Protein AF-0000000070634279 (afdb_homodimer)

Nearest PDB structures (foldseek):
  5xmd-assembly1_A  TM=9.500E-01  e=3.392E-42  Vigna radiata
  4ufp-assembly2_B  TM=9.557E-01  e=2.269E-41  Solanum tuberosum
  4y9s-assembly2_B  TM=9.555E-01  e=3.082E-41  Solanum tuberosum
  8zbl-assembly1_A  TM=8.949E-01  e=2.240E-30  Homo sapiens
  7a7g-assembly1_B  TM=8.969E-01  e=7.633E-30  Homo sapiens

InterPro domains:
  IPR000073 Alpha/beta hydrolase fold-1 [PF00561] (30-300)
  IPR000073 Alpha/beta hydrolase fold-1 [PR00111] (55-70)
  IPR000073 Alpha/beta hydrolase fold-1 [PR00111] (101-114)
  IPR000073 Alpha/beta hydrolase fold-1 [PR00111] (115-128)
  IPR000639 Epoxide hydrolase-like [PR00412] (35-53)
  IPR000639 Epoxide hydrolase-like [PR00412] (55-70)
  IPR000639 Epoxide hydrolase-like [PR00412] (101-114)
  IPR000639 Epoxide hydrolase-like [PR00412] (115-128)
  IPR000639 Epoxide hydrolase-like [PR00412] (255-271)
  IPR000639 Epoxide hydrolase-like [PR00412] (293-315)
  IPR029058 Alpha/Beta hydrolase fold [G3DSA:3.40.50.1820] (4-322)
  IPR029058 Alpha/Beta hydrolase fold [SSF53474] (6-318)

Sequence (644 aa):
MESVSDLTHHRIKTNGIYLHVAEKKGPGPFLLLLHGFPYTWFSWHHQIRHLATHGYHVVAPDLRGYGDSDSPPSPSSYTMFHIVADLIGLLDHFNQQQVFVVGHDWGATAAWHLSLFRPDRIKGMVAMCVPFFPRDPHTKPTHFFKQSFGDNLYVSQFQEPGRAERAFAKYDCLTVIKKFLLIDKTDVMIAPPGMEIIDDLEIPSQLPPWITEEELQIYADKFQESGFTGGLNYYRAMDLTWELLAPWQGSKITVPSKFIIGDKDIGYKTFSKPYIEGNVMKTLVPDIEVVIVDGGHHFIQHEKPQEVCDEIISFIQKVAKNMESVSDLTHHRIKTNGIYLHVAEKKGPGPFLLLLHGFPYTWFSWHHQIRHLATHGYHVVAPDLRGYGDSDSPPSPSSYTMFHIVADLIGLLDHFNQQQVFVVGHDWGATAAWHLSLFRPDRIKGMVAMCVPFFPRDPHTKPTHFFKQSFGDNLYVSQFQEPGRAERAFAKYDCLTVIKKFLLIDKTDVMIAPPGMEIIDDLEIPSQLPPWITEEELQIYADKFQESGFTGGLNYYRAMDLTWELLAPWQGSKITVPSKFIIGDKDIGYKTFSKPYIEGNVMKTLVPDIEVVIVDGGHHFIQHEKPQEVCDEIISFIQKVAKN

Structure (mmCIF, N/CA/C/O backbone):
data_AF-0000000070634279-model_v1
#
loop_
_entity.id
_entity.type
_entity.pdbx_description
1 polymer 'soluble epoxide hydrolase'
#
loop_
_atom_site.group_PDB
_atom_site.id
_atom_site.type_symbol
_atom_site.label_atom_id
_atom_site.label_alt_id
_atom_site.label_comp_id
_atom_site.label_asym_id
_atom_site.label_entity_id
_atom_site.label_seq_id
_atom_site.pdbx_PDB_ins_code
_atom_site.Cartn_x
_atom_site.Cartn_y
_atom_site.Cartn_z
_atom_site.occupancy
_atom_site.B_iso_or_equiv
_atom_site.auth_seq_id
_atom_site.auth_comp_id
_atom_site.auth_asym_id
_atom_site.auth_atom_id
_atom_site.pdbx_PDB_model_num
ATOM 1 N N . MET A 1 1 ? -8.914 30.609 30.875 1 33.22 1 MET A N 1
ATOM 2 C CA . MET A 1 1 ? -8.094 29.656 30.125 1 33.22 1 MET A CA 1
ATOM 3 C C . MET A 1 1 ? -8.398 28.234 30.547 1 33.22 1 MET A C 1
ATOM 5 O O . MET A 1 1 ? -7.844 27.734 31.547 1 33.22 1 MET A O 1
ATOM 9 N N . GLU A 1 2 ? -9.477 27.688 30.609 1 41.91 2 GLU A N 1
ATOM 10 C CA . GLU A 1 2 ? -9.938 26.406 31.125 1 41.91 2 GLU A CA 1
ATOM 11 C C . GLU A 1 2 ? -9.086 25.266 30.578 1 41.91 2 GLU A C 1
ATOM 13 O O . GLU A 1 2 ? -8.914 25.125 29.375 1 41.91 2 GLU A O 1
ATOM 18 N N . SER A 1 3 ? -7.973 24.766 31.188 1 47.16 3 SER A N 1
ATOM 19 C CA . SER A 1 3 ? -6.676 24.109 31.109 1 47.16 3 SER A CA 1
ATOM 20 C C . SER A 1 3 ? -6.773 22.797 30.328 1 47.16 3 SER A C 1
ATOM 22 O O . SER A 1 3 ? -7.789 22.109 30.391 1 47.16 3 SER A O 1
ATOM 24 N N . VAL A 1 4 ? -6.152 22.656 28.922 1 57.59 4 VAL A N 1
ATOM 25 C CA . VAL A 1 4 ? -5.688 21.359 28.469 1 57.59 4 VAL A CA 1
ATOM 26 C C . VAL A 1 4 ? -5.473 20.438 29.656 1 57.59 4 VAL A C 1
ATOM 28 O O . VAL A 1 4 ? -4.918 19.344 29.531 1 57.59 4 VAL A O 1
ATOM 31 N N . SER A 1 5 ? -5.902 20.891 30.844 1 61.69 5 SER A N 1
ATOM 32 C CA . SER A 1 5 ? -5.652 20.172 32.094 1 61.69 5 SER A CA 1
ATOM 33 C C . SER A 1 5 ? -6.555 18.953 32.188 1 61.69 5 SER A C 1
ATOM 35 O O . SER A 1 5 ? -6.211 17.984 32.875 1 61.69 5 SER A O 1
ATOM 37 N N . ASP A 1 6 ? -7.656 18.938 31.297 1 83.5 6 ASP A N 1
ATOM 38 C CA . ASP A 1 6 ? -8.531 17.797 31.562 1 83.5 6 ASP A CA 1
ATOM 39 C C . ASP A 1 6 ? -8.453 16.781 30.438 1 83.5 6 ASP A C 1
ATOM 41 O O . ASP A 1 6 ? -9.383 15.992 30.234 1 83.5 6 ASP A O 1
ATOM 45 N N . LEU A 1 7 ? -7.418 16.859 29.703 1 93.62 7 LEU A N 1
ATOM 46 C CA . LEU A 1 7 ? -7.215 15.867 28.672 1 93.62 7 LEU A CA 1
ATOM 47 C C . LEU A 1 7 ? -6.523 14.625 29.234 1 93.62 7 LEU A C 1
ATOM 49 O O . LEU A 1 7 ? -5.688 14.734 30.141 1 93.62 7 LEU A O 1
ATOM 53 N N . THR A 1 8 ? -6.949 13.469 28.797 1 96.62 8 THR A N 1
ATOM 54 C CA . THR A 1 8 ? -6.227 12.234 29.094 1 96.62 8 THR A CA 1
ATOM 55 C C . THR A 1 8 ? -5.172 11.969 28.031 1 96.62 8 THR A C 1
ATOM 57 O O . THR A 1 8 ? -5.441 12.086 26.828 1 96.62 8 THR A O 1
ATOM 60 N N . HIS A 1 9 ? -4.012 11.656 28.438 1 97.69 9 HIS A N 1
ATOM 61 C CA . HIS A 1 9 ? -2.918 11.336 27.531 1 97.69 9 HIS A CA 1
ATOM 62 C C . HIS A 1 9 ? -2.568 9.852 27.594 1 97.69 9 HIS A C 1
ATOM 64 O O . HIS A 1 9 ? -2.492 9.273 28.688 1 97.69 9 HIS A O 1
ATOM 70 N N . HIS A 1 10 ? -2.426 9.273 26.438 1 97.81 10 HIS A N 1
ATOM 71 C CA . HIS A 1 10 ? -2.086 7.863 26.297 1 97.81 10 HIS A CA 1
ATOM 72 C C . HIS A 1 10 ? -0.784 7.68 25.531 1 97.81 10 HIS A C 1
ATOM 74 O O . HIS A 1 10 ? -0.379 8.562 24.766 1 97.81 10 HIS A O 1
ATOM 80 N N . ARG A 1 11 ? -0.066 6.723 25.859 1 98.19 11 ARG A N 1
ATOM 81 C CA . ARG A 1 11 ? 0.967 6.148 25 1 98.19 11 ARG A CA 1
ATOM 82 C C . ARG A 1 11 ? 0.523 4.805 24.438 1 98.19 11 ARG A C 1
ATOM 84 O O . ARG A 1 11 ? 0.42 3.818 25.172 1 98.19 11 ARG A O 1
ATOM 91 N N . ILE A 1 12 ? 0.228 4.715 23.188 1 98.62 12 ILE A N 1
ATOM 92 C CA . ILE A 1 12 ? -0.424 3.562 22.578 1 98.62 12 ILE A CA 1
ATOM 93 C C . ILE A 1 12 ? 0.53 2.893 21.594 1 98.62 12 ILE A C 1
ATOM 95 O O . ILE A 1 12 ? 1.113 3.561 20.734 1 98.62 12 ILE A O 1
ATOM 99 N N . LYS A 1 13 ? 0.751 1.606 21.797 1 98 13 LYS A N 1
ATOM 100 C CA . LYS A 1 13 ? 1.56 0.843 20.844 1 98 13 LYS A CA 1
ATOM 101 C C . LYS A 1 13 ? 0.762 0.505 19.594 1 98 13 LYS A C 1
ATOM 103 O O . LYS A 1 13 ? -0.357 -0.005 19.672 1 98 13 LYS A O 1
ATOM 108 N N . THR A 1 14 ? 1.203 0.843 18.469 1 97.38 14 THR A N 1
ATOM 109 C CA . THR A 1 14 ? 0.574 0.553 17.188 1 97.38 14 THR A CA 1
ATOM 110 C C . THR A 1 14 ? 1.619 0.472 16.078 1 97.38 14 THR A C 1
ATOM 112 O O . THR A 1 14 ? 2.523 1.308 16 1 97.38 14 THR A O 1
ATOM 115 N N . ASN A 1 15 ? 1.512 -0.544 15.242 1 97.12 15 ASN A N 1
ATOM 116 C CA . ASN A 1 15 ? 2.346 -0.693 14.055 1 97.12 15 ASN A CA 1
ATOM 117 C C . ASN A 1 15 ? 3.83 -0.628 14.398 1 97.12 15 ASN A C 1
ATOM 119 O O . ASN A 1 15 ? 4.609 0.011 13.695 1 97.12 15 ASN A O 1
ATOM 123 N N . GLY A 1 16 ? 4.207 -1.12 15.5 1 96.19 16 GLY A N 1
ATOM 124 C CA . GLY A 1 16 ? 5.602 -1.277 15.875 1 96.19 16 GLY A CA 1
ATOM 125 C C . GLY A 1 16 ? 6.18 -0.048 16.547 1 96.19 16 GLY A C 1
ATOM 126 O O . GLY A 1 16 ? 7.375 0.002 16.844 1 96.19 16 GLY A O 1
ATOM 127 N N . ILE A 1 17 ? 5.324 1.006 16.797 1 98.06 17 ILE A N 1
ATOM 128 C CA . ILE A 1 17 ? 5.797 2.209 17.469 1 98.06 17 ILE A CA 1
ATOM 129 C C . ILE A 1 17 ? 4.824 2.59 18.578 1 98.06 17 ILE A C 1
ATOM 131 O O . ILE A 1 17 ? 3.738 2.01 18.688 1 98.06 17 ILE A O 1
ATOM 135 N N . TYR A 1 18 ? 5.254 3.521 19.359 1 98.62 18 TYR A N 1
ATOM 136 C CA . TYR A 1 18 ? 4.359 4.133 20.344 1 98.62 18 TYR A CA 1
ATOM 137 C C . TYR A 1 18 ? 3.924 5.52 19.891 1 98.62 18 TYR A C 1
ATOM 139 O O . TYR A 1 18 ? 4.754 6.336 19.469 1 98.62 18 TYR A O 1
ATOM 147 N N . LEU A 1 19 ? 2.627 5.754 19.953 1 98.81 19 LEU A N 1
ATOM 148 C CA . LEU A 1 19 ? 2.061 7.07 19.688 1 98.81 19 LEU A CA 1
ATOM 149 C C . LEU A 1 19 ? 1.584 7.73 20.969 1 98.81 19 LEU A C 1
ATOM 151 O O . LEU A 1 19 ? 0.969 7.074 21.828 1 98.81 19 LEU A O 1
ATOM 155 N N . HIS A 1 20 ? 1.921 8.945 21.109 1 98.88 20 HIS A N 1
ATOM 156 C CA . HIS A 1 20 ? 1.228 9.773 22.094 1 98.88 20 HIS A CA 1
ATOM 157 C C . HIS A 1 20 ? -0.138 10.211 21.578 1 98.88 20 HIS A C 1
ATOM 159 O O . HIS A 1 20 ? -0.266 10.633 20.438 1 98.88 20 HIS A O 1
ATOM 165 N N . VAL A 1 21 ? -1.141 10.109 22.438 1 98.75 21 VAL A N 1
ATOM 166 C CA . VAL A 1 21 ? -2.5 10.438 22.031 1 98.75 21 VAL A CA 1
ATOM 167 C C . VAL A 1 21 ? -3.184 11.266 23.109 1 98.75 21 VAL A C 1
ATOM 169 O O . VAL A 1 21 ? -3.234 10.867 24.266 1 98.75 21 VAL A O 1
ATOM 172 N N . ALA A 1 22 ? -3.646 12.43 22.734 1 98.62 22 ALA A N 1
ATOM 173 C CA . ALA A 1 22 ? -4.523 13.211 23.594 1 98.62 22 ALA A CA 1
ATOM 174 C C . ALA A 1 22 ? -5.988 12.844 23.359 1 98.62 22 ALA A C 1
ATOM 176 O O . ALA A 1 22 ? -6.434 12.719 22.219 1 98.62 22 ALA A O 1
ATOM 177 N N . GLU A 1 23 ? -6.652 12.664 24.469 1 98.19 23 GLU A N 1
ATOM 178 C CA . GLU A 1 23 ? -8.039 12.219 24.375 1 98.19 23 GLU A CA 1
ATOM 179 C C . GLU A 1 23 ? -8.945 13.078 25.266 1 98.19 23 GLU A C 1
ATOM 181 O O . GLU A 1 23 ? -8.594 13.414 26.391 1 98.19 23 GLU A O 1
ATOM 186 N N . LYS A 1 24 ? -10.023 13.5 24.734 1 97.88 24 LYS A N 1
ATOM 187 C CA . LYS A 1 24 ? -11.156 14.008 25.5 1 97.88 24 LYS A CA 1
ATOM 188 C C . LYS A 1 24 ? -12.414 13.203 25.219 1 97.88 24 LYS A C 1
ATOM 190 O O . LYS A 1 24 ? -13.008 13.32 24.141 1 97.88 24 LYS A O 1
ATOM 195 N N . LYS A 1 25 ? -12.859 12.492 26.234 1 94.88 25 LYS A N 1
ATOM 196 C CA . LYS A 1 25 ? -13.992 11.586 26.062 1 94.88 25 LYS A CA 1
ATOM 197 C C . LYS A 1 25 ? -15.305 12.359 25.953 1 94.88 25 LYS A C 1
ATOM 199 O O . LYS A 1 25 ? -15.469 13.414 26.562 1 94.88 25 LYS A O 1
ATOM 204 N N . GLY A 1 26 ? -16.172 11.812 25.141 1 92.94 26 GLY A N 1
ATOM 205 C CA . GLY A 1 26 ? -17.531 12.281 24.984 1 92.94 26 GLY A CA 1
ATOM 206 C C . GLY A 1 26 ? -18.484 11.188 24.547 1 92.94 26 GLY A C 1
ATOM 207 O O . GLY A 1 26 ? -18.062 10.125 24.094 1 92.94 26 GLY A O 1
ATOM 208 N N . PRO A 1 27 ? -19.703 11.383 24.766 1 93.75 27 PRO A N 1
ATOM 209 C CA . PRO A 1 27 ? -20.703 10.352 24.484 1 93.75 27 PRO A CA 1
ATOM 210 C C . PRO A 1 27 ? -21.047 10.242 23 1 93.75 27 PRO A C 1
ATOM 212 O O . PRO A 1 27 ? -21.688 9.281 22.562 1 93.75 27 PRO A O 1
ATOM 215 N N . GLY A 1 28 ? -20.672 11.219 22.297 1 92.44 28 GLY A N 1
ATOM 216 C CA . GLY A 1 28 ? -21.047 11.289 20.891 1 92.44 28 GLY A CA 1
ATOM 217 C C . GLY A 1 28 ? -20.047 10.625 19.969 1 92.44 28 GLY A C 1
ATOM 218 O O . GLY A 1 28 ? -19.312 9.719 20.391 1 92.44 28 GLY A O 1
ATOM 219 N N . PRO A 1 29 ? -20.094 10.992 18.656 1 95.25 29 PRO A N 1
ATOM 220 C CA . PRO A 1 29 ? -19.25 10.367 17.641 1 95.25 29 PRO A CA 1
ATOM 221 C C . PRO A 1 29 ? -17.75 10.555 17.922 1 95.25 29 PRO A C 1
ATOM 223 O O . PRO A 1 29 ? -17.344 11.586 18.469 1 95.25 29 PRO A O 1
ATOM 226 N N . PHE A 1 30 ? -17.031 9.508 17.578 1 97.31 30 PHE A N 1
ATOM 227 C CA . PHE A 1 30 ? -15.57 9.508 17.656 1 97.31 30 PHE A CA 1
ATOM 228 C C . PHE A 1 30 ? -14.961 10.352 16.547 1 97.31 30 PHE A C 1
ATOM 230 O O . PHE A 1 30 ? -15.289 10.164 15.375 1 97.31 30 PHE A O 1
ATOM 237 N N . LEU A 1 31 ? -14.141 11.32 16.953 1 98.44 31 LEU A N 1
ATOM 238 C CA . LEU A 1 31 ? -13.484 12.219 16 1 98.44 31 LEU A CA 1
ATOM 239 C C . LEU A 1 31 ? -11.969 12.125 16.125 1 98.44 31 LEU A C 1
ATOM 241 O O . LEU A 1 31 ? -11.406 12.391 17.188 1 98.44 31 LEU A O 1
ATOM 245 N N . LEU A 1 32 ? -11.328 11.695 15.07 1 98.88 32 LEU A N 1
ATOM 246 C CA . LEU A 1 32 ? -9.875 11.625 14.992 1 98.88 32 LEU A CA 1
ATOM 247 C C . LEU A 1 32 ? -9.297 12.883 14.352 1 98.88 32 LEU A C 1
ATOM 249 O O . LEU A 1 32 ? -9.688 13.25 13.242 1 98.88 32 LEU A O 1
ATOM 253 N N . LEU A 1 33 ? -8.414 13.609 15.062 1 98.94 33 LEU A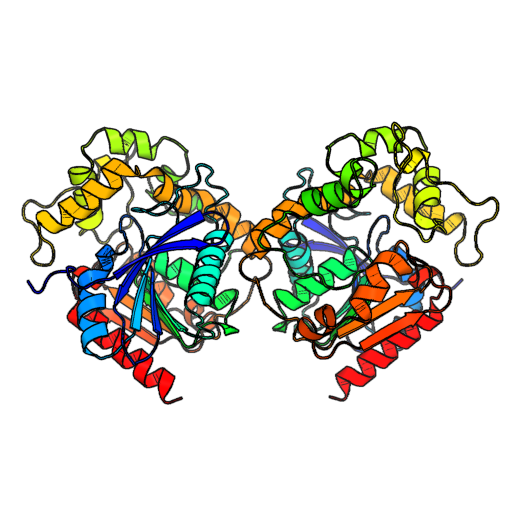 N 1
ATOM 254 C CA . LEU A 1 33 ? -7.816 14.852 14.586 1 98.94 33 LEU A CA 1
ATOM 255 C C . LEU A 1 33 ? -6.34 14.656 14.258 1 98.94 33 LEU A C 1
ATOM 257 O O . LEU A 1 33 ? -5.547 14.289 15.133 1 98.94 33 LEU A O 1
ATOM 261 N N . LEU A 1 34 ? -5.938 14.922 13 1 98.94 34 LEU A N 1
ATOM 262 C CA . LEU A 1 34 ? -4.586 14.648 12.523 1 98.94 34 LEU A CA 1
ATOM 263 C C . LEU A 1 34 ? -3.861 15.938 12.164 1 98.94 34 LEU A C 1
ATOM 265 O O . LEU A 1 34 ? -4.316 16.688 11.297 1 98.94 34 LEU A O 1
ATOM 269 N N . HIS A 1 35 ? -2.707 16.156 12.789 1 98.88 35 HIS A N 1
ATOM 270 C CA . HIS A 1 35 ? -1.974 17.406 12.617 1 98.88 35 HIS A CA 1
ATOM 271 C C . HIS A 1 35 ? -0.994 17.328 11.453 1 98.88 35 HIS A C 1
ATOM 273 O O . HIS A 1 35 ? -0.792 16.25 10.891 1 98.88 35 HIS A O 1
ATOM 279 N N . GLY A 1 36 ? -0.432 18.469 11.078 1 98.5 36 GLY A N 1
ATOM 280 C CA . GLY A 1 36 ? 0.602 18.547 10.055 1 98.5 36 GLY A CA 1
ATOM 281 C C . GLY A 1 36 ? 1.909 19.109 10.57 1 98.5 36 GLY A C 1
ATOM 282 O O . GLY A 1 36 ? 2.193 19.047 11.766 1 98.5 36 GLY A O 1
ATOM 283 N N . PHE A 1 37 ? 2.803 19.594 9.703 1 98.56 37 PHE A N 1
ATOM 284 C CA . PHE A 1 37 ? 4.113 20.141 10.023 1 98.56 37 PHE A CA 1
ATOM 285 C C . PHE A 1 37 ? 4.035 21.656 10.188 1 98.56 37 PHE A C 1
ATOM 287 O O . PHE A 1 37 ? 3.377 22.344 9.398 1 98.56 37 PHE A O 1
ATOM 294 N N . PRO A 1 38 ? 4.699 22.156 11.188 1 98 38 PRO A N 1
ATOM 295 C CA . PRO A 1 38 ? 5.418 21.516 12.297 1 98 38 PRO A CA 1
ATOM 296 C C . PRO A 1 38 ? 4.633 21.547 13.609 1 98 38 PRO A C 1
ATOM 298 O O . PRO A 1 38 ? 5.074 22.156 14.578 1 98 38 PRO A O 1
ATOM 301 N N . TYR A 1 39 ? 3.496 20.812 13.602 1 97.44 39 TYR A N 1
ATOM 302 C CA . TYR A 1 39 ? 2.598 20.797 14.75 1 97.44 39 TYR A CA 1
ATOM 303 C C . TYR A 1 39 ? 2.717 19.469 15.508 1 97.44 39 TYR A C 1
ATOM 305 O O . TYR A 1 39 ? 3.551 18.625 15.172 1 97.44 39 TYR A O 1
ATOM 313 N N . THR A 1 40 ? 2.084 19.391 16.641 1 98.31 40 THR A N 1
ATOM 314 C CA . THR A 1 40 ? 1.728 18.219 17.438 1 98.31 40 THR A CA 1
ATOM 315 C C . THR A 1 40 ? 0.221 18.172 17.672 1 98.31 40 THR A C 1
ATOM 317 O O . THR A 1 40 ? -0.527 18.984 17.125 1 98.31 40 THR A O 1
ATOM 320 N N . TRP A 1 41 ? -0.181 17.219 18.469 1 98.44 41 TRP A N 1
ATOM 321 C CA . TRP A 1 41 ? -1.595 17.141 18.828 1 98.44 41 TRP A CA 1
ATOM 322 C C . TRP A 1 41 ? -2.109 18.484 19.328 1 98.44 41 TRP A C 1
ATOM 324 O O . TRP A 1 41 ? -3.287 18.797 19.172 1 98.44 41 TRP A O 1
ATOM 334 N N . PHE A 1 42 ? -1.259 19.266 19.922 1 98.19 42 PHE A N 1
ATOM 335 C CA . PHE A 1 42 ? -1.622 20.5 20.594 1 98.19 42 PHE A CA 1
ATOM 336 C C . PHE A 1 42 ? -2.197 21.516 19.609 1 98.19 42 PHE A C 1
ATOM 338 O O . PHE A 1 42 ? -2.895 22.453 20.016 1 98.19 42 PHE A O 1
ATOM 345 N N . SER A 1 43 ? -1.956 21.312 18.312 1 98.06 43 SER A N 1
ATOM 346 C CA . SER A 1 43 ? -2.498 22.203 17.312 1 98.06 43 SER A CA 1
ATOM 347 C C . SER A 1 43 ? -4.023 22.188 17.297 1 98.06 43 SER A C 1
ATOM 349 O O . SER A 1 43 ? -4.664 23.078 16.75 1 98.06 43 SER A O 1
ATOM 351 N N . TRP A 1 44 ? -4.551 21.203 17.953 1 98.44 44 TRP A N 1
ATOM 352 C CA . TRP A 1 44 ? -5.996 21 17.938 1 98.44 44 TRP A CA 1
ATOM 353 C C . TRP A 1 44 ? -6.625 21.422 19.266 1 98.44 44 TRP A C 1
ATOM 355 O O . TRP A 1 44 ? -7.805 21.156 19.516 1 98.44 44 TRP A O 1
ATOM 365 N N . HIS A 1 45 ? -5.934 22.125 20.172 1 97.12 45 HIS A N 1
ATOM 366 C CA . HIS A 1 45 ? -6.422 22.359 21.516 1 97.12 45 HIS A CA 1
ATOM 367 C C . HIS A 1 45 ? -7.719 23.156 21.5 1 97.12 45 HIS A C 1
ATOM 369 O O . HIS A 1 45 ? -8.609 22.906 22.312 1 97.12 45 HIS A O 1
ATOM 375 N N . HIS A 1 46 ? -7.918 24.141 20.531 1 97 46 HIS A N 1
ATOM 376 C CA . HIS A 1 46 ? -9.18 24.859 20.422 1 97 46 HIS A CA 1
ATOM 377 C C . HIS A 1 46 ? -10.312 23.938 20 1 97 46 HIS A C 1
ATOM 379 O O . HIS A 1 46 ? -11.406 23.984 20.562 1 97 46 HIS A O 1
ATOM 385 N N . GLN A 1 47 ? -10.047 23.094 19.031 1 98.25 47 GLN A N 1
ATOM 386 C CA . GLN A 1 47 ? -11.047 22.172 18.5 1 98.25 47 GLN A CA 1
ATOM 387 C C . GLN A 1 47 ? -11.414 21.109 19.531 1 98.25 47 GLN A C 1
ATOM 389 O O . GLN A 1 47 ? -12.586 20.766 19.688 1 98.25 47 GLN A O 1
ATOM 394 N N . ILE A 1 48 ? -10.375 20.547 20.188 1 97.75 48 ILE A N 1
ATOM 395 C CA . ILE A 1 48 ? -10.633 19.531 21.188 1 97.75 48 ILE A CA 1
ATOM 396 C C . ILE A 1 48 ? -11.617 20.062 22.234 1 97.75 48 ILE A C 1
ATOM 398 O O . ILE A 1 48 ? -12.609 19.406 22.547 1 97.75 48 ILE A O 1
ATOM 402 N N . ARG A 1 49 ? -11.367 21.25 22.734 1 94.5 49 ARG A N 1
ATOM 403 C CA . ARG A 1 49 ? -12.219 21.859 23.75 1 94.5 49 ARG A CA 1
ATOM 404 C C . ARG A 1 49 ? -13.625 22.094 23.219 1 94.5 49 ARG A C 1
ATOM 406 O O . ARG A 1 49 ? -14.609 21.672 23.844 1 94.5 49 ARG A O 1
ATOM 413 N N . HIS A 1 50 ? -13.719 22.719 22.094 1 95.88 50 HIS A N 1
ATOM 414 C CA . HIS A 1 50 ? -15.016 23.078 21.516 1 95.88 50 HIS A CA 1
ATOM 415 C C . HIS A 1 50 ? -15.812 21.844 21.141 1 95.88 50 HIS A C 1
ATOM 417 O O . HIS A 1 50 ? -17 21.734 21.469 1 95.88 50 HIS A O 1
ATOM 423 N N . LEU A 1 51 ? -15.203 20.844 20.484 1 97.31 51 LEU A N 1
ATOM 424 C CA . LEU A 1 51 ? -15.891 19.656 20.016 1 97.31 51 LEU A CA 1
ATOM 425 C C . LEU A 1 51 ? -16.312 18.766 21.172 1 97.31 51 LEU A C 1
ATOM 427 O O . LEU A 1 51 ? -17.406 18.188 21.156 1 97.31 51 LEU A O 1
ATOM 431 N N . ALA A 1 52 ? -15.438 18.703 22.156 1 94.62 52 ALA A N 1
ATOM 432 C CA . ALA A 1 52 ? -15.797 17.922 23.328 1 94.62 52 ALA A CA 1
ATOM 433 C C . ALA A 1 52 ? -17.016 18.516 24.047 1 94.62 52 ALA A C 1
ATOM 435 O O . ALA A 1 52 ? -17.875 17.781 24.516 1 94.62 52 ALA A O 1
ATOM 436 N N . THR A 1 53 ? -17.047 19.797 24.141 1 93.88 53 THR A N 1
ATOM 437 C CA . THR A 1 53 ? -18.172 20.469 24.781 1 93.88 53 THR A CA 1
ATOM 438 C C . THR A 1 53 ? -19.469 20.188 24.031 1 93.88 53 THR A C 1
ATOM 440 O O . THR A 1 53 ? -20.547 20.234 24.609 1 93.88 53 THR A O 1
ATOM 443 N N . HIS A 1 54 ? -19.359 19.875 22.797 1 95.44 54 HIS A N 1
ATOM 444 C CA . HIS A 1 54 ? -20.516 19.562 21.969 1 95.44 54 HIS A CA 1
ATOM 445 C C . HIS A 1 54 ? -20.797 18.062 21.984 1 95.44 54 HIS A C 1
ATOM 447 O O . HIS A 1 54 ? -21.594 17.562 21.188 1 95.44 54 HIS A O 1
ATOM 453 N N . GLY A 1 55 ? -20.031 17.297 22.766 1 95.44 55 GLY A N 1
ATOM 454 C CA . GLY A 1 55 ? -20.375 15.914 23.047 1 95.44 55 GLY A CA 1
ATOM 455 C C . GLY A 1 55 ? -19.547 14.922 22.25 1 95.44 55 GLY A C 1
ATOM 456 O O . GLY A 1 55 ? -19.75 13.711 22.359 1 95.44 55 GLY A O 1
ATOM 457 N N . TYR A 1 56 ? -18.625 15.375 21.5 1 97.12 56 TYR A N 1
ATOM 458 C CA . TYR A 1 56 ? -17.828 14.469 20.672 1 97.12 56 TYR A CA 1
ATOM 459 C C . TYR A 1 56 ? -16.734 13.797 21.5 1 97.12 56 TYR A C 1
ATOM 461 O O . TYR A 1 56 ? -16.266 14.367 22.484 1 97.12 56 TYR A O 1
ATOM 469 N N . HIS A 1 57 ? -16.484 12.578 21.203 1 97.38 57 HIS A N 1
ATOM 470 C CA . HIS A 1 57 ? -15.281 11.906 21.672 1 97.38 57 HIS A CA 1
ATOM 471 C C . HIS A 1 57 ? -14.078 12.219 20.781 1 97.38 57 HIS A C 1
ATOM 473 O O . HIS A 1 57 ? -14 11.734 19.656 1 97.38 57 HIS A O 1
ATOM 479 N N . VAL A 1 58 ? -13.148 13 21.312 1 98.38 58 VAL A N 1
ATOM 480 C CA . VAL A 1 58 ? -12.094 13.57 20.469 1 98.38 58 VAL A CA 1
ATOM 481 C C . VAL A 1 58 ? -10.758 12.922 20.797 1 98.38 58 VAL A C 1
ATOM 483 O O . VAL A 1 58 ? -10.391 12.812 21.969 1 98.38 58 VAL A O 1
ATOM 486 N N . VAL A 1 59 ? -10.055 12.469 19.781 1 98.56 59 VAL A N 1
ATOM 487 C CA . VAL A 1 59 ? -8.727 11.867 19.891 1 98.56 59 VAL A CA 1
ATOM 488 C C . VAL A 1 59 ? -7.766 12.555 18.938 1 98.56 59 VAL A C 1
ATOM 490 O O . VAL A 1 59 ? -8.062 12.695 17.75 1 98.56 59 VAL A O 1
ATOM 493 N N . ALA A 1 60 ? -6.645 13.008 19.453 1 98.81 60 ALA A N 1
ATOM 494 C CA . ALA A 1 60 ? -5.613 13.672 18.672 1 98.81 60 ALA A CA 1
ATOM 495 C C . ALA A 1 60 ? -4.234 13.086 18.953 1 98.81 60 ALA A C 1
ATOM 497 O O . ALA A 1 60 ? -3.65 13.336 20 1 98.81 60 ALA A O 1
ATOM 498 N N . PRO A 1 61 ? -3.678 12.375 18.016 1 98.94 61 PRO A N 1
ATOM 499 C CA . PRO A 1 61 ? -2.334 11.828 18.219 1 98.94 61 PRO A CA 1
ATOM 500 C C . PRO A 1 61 ? -1.232 12.797 17.781 1 98.94 61 PRO A C 1
ATOM 502 O O . PRO A 1 61 ? -1.464 13.664 16.938 1 98.94 61 PRO A O 1
ATOM 505 N N . ASP A 1 62 ? -0.055 12.664 18.453 1 98.94 62 ASP A N 1
ATOM 506 C CA . ASP A 1 62 ? 1.167 13 17.734 1 98.94 62 ASP A CA 1
ATOM 507 C C . ASP A 1 62 ? 1.462 11.977 16.641 1 98.94 62 ASP A C 1
ATOM 509 O O . ASP A 1 62 ? 1.73 10.805 16.938 1 98.94 62 ASP A O 1
ATOM 513 N N . LEU A 1 63 ? 1.416 12.391 15.422 1 98.94 63 LEU A N 1
ATOM 514 C CA . LEU A 1 63 ? 1.749 11.469 14.344 1 98.94 63 LEU A CA 1
ATOM 515 C C . LEU A 1 63 ? 3.195 11 14.461 1 98.94 63 LEU A C 1
ATOM 517 O O . LEU A 1 63 ? 4.016 11.648 15.109 1 98.94 63 LEU A O 1
ATOM 521 N N . ARG A 1 64 ? 3.48 9.812 13.852 1 98.88 64 ARG A N 1
ATOM 522 C CA . ARG A 1 64 ? 4.844 9.297 13.906 1 98.88 64 ARG A CA 1
ATOM 523 C C . ARG A 1 64 ? 5.855 10.383 13.539 1 98.88 64 ARG A C 1
ATOM 525 O O . ARG A 1 64 ? 5.641 11.148 12.602 1 98.88 64 ARG A O 1
ATOM 532 N N . GLY A 1 65 ? 6.898 10.461 14.375 1 98.69 65 GLY A N 1
ATOM 533 C CA . GLY A 1 65 ? 7.957 11.406 14.062 1 98.69 65 GLY A CA 1
ATOM 534 C C . GLY A 1 65 ? 7.758 12.758 14.719 1 98.69 65 GLY A C 1
ATOM 535 O O . GLY A 1 65 ? 8.609 13.641 14.609 1 98.69 65 GLY A O 1
ATOM 536 N N . TYR A 1 66 ? 6.664 12.945 15.492 1 98.69 66 TYR A N 1
ATOM 537 C CA . TYR A 1 66 ? 6.352 14.227 16.109 1 98.69 66 TYR A CA 1
ATOM 538 C C . TYR A 1 66 ? 6.125 14.07 17.609 1 98.69 66 TYR A C 1
ATOM 540 O O . TYR A 1 66 ? 5.664 13.023 18.062 1 98.69 66 TYR A O 1
ATOM 548 N N . GLY A 1 67 ? 6.414 15.172 18.297 1 98.5 67 GLY A N 1
ATOM 549 C CA . GLY A 1 67 ? 6.047 15.25 19.703 1 98.5 67 GLY A CA 1
ATOM 550 C C . GLY A 1 67 ? 6.582 14.102 20.531 1 98.5 67 GLY A C 1
ATOM 551 O O . GLY A 1 67 ? 7.781 13.812 20.5 1 98.5 67 GLY A O 1
ATOM 552 N N . ASP A 1 68 ? 5.656 13.438 21.234 1 98.5 68 ASP A N 1
ATOM 553 C CA . ASP A 1 68 ? 6.066 12.383 22.156 1 98.5 68 ASP A CA 1
ATOM 554 C C . ASP A 1 68 ? 5.855 11.008 21.531 1 98.5 68 ASP A C 1
ATOM 556 O O . ASP A 1 68 ? 5.887 9.992 22.234 1 98.5 68 ASP A O 1
ATOM 560 N N . SER A 1 69 ? 5.574 10.93 20.25 1 98.81 69 SER A N 1
ATOM 561 C CA . SER A 1 69 ? 5.516 9.664 19.516 1 98.81 69 SER A CA 1
ATOM 562 C C . SER A 1 69 ? 6.898 9.234 19.047 1 98.81 69 SER A C 1
ATOM 564 O O . SER A 1 69 ? 7.809 10.062 18.938 1 98.81 69 SER A O 1
ATOM 566 N N . ASP A 1 70 ? 7.051 7.941 18.812 1 98.75 70 ASP A N 1
ATOM 567 C CA . ASP A 1 70 ? 8.328 7.422 18.312 1 98.75 70 ASP A CA 1
ATOM 568 C C . ASP A 1 70 ? 8.672 8.008 16.953 1 98.75 70 ASP A C 1
ATOM 570 O O . ASP A 1 70 ? 7.777 8.336 16.172 1 98.75 70 ASP A O 1
ATOM 574 N N . SER A 1 71 ? 9.93 8.141 16.703 1 98.31 71 SER A N 1
ATOM 575 C CA . SER A 1 71 ? 10.453 8.711 15.461 1 98.31 71 SER A CA 1
ATOM 576 C C . SER A 1 71 ? 11.453 7.773 14.797 1 98.31 71 SER A C 1
ATOM 578 O O . SER A 1 71 ? 12.664 7.992 14.867 1 98.31 71 SER A O 1
ATOM 580 N N . PRO A 1 72 ? 10.93 6.805 14.047 1 97.88 72 PRO A N 1
ATOM 581 C CA . PRO A 1 72 ? 11.875 5.965 13.312 1 97.88 72 PRO A CA 1
ATOM 582 C C . PRO A 1 72 ? 12.867 6.777 12.477 1 97.88 72 PRO A C 1
ATOM 584 O O . PRO A 1 72 ? 12.492 7.805 11.906 1 97.88 72 PRO A O 1
ATOM 587 N N . PRO A 1 73 ? 14.109 6.328 12.383 1 96.56 73 PRO A N 1
ATOM 588 C CA . PRO A 1 73 ? 15.141 7.176 11.789 1 96.56 73 PRO A CA 1
ATOM 589 C C . PRO A 1 73 ? 15.062 7.219 10.266 1 96.56 73 PRO A C 1
ATOM 591 O O . PRO A 1 73 ? 15.422 8.227 9.648 1 96.56 73 PRO A O 1
ATOM 594 N N . SER A 1 74 ? 14.609 6.164 9.609 1 97.69 74 SER A N 1
ATOM 595 C CA . SER A 1 74 ? 14.672 6.07 8.156 1 97.69 74 SER A CA 1
ATOM 596 C C . SER A 1 74 ? 13.477 6.758 7.508 1 97.69 74 SER A C 1
ATOM 598 O O . SER A 1 74 ? 12.328 6.516 7.887 1 97.69 74 SER A O 1
ATOM 600 N N . PRO A 1 75 ? 13.727 7.57 6.441 1 98.38 75 PRO A N 1
ATOM 601 C CA . PRO A 1 75 ? 12.609 8.195 5.727 1 98.38 75 PRO A CA 1
ATOM 602 C C . PRO A 1 75 ? 11.641 7.172 5.137 1 98.38 75 PRO A C 1
ATOM 604 O O . PRO A 1 75 ? 10.453 7.461 4.977 1 98.38 75 PRO A O 1
ATOM 607 N N . SER A 1 76 ? 12.141 5.969 4.883 1 98.38 76 SER A N 1
ATOM 608 C CA . SER A 1 76 ? 11.297 4.949 4.27 1 98.38 76 SER A CA 1
ATOM 609 C C . SER A 1 76 ? 10.211 4.469 5.23 1 98.38 76 SER A C 1
ATOM 611 O O . SER A 1 76 ? 9.289 3.76 4.832 1 98.38 76 SER A O 1
ATOM 613 N N . SER A 1 77 ? 10.203 4.875 6.465 1 98.56 77 SER A N 1
ATOM 614 C CA . SER A 1 77 ? 9.227 4.496 7.477 1 98.56 77 SER A CA 1
ATOM 615 C C . SER A 1 77 ? 8.125 5.539 7.602 1 98.56 77 SER A C 1
ATOM 617 O O . SER A 1 77 ? 7.328 5.504 8.539 1 98.56 77 SER A O 1
ATOM 619 N N . TYR A 1 78 ? 8.07 6.496 6.645 1 98.88 78 TYR A N 1
ATOM 620 C CA . TYR A 1 78 ? 7.141 7.609 6.781 1 98.88 78 TYR A CA 1
ATOM 621 C C . TYR A 1 78 ? 6.219 7.699 5.574 1 98.88 78 TYR A C 1
ATOM 623 O O . TYR A 1 78 ? 5.656 8.766 5.289 1 98.88 78 TYR A O 1
ATOM 631 N N . THR A 1 79 ? 6.102 6.578 4.797 1 98.88 79 THR A N 1
ATOM 632 C CA . THR A 1 79 ? 5.121 6.586 3.719 1 98.88 79 THR A CA 1
ATOM 633 C C . THR A 1 79 ? 3.703 6.672 4.281 1 98.88 79 THR A C 1
ATOM 635 O O . THR A 1 79 ? 3.482 6.414 5.465 1 98.88 79 THR A O 1
ATOM 638 N N . MET A 1 80 ? 2.758 7.031 3.418 1 98.75 80 MET A N 1
ATOM 639 C CA . MET A 1 80 ? 1.363 7.102 3.846 1 98.75 80 MET A CA 1
ATOM 640 C C . MET A 1 80 ? 0.857 5.73 4.277 1 98.75 80 MET A C 1
ATOM 642 O O . MET A 1 80 ? -0.076 5.629 5.074 1 98.75 80 MET A O 1
ATOM 646 N N . PHE A 1 81 ? 1.496 4.676 3.84 1 98.88 81 PHE A N 1
ATOM 647 C CA . PHE A 1 81 ? 1.139 3.332 4.285 1 98.88 81 PHE A CA 1
ATOM 648 C C . PHE A 1 81 ? 1.495 3.135 5.754 1 98.88 81 PHE A C 1
ATOM 650 O O . PHE A 1 81 ? 0.723 2.543 6.512 1 98.88 81 PHE A O 1
ATOM 657 N N . HIS A 1 82 ? 2.604 3.66 6.164 1 98.94 82 HIS A N 1
ATOM 658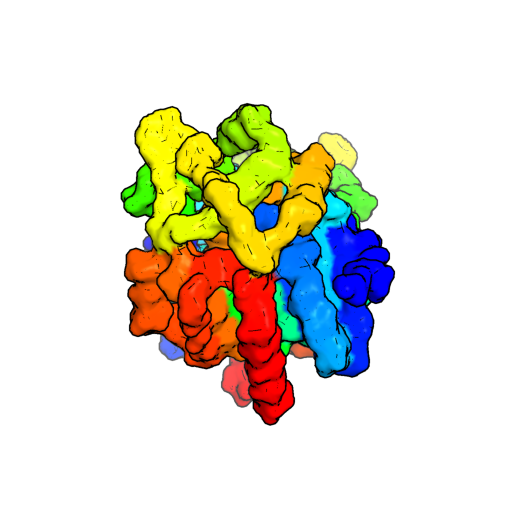 C CA . HIS A 1 82 ? 3 3.592 7.566 1 98.94 82 HIS A CA 1
ATOM 659 C C . HIS A 1 82 ? 2.098 4.457 8.438 1 98.94 82 HIS A C 1
ATOM 661 O O . HIS A 1 82 ? 1.65 4.023 9.5 1 98.94 82 HIS A O 1
ATOM 667 N N . ILE A 1 83 ? 1.815 5.645 7.953 1 98.94 83 ILE A N 1
ATOM 668 C CA . ILE A 1 83 ? 1.017 6.59 8.727 1 98.94 83 ILE A CA 1
ATOM 669 C C . ILE A 1 83 ? -0.408 6.059 8.875 1 98.94 83 ILE A C 1
ATOM 671 O O . ILE A 1 83 ? -0.959 6.051 9.977 1 98.94 83 ILE A O 1
ATOM 675 N N . VAL A 1 84 ? -1.011 5.582 7.809 1 98.94 84 VAL A N 1
ATOM 676 C CA . VAL A 1 84 ? -2.365 5.043 7.863 1 98.94 84 VAL A CA 1
ATOM 677 C C . VAL A 1 84 ? -2.391 3.795 8.742 1 98.94 84 VAL A C 1
ATOM 679 O O . VAL A 1 84 ? -3.357 3.557 9.469 1 98.94 84 VAL A O 1
ATOM 682 N N . ALA A 1 85 ? -1.311 2.998 8.672 1 98.88 85 ALA A N 1
ATOM 683 C CA . ALA A 1 85 ? -1.225 1.818 9.531 1 98.88 85 ALA A CA 1
ATOM 684 C C . ALA A 1 85 ? -1.289 2.205 11 1 98.88 85 ALA A C 1
ATOM 686 O O . ALA A 1 85 ? -1.978 1.555 11.797 1 98.88 85 ALA A O 1
ATOM 687 N N . ASP A 1 86 ? -0.539 3.244 11.367 1 98.88 86 ASP A N 1
ATOM 688 C CA . ASP A 1 86 ? -0.608 3.746 12.742 1 98.88 86 ASP A CA 1
ATOM 689 C C . ASP A 1 86 ? -2.045 4.09 13.125 1 98.88 86 ASP A C 1
ATOM 691 O O . ASP A 1 86 ? -2.492 3.762 14.227 1 98.88 86 ASP A O 1
ATOM 695 N N . LEU A 1 87 ? -2.758 4.711 12.211 1 98.81 87 LEU A N 1
ATOM 696 C CA . LEU A 1 87 ? -4.113 5.176 12.477 1 98.81 87 LEU A CA 1
ATOM 697 C C . LEU A 1 87 ? -5.074 4.004 12.617 1 98.81 87 LEU A C 1
ATOM 699 O O . LEU A 1 87 ? -5.957 4.016 13.484 1 98.81 87 LEU A O 1
ATOM 703 N N . ILE A 1 88 ? -4.922 2.984 11.781 1 98.5 88 ILE A N 1
ATOM 704 C CA . ILE A 1 88 ? -5.758 1.792 11.898 1 98.5 88 ILE A CA 1
ATOM 705 C C . ILE A 1 88 ? -5.551 1.146 13.266 1 98.5 88 ILE A C 1
ATOM 707 O O . ILE A 1 88 ? -6.516 0.758 13.93 1 98.5 88 ILE A O 1
ATOM 711 N N . GLY A 1 89 ? -4.246 1.065 13.664 1 97.94 89 GLY A N 1
ATOM 712 C CA . GLY A 1 89 ? -3.977 0.53 14.984 1 97.94 89 GLY A CA 1
ATOM 713 C C . GLY A 1 89 ? -4.613 1.342 16.094 1 97.94 89 GLY A C 1
ATOM 714 O O . GLY A 1 89 ? -5.07 0.783 17.094 1 97.94 89 GLY A O 1
ATOM 715 N N . LEU A 1 90 ? -4.652 2.633 15.953 1 98.25 90 LEU A N 1
ATOM 716 C CA . LEU A 1 90 ? -5.289 3.502 16.938 1 98.25 90 LEU A CA 1
ATOM 717 C C . LEU A 1 90 ? -6.797 3.254 16.984 1 98.25 90 LEU A C 1
ATOM 719 O O . LEU A 1 90 ? -7.379 3.164 18.062 1 98.25 90 LEU A O 1
ATOM 723 N N . LEU A 1 91 ? -7.445 3.182 15.797 1 97.94 91 LEU A N 1
ATOM 724 C CA . LEU A 1 91 ? -8.875 2.91 15.742 1 97.94 91 LEU A CA 1
ATOM 725 C C . LEU A 1 91 ? -9.203 1.584 16.422 1 97.94 91 LEU A C 1
ATOM 727 O O . LEU A 1 91 ? -10.18 1.489 17.172 1 97.94 91 LEU A O 1
ATOM 731 N N . ASP A 1 92 ? -8.359 0.59 16.188 1 97.12 92 ASP A N 1
ATOM 732 C CA . ASP A 1 92 ? -8.562 -0.715 16.812 1 97.12 92 ASP A CA 1
ATOM 733 C C . ASP A 1 92 ? -8.406 -0.632 18.328 1 97.12 92 ASP A C 1
ATOM 735 O O . ASP A 1 92 ? -9.172 -1.253 19.078 1 97.12 92 ASP A O 1
ATOM 739 N N . HIS A 1 93 ? -7.414 0.117 18.766 1 97.56 93 HIS A N 1
ATOM 740 C CA . HIS A 1 93 ? -7.199 0.302 20.203 1 97.56 93 HIS A CA 1
ATOM 741 C C . HIS A 1 93 ? -8.438 0.878 20.875 1 97.56 93 HIS A C 1
ATOM 743 O O . HIS A 1 93 ? -8.812 0.446 21.969 1 97.56 93 HIS A O 1
ATOM 749 N N . PHE A 1 94 ? -9.109 1.79 20.25 1 97.69 94 PHE A N 1
ATOM 750 C CA . PHE A 1 94 ? -10.273 2.453 20.828 1 97.69 94 PHE A CA 1
ATOM 751 C C . PHE A 1 94 ? -11.555 1.71 20.453 1 97.69 94 PHE A C 1
ATOM 753 O O . PHE A 1 94 ? -12.656 2.186 20.734 1 97.69 94 PHE A O 1
ATOM 760 N N . ASN A 1 95 ? -11.445 0.59 19.812 1 97 95 ASN A N 1
ATOM 761 C CA . ASN A 1 95 ? -12.562 -0.254 19.406 1 97 95 ASN A CA 1
ATOM 762 C C . ASN A 1 95 ? -13.562 0.519 18.547 1 97 95 ASN A C 1
ATOM 764 O O . ASN A 1 95 ? -14.773 0.432 18.781 1 97 95 ASN A O 1
ATOM 768 N N . GLN A 1 96 ? -13.016 1.326 17.609 1 96.81 96 GLN A N 1
ATOM 769 C CA . GLN A 1 96 ? -13.852 2.09 16.688 1 96.81 96 GLN A CA 1
ATOM 770 C C . GLN A 1 96 ? -13.875 1.449 15.305 1 96.81 96 GLN A C 1
ATOM 772 O O . GLN A 1 96 ? -12.828 1.283 14.672 1 96.81 96 GLN A O 1
ATOM 777 N N . GLN A 1 97 ? -14.992 1.101 14.781 1 95.19 97 GLN A N 1
ATOM 778 C CA . GLN A 1 97 ? -15.125 0.482 13.469 1 95.19 97 GLN A CA 1
ATOM 779 C C . GLN A 1 97 ? -15.102 1.532 12.359 1 95.19 97 GLN A C 1
ATOM 781 O O . GLN A 1 97 ? -14.383 1.381 11.375 1 95.19 97 GLN A O 1
ATOM 786 N N . GLN A 1 98 ? -15.906 2.576 12.531 1 96.44 98 GLN A N 1
ATOM 787 C CA . GLN A 1 98 ? -15.953 3.711 11.617 1 96.44 98 GLN A CA 1
ATOM 788 C C . GLN A 1 98 ? -15.867 5.035 12.375 1 96.44 98 GLN A C 1
ATOM 790 O O . GLN A 1 98 ? -16.484 5.191 13.43 1 96.44 98 GLN A O 1
ATOM 795 N N . VAL A 1 99 ? -15.109 5.945 11.781 1 97.88 99 VAL A N 1
ATOM 796 C CA . VAL A 1 99 ? -14.914 7.191 12.516 1 97.88 99 VAL A CA 1
ATOM 797 C C . VAL A 1 99 ? -15.031 8.375 11.562 1 97.88 99 VAL A C 1
ATOM 799 O O . VAL A 1 99 ? -15.047 8.203 10.344 1 97.88 99 VAL A O 1
ATOM 802 N N . PHE A 1 100 ? -15.242 9.594 12.172 1 98.56 100 PHE A N 1
ATOM 803 C CA . PHE A 1 100 ? -14.961 10.836 11.469 1 98.56 100 PHE A CA 1
ATOM 804 C C . PHE A 1 100 ? -13.5 11.242 11.641 1 98.56 100 PHE A C 1
ATOM 806 O O . PHE A 1 100 ? -12.938 11.094 12.727 1 98.56 100 PHE A O 1
ATOM 813 N N . VAL A 1 101 ? -12.875 11.695 10.594 1 98.81 101 VAL A N 1
ATOM 814 C CA . VAL A 1 101 ? -11.477 12.109 10.672 1 98.81 101 VAL A CA 1
ATOM 815 C C . VAL A 1 101 ? -11.336 13.539 10.141 1 98.81 101 VAL A C 1
ATOM 817 O O . VAL A 1 101 ? -11.977 13.906 9.148 1 98.81 101 VAL A O 1
ATOM 820 N N . VAL A 1 102 ? -10.617 14.352 10.844 1 98.94 102 VAL A N 1
ATOM 821 C CA . VAL A 1 102 ? -10.25 15.711 10.445 1 98.94 102 VAL A CA 1
ATOM 822 C C . VAL A 1 102 ? -8.727 15.828 10.352 1 98.94 102 VAL A C 1
ATOM 824 O O . VAL A 1 102 ? -8.016 15.492 11.305 1 98.94 102 VAL A O 1
ATOM 827 N N . GLY A 1 103 ? -8.234 16.219 9.234 1 98.94 103 GLY A N 1
ATOM 828 C CA . GLY A 1 103 ? -6.793 16.344 9.039 1 98.94 103 GLY A CA 1
ATOM 829 C C . GLY A 1 103 ? -6.379 17.703 8.492 1 98.94 103 GLY A C 1
ATOM 830 O O . GLY A 1 103 ? -7.078 18.281 7.664 1 98.94 103 GLY A O 1
ATOM 831 N N . HIS A 1 104 ? -5.23 18.203 8.898 1 98.88 104 HIS A N 1
ATOM 832 C CA . HIS A 1 104 ? -4.621 19.453 8.438 1 98.88 104 HIS A CA 1
ATOM 833 C C . HIS A 1 104 ? -3.225 19.203 7.883 1 98.88 104 HIS A C 1
ATOM 835 O O . HIS A 1 104 ? -2.416 18.516 8.5 1 98.88 104 HIS A O 1
ATOM 841 N N . ASP A 1 105 ? -2.92 19.797 6.645 1 98.44 105 ASP A N 1
ATOM 842 C CA . ASP A 1 105 ? -1.579 19.688 6.074 1 98.44 105 ASP A CA 1
ATOM 843 C C . ASP A 1 105 ? -1.187 18.234 5.852 1 98.44 105 ASP A C 1
ATOM 845 O O . ASP A 1 105 ? -1.863 17.5 5.121 1 98.44 105 ASP A O 1
ATOM 849 N N . TRP A 1 106 ? -0.187 17.719 6.488 1 98.88 106 TRP A N 1
ATOM 850 C CA . TRP A 1 106 ? 0.148 16.312 6.375 1 98.88 106 TRP A CA 1
ATOM 851 C C . TRP A 1 106 ? -0.955 15.438 6.969 1 98.88 106 TRP A C 1
ATOM 853 O O . TRP A 1 106 ? -1.186 14.312 6.512 1 98.88 106 TRP A O 1
ATOM 863 N N . GLY A 1 107 ? -1.591 15.953 7.996 1 98.94 107 GLY A N 1
ATOM 864 C CA . GLY A 1 107 ? -2.748 15.25 8.523 1 98.94 107 GLY A CA 1
ATOM 865 C C . GLY A 1 107 ? -3.879 15.125 7.52 1 98.94 107 GLY A C 1
ATOM 866 O O . GLY A 1 107 ? -4.586 14.117 7.5 1 98.94 107 GLY A O 1
ATOM 867 N N . ALA A 1 108 ? -4.078 16.156 6.703 1 98.88 108 ALA A N 1
ATOM 868 C CA . ALA A 1 108 ? -5.047 16.062 5.617 1 98.88 108 ALA A CA 1
ATOM 869 C C . ALA A 1 108 ? -4.656 14.977 4.625 1 98.88 108 ALA A C 1
ATOM 871 O O . ALA A 1 108 ? -5.496 14.18 4.207 1 98.88 108 ALA A O 1
ATOM 872 N N . THR A 1 109 ? -3.381 14.953 4.25 1 98.75 109 THR A N 1
ATOM 873 C CA . THR A 1 109 ? -2.871 13.914 3.355 1 98.75 109 THR A CA 1
ATOM 874 C C . THR A 1 109 ? -3.113 12.531 3.941 1 98.75 109 THR A C 1
ATOM 876 O O . THR A 1 109 ? -3.537 11.617 3.23 1 98.75 109 THR A O 1
ATOM 879 N N . ALA A 1 110 ? -2.867 12.391 5.227 1 98.88 110 ALA A N 1
ATOM 880 C CA . ALA A 1 110 ? -3.111 11.117 5.898 1 98.88 110 ALA A CA 1
ATOM 881 C C . ALA A 1 110 ? -4.594 10.75 5.863 1 98.88 110 ALA A C 1
ATOM 883 O O . ALA A 1 110 ? -4.949 9.594 5.625 1 98.88 110 ALA A O 1
ATOM 884 N N . ALA A 1 111 ? -5.445 11.703 6.074 1 98.88 111 ALA A N 1
ATOM 885 C CA . ALA A 1 111 ? -6.887 11.461 6.047 1 98.88 111 ALA A CA 1
ATOM 886 C C . ALA A 1 111 ? -7.34 11.016 4.656 1 98.88 111 ALA A C 1
ATOM 888 O O . ALA A 1 111 ? -8.148 10.094 4.523 1 98.88 111 ALA A O 1
ATOM 889 N N . TRP A 1 112 ? -6.848 11.672 3.645 1 98.56 112 TRP A N 1
ATOM 890 C CA . TRP A 1 112 ? -7.152 11.281 2.273 1 98.56 112 TRP A CA 1
ATOM 891 C C . TRP A 1 112 ? -6.758 9.828 2.025 1 98.56 112 TRP A C 1
ATOM 893 O O . TRP A 1 112 ? -7.551 9.047 1.491 1 98.56 112 TRP A O 1
ATOM 903 N N . HIS A 1 113 ? -5.598 9.461 2.449 1 98.69 113 HIS A N 1
ATOM 904 C CA . HIS A 1 113 ? -5.109 8.117 2.166 1 98.69 113 HIS A CA 1
ATOM 905 C C . HIS A 1 113 ? -5.809 7.078 3.037 1 98.69 113 HIS A C 1
ATOM 907 O O . HIS A 1 113 ? -6.043 5.949 2.602 1 98.69 113 HIS A O 1
ATOM 913 N N . LEU A 1 114 ? -6.086 7.484 4.285 1 98.75 114 LEU A N 1
ATOM 914 C CA . LEU A 1 114 ? -6.926 6.605 5.094 1 98.75 114 LEU A CA 1
ATOM 915 C C . LEU A 1 114 ? -8.25 6.32 4.391 1 98.75 114 LEU A C 1
ATOM 917 O O . LEU A 1 114 ? -8.695 5.172 4.348 1 98.75 114 LEU A O 1
ATOM 921 N N . SER A 1 115 ? -8.859 7.312 3.791 1 97.75 115 SER A N 1
ATOM 922 C CA . SER A 1 115 ? -10.117 7.176 3.062 1 97.75 115 SER A CA 1
ATOM 923 C C . SER A 1 115 ? -9.945 6.316 1.813 1 97.75 115 SER A C 1
ATOM 925 O O . SER A 1 115 ? -10.844 5.57 1.436 1 97.75 115 SER A O 1
ATOM 927 N N . LEU A 1 116 ? -8.82 6.457 1.174 1 97.31 116 LEU A N 1
ATOM 928 C CA . LEU A 1 116 ? -8.531 5.723 -0.053 1 97.31 116 LEU A CA 1
ATOM 929 C C . LEU A 1 116 ? -8.312 4.242 0.239 1 97.31 116 LEU A C 1
ATOM 931 O O . LEU A 1 116 ? -8.852 3.381 -0.457 1 97.31 116 LEU A O 1
ATOM 935 N N . PHE A 1 117 ? -7.516 3.93 1.289 1 97.94 117 PHE A N 1
ATOM 936 C CA . PHE A 1 117 ? -7.109 2.568 1.615 1 97.94 117 PHE A CA 1
ATOM 937 C C . PHE A 1 117 ? -8.234 1.825 2.328 1 97.94 117 PHE A C 1
ATOM 939 O O . PHE A 1 117 ? -8.461 0.642 2.068 1 97.94 117 PHE A O 1
ATOM 946 N N . ARG A 1 118 ? -8.898 2.533 3.223 1 97.62 118 ARG A N 1
ATOM 947 C CA . ARG A 1 118 ? -9.867 1.907 4.117 1 97.62 118 ARG A CA 1
ATOM 948 C C . ARG A 1 118 ? -11.148 2.732 4.203 1 97.62 118 ARG A C 1
ATOM 950 O O . ARG A 1 118 ? -11.523 3.197 5.281 1 97.62 118 ARG A O 1
ATOM 957 N N . PRO A 1 119 ? -11.836 2.869 3.076 1 97.06 119 PRO A N 1
ATOM 958 C CA . PRO A 1 119 ? -13.094 3.613 3.131 1 97.06 119 PRO A CA 1
ATOM 959 C C . PRO A 1 119 ? -14.102 2.992 4.09 1 97.06 119 PRO A C 1
ATOM 961 O O . PRO A 1 119 ? -14.992 3.686 4.59 1 97.06 119 PRO A O 1
ATOM 964 N N . ASP A 1 120 ? -13.906 1.731 4.414 1 96.5 120 ASP A N 1
ATOM 965 C CA . ASP A 1 120 ? -14.797 0.999 5.309 1 96.5 120 ASP A CA 1
ATOM 966 C C . ASP A 1 120 ? -14.641 1.471 6.754 1 96.5 120 ASP A C 1
ATOM 968 O O . ASP A 1 120 ? -15.484 1.189 7.602 1 96.5 120 ASP A O 1
ATOM 972 N N . ARG A 1 121 ? -13.57 2.242 7.043 1 97.69 121 ARG A N 1
ATOM 973 C CA . ARG A 1 121 ? -13.273 2.645 8.414 1 97.69 121 ARG A CA 1
ATOM 974 C C . ARG A 1 121 ? -13.633 4.109 8.641 1 97.69 121 ARG A C 1
ATOM 976 O O . ARG A 1 121 ? -13.398 4.648 9.727 1 97.69 121 ARG A O 1
ATOM 983 N N . ILE A 1 122 ? -14.219 4.77 7.664 1 97.56 122 ILE A N 1
ATOM 984 C CA . ILE A 1 122 ? -14.445 6.207 7.75 1 97.56 122 ILE A CA 1
ATOM 985 C C . ILE A 1 122 ? -15.906 6.52 7.449 1 97.56 122 ILE A C 1
ATOM 987 O O . ILE A 1 122 ? -16.438 6.113 6.41 1 97.56 122 ILE A O 1
ATOM 991 N N . LYS A 1 123 ? -16.547 7.246 8.336 1 97.44 123 LYS A N 1
ATOM 992 C CA . LYS A 1 123 ? -17.906 7.738 8.102 1 97.44 123 LYS A CA 1
ATOM 993 C C . LYS A 1 123 ? -17.891 9 7.242 1 97.44 123 LYS A C 1
ATOM 995 O O . LYS A 1 123 ? -18.766 9.203 6.406 1 97.44 123 LYS A O 1
ATOM 1000 N N . GLY A 1 124 ? -16.922 9.805 7.418 1 97.88 124 GLY A N 1
ATOM 1001 C CA . GLY A 1 124 ? -16.703 11.07 6.73 1 97.88 124 GLY A CA 1
ATOM 1002 C C . GLY A 1 124 ? -15.383 11.719 7.094 1 97.88 124 GLY A C 1
ATOM 1003 O O . GLY A 1 124 ? -14.82 11.445 8.156 1 97.88 124 GLY A O 1
ATOM 1004 N N . MET A 1 125 ? -14.891 12.578 6.219 1 98.19 125 MET A N 1
ATOM 1005 C CA . MET A 1 125 ? -13.602 13.195 6.512 1 98.19 125 MET A CA 1
ATOM 1006 C C . MET A 1 125 ? -13.609 14.68 6.137 1 98.19 125 MET A C 1
ATOM 1008 O O . MET A 1 125 ? -14.336 15.086 5.23 1 98.19 125 MET A O 1
ATOM 1012 N N . VAL A 1 126 ? -12.906 15.461 6.902 1 98.81 126 VAL A N 1
ATOM 1013 C CA . VAL A 1 126 ? -12.633 16.875 6.637 1 98.81 126 VAL A CA 1
ATOM 1014 C C . VAL A 1 126 ? -11.133 17.078 6.449 1 98.81 126 VAL A C 1
ATOM 1016 O O . VAL A 1 126 ? -10.336 16.781 7.344 1 98.81 126 VAL A O 1
ATOM 1019 N N . ALA A 1 127 ? -10.75 17.5 5.312 1 98.75 127 ALA A N 1
ATOM 1020 C CA . ALA A 1 127 ? -9.359 17.859 5.035 1 98.75 127 ALA A CA 1
ATOM 1021 C C . ALA A 1 127 ? -9.18 19.375 4.98 1 98.75 127 ALA A C 1
ATOM 1023 O O . ALA A 1 127 ? -10.016 20.078 4.426 1 98.75 127 ALA A O 1
ATOM 1024 N N . MET A 1 128 ? -8.086 19.812 5.602 1 98.75 128 MET A N 1
ATOM 1025 C CA . MET A 1 128 ? -7.844 21.25 5.645 1 98.75 128 MET A CA 1
ATOM 1026 C C . MET A 1 128 ? -6.508 21.594 4.996 1 98.75 128 MET A C 1
ATOM 1028 O O . MET A 1 128 ? -5.496 20.953 5.27 1 98.75 128 MET A O 1
ATOM 1032 N N . CYS A 1 129 ? -6.508 22.516 4.055 1 98.06 129 CYS A N 1
ATOM 1033 C CA . CYS A 1 129 ? -5.387 23.266 3.512 1 98.06 129 CYS A CA 1
ATOM 1034 C C . CYS A 1 129 ? -4.609 22.438 2.496 1 98.06 129 CYS A C 1
ATOM 1036 O O . CYS A 1 129 ? -3.742 22.969 1.793 1 98.06 129 CYS A O 1
ATOM 1038 N N . VAL A 1 130 ? -4.805 21.141 2.385 1 97.19 130 VAL A N 1
ATOM 1039 C CA . VAL A 1 130 ? -4.176 20.312 1.365 1 97.19 130 VAL A CA 1
ATOM 1040 C C . VAL A 1 130 ? -5.23 19.438 0.685 1 97.19 130 VAL A C 1
ATOM 1042 O O . VAL A 1 130 ? -5.789 18.531 1.304 1 97.19 130 VAL A O 1
ATOM 1045 N N . PRO A 1 131 ? -5.539 19.703 -0.535 1 96.56 131 PRO A N 1
ATOM 1046 C CA . PRO A 1 131 ? -6.535 18.891 -1.242 1 96.56 131 PRO A CA 1
ATOM 1047 C C . PRO A 1 131 ? -5.996 17.531 -1.66 1 96.56 131 PRO A C 1
ATOM 1049 O O . PRO A 1 131 ? -4.809 17.25 -1.479 1 96.56 131 PRO A O 1
ATOM 1052 N N . PHE A 1 132 ? -6.902 16.656 -2.107 1 96.12 132 PHE A N 1
ATOM 1053 C CA . PHE A 1 132 ? -6.512 15.367 -2.646 1 96.12 132 PHE A CA 1
ATOM 1054 C C . PHE A 1 132 ? -5.898 15.516 -4.035 1 96.12 132 PHE A C 1
ATOM 1056 O O . PHE A 1 132 ? -6.488 16.156 -4.91 1 96.12 132 PHE A O 1
ATOM 1063 N N . PHE A 1 133 ? -4.73 15.023 -4.211 1 91.56 133 PHE A N 1
ATOM 1064 C CA . PHE A 1 133 ? -4.09 15.016 -5.523 1 91.56 133 PHE A CA 1
ATOM 1065 C C . PHE A 1 133 ? -4 13.602 -6.074 1 91.56 133 PHE A C 1
ATOM 1067 O O . PHE A 1 133 ? -3.727 12.656 -5.336 1 91.56 133 PHE A O 1
ATOM 1074 N N . PRO A 1 134 ? -4.285 13.445 -7.332 1 88 134 PRO A N 1
ATOM 1075 C CA . PRO A 1 134 ? -4.102 12.125 -7.941 1 88 134 PRO A CA 1
ATOM 1076 C C . PRO A 1 134 ? -2.631 11.773 -8.148 1 88 134 PRO A C 1
ATOM 1078 O O . PRO A 1 134 ? -1.788 12.664 -8.273 1 88 134 PRO A O 1
ATOM 1081 N N . ARG A 1 135 ? -2.354 10.516 -8.125 1 93.44 135 ARG A N 1
ATOM 1082 C CA . ARG A 1 135 ? -1.024 10.062 -8.516 1 93.44 135 ARG A CA 1
ATOM 1083 C C . ARG A 1 135 ? -0.76 10.359 -9.992 1 93.44 135 ARG A C 1
ATOM 1085 O O . ARG A 1 135 ? -1.585 10.047 -10.852 1 93.44 135 ARG A O 1
ATOM 1092 N N . ASP A 1 136 ? 0.336 11.117 -10.344 1 94 136 ASP A N 1
ATOM 1093 C CA . ASP A 1 136 ? 0.805 11.203 -11.719 1 94 136 ASP A CA 1
ATOM 1094 C C . ASP A 1 136 ? 1.639 9.984 -12.102 1 94 136 ASP A C 1
ATOM 1096 O O . ASP A 1 136 ? 2.73 9.781 -11.562 1 94 136 ASP A O 1
ATOM 1100 N N . PRO A 1 137 ? 1.145 9.133 -13.047 1 94.62 137 PRO A N 1
ATOM 1101 C CA . PRO A 1 137 ? 1.849 7.879 -13.328 1 94.62 137 PRO A CA 1
ATOM 1102 C C . PRO A 1 137 ? 3.199 8.102 -14 1 94.62 137 PRO A C 1
ATOM 1104 O O . PRO A 1 137 ? 4.004 7.168 -14.102 1 94.62 137 PRO A O 1
ATOM 1107 N N . HIS A 1 138 ? 3.543 9.367 -14.398 1 94.06 138 HIS A N 1
ATOM 1108 C CA . HIS A 1 138 ? 4.723 9.562 -15.227 1 94.06 138 HIS A CA 1
ATOM 1109 C C . HIS A 1 138 ? 5.793 10.359 -14.484 1 94.06 138 HIS A C 1
ATOM 1111 O O . HIS A 1 138 ? 6.953 10.391 -14.898 1 94.06 138 HIS A O 1
ATOM 1117 N N . THR A 1 139 ? 5.344 11.039 -13.469 1 96.31 139 THR A N 1
ATOM 1118 C CA . THR A 1 139 ? 6.285 11.938 -12.812 1 96.31 139 THR A CA 1
ATOM 1119 C C . THR A 1 139 ? 6.223 11.773 -11.297 1 96.31 139 THR A C 1
ATOM 1121 O O . THR A 1 139 ? 5.148 11.875 -10.703 1 96.31 139 THR A O 1
ATOM 1124 N N . LYS A 1 140 ? 7.41 11.523 -10.703 1 97.38 140 LYS A N 1
ATOM 1125 C CA . LYS A 1 140 ? 7.504 11.523 -9.25 1 97.38 140 LYS A CA 1
ATOM 1126 C C . LYS A 1 140 ? 7.227 12.906 -8.672 1 97.38 140 LYS A C 1
ATOM 1128 O O . LYS A 1 140 ? 7.547 13.922 -9.297 1 97.38 140 LYS A O 1
ATOM 1133 N N . PRO A 1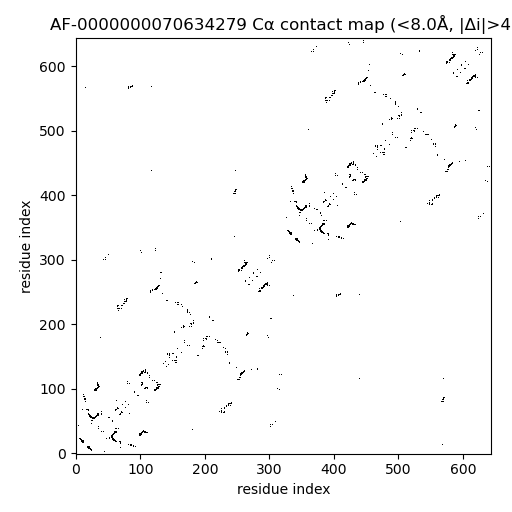 141 ? 6.668 13.008 -7.48 1 97.56 141 PRO A N 1
ATOM 1134 C CA . PRO A 1 141 ? 6.348 14.305 -6.875 1 97.56 141 PRO A CA 1
ATOM 1135 C C . PRO A 1 141 ? 7.559 15.234 -6.781 1 97.56 141 PRO A C 1
ATOM 1137 O O . PRO A 1 141 ? 7.465 16.422 -7.117 1 97.56 141 PRO A O 1
ATOM 1140 N N . THR A 1 142 ? 8.703 14.734 -6.34 1 97.56 142 THR A N 1
ATOM 1141 C CA . THR A 1 142 ? 9.859 15.602 -6.152 1 97.56 142 THR A CA 1
ATOM 1142 C C . THR A 1 142 ? 10.344 16.156 -7.488 1 97.56 142 THR A C 1
ATOM 1144 O O . THR A 1 142 ? 10.82 17.281 -7.559 1 97.56 142 THR A O 1
ATOM 1147 N N . HIS A 1 143 ? 10.273 15.328 -8.531 1 97.5 143 HIS A N 1
ATOM 1148 C CA . HIS A 1 143 ? 10.609 15.812 -9.867 1 97.5 143 HIS A CA 1
ATOM 1149 C C . HIS A 1 143 ? 9.633 16.891 -10.32 1 97.5 143 HIS A C 1
ATOM 1151 O O . HIS A 1 143 ? 10.055 17.922 -10.867 1 97.5 143 HIS A O 1
ATOM 1157 N N . PHE A 1 144 ? 8.383 16.641 -10.102 1 96.19 144 PHE A N 1
ATOM 1158 C CA . PHE A 1 144 ? 7.375 17.641 -10.453 1 96.19 144 PHE A CA 1
ATOM 1159 C C . PHE A 1 144 ? 7.652 18.969 -9.75 1 96.19 144 PHE A C 1
ATOM 1161 O O . PHE A 1 144 ? 7.672 20.016 -10.391 1 96.19 144 PHE A O 1
ATOM 1168 N N . PHE A 1 145 ? 7.898 18.922 -8.422 1 95.88 145 PHE A N 1
ATOM 1169 C CA . PHE A 1 145 ? 8.125 20.141 -7.645 1 95.88 145 PHE A CA 1
ATOM 1170 C C . PHE A 1 145 ? 9.391 20.844 -8.102 1 95.88 145 PHE A C 1
ATOM 1172 O O . PHE A 1 145 ? 9.406 22.078 -8.242 1 95.88 145 PHE A O 1
ATOM 1179 N N . LYS A 1 146 ? 10.383 20.109 -8.336 1 96.19 146 LYS A N 1
ATOM 1180 C CA . LYS A 1 146 ? 11.633 20.703 -8.797 1 96.19 146 LYS A CA 1
ATOM 1181 C C . LYS A 1 146 ? 11.461 21.344 -10.172 1 96.19 146 LYS A C 1
ATOM 1183 O O . LYS A 1 146 ? 11.969 22.438 -10.422 1 96.19 146 LYS A O 1
ATOM 1188 N N . GLN A 1 147 ? 10.812 20.656 -11.07 1 96.06 147 GLN A N 1
ATOM 1189 C CA . GLN A 1 147 ? 10.602 21.188 -12.414 1 96.06 147 GLN A CA 1
ATOM 1190 C C . GLN A 1 147 ? 9.719 22.422 -12.391 1 96.06 147 GLN A C 1
ATOM 1192 O O . GLN A 1 147 ? 9.945 23.375 -13.148 1 96.06 147 GLN A O 1
ATOM 1197 N N . SER A 1 148 ? 8.773 22.438 -11.539 1 93.25 148 SER A N 1
ATOM 1198 C CA . SER A 1 148 ? 7.781 23.5 -11.508 1 93.25 148 SER A CA 1
ATOM 1199 C C . SER A 1 148 ? 8.297 24.703 -10.734 1 93.25 148 SER A C 1
ATOM 1201 O O . SER A 1 148 ? 7.992 25.859 -11.078 1 93.25 148 SER A O 1
ATOM 1203 N N . PHE A 1 149 ? 9.117 24.422 -9.609 1 93.69 149 PHE A N 1
ATOM 1204 C CA . PHE A 1 149 ? 9.398 25.516 -8.68 1 93.69 149 PHE A CA 1
ATOM 1205 C C . PHE A 1 149 ? 10.891 25.625 -8.406 1 93.69 149 PHE A C 1
ATOM 1207 O O . PHE A 1 149 ? 11.336 26.547 -7.715 1 93.69 149 PHE A O 1
ATOM 1214 N N . GLY A 1 150 ? 11.625 24.703 -8.883 1 95 150 GLY A N 1
ATOM 1215 C CA . GLY A 1 150 ? 13.078 24.766 -8.781 1 95 150 GLY A CA 1
ATOM 1216 C C . GLY A 1 150 ? 13.609 24.188 -7.484 1 95 150 GLY A C 1
ATOM 1217 O O . GLY A 1 150 ? 12.852 23.656 -6.68 1 95 150 GLY A O 1
ATOM 1218 N N . ASP A 1 151 ? 14.93 24.312 -7.262 1 96.12 151 ASP A N 1
ATOM 1219 C CA . ASP A 1 151 ? 15.648 23.719 -6.145 1 96.12 151 ASP A CA 1
ATOM 1220 C C . ASP A 1 151 ? 15.469 24.531 -4.871 1 96.12 151 ASP A C 1
ATOM 1222 O O . ASP A 1 151 ? 15.805 24.062 -3.775 1 96.12 151 ASP A O 1
ATOM 1226 N N . ASN A 1 152 ? 14.953 25.688 -5.035 1 96.81 152 ASN A N 1
ATOM 1227 C CA . ASN A 1 152 ? 14.867 26.578 -3.889 1 96.81 152 ASN A CA 1
ATOM 1228 C C . ASN A 1 152 ? 13.516 26.469 -3.186 1 96.81 152 ASN A C 1
ATOM 1230 O O . ASN A 1 152 ? 13.289 27.109 -2.158 1 96.81 152 ASN A O 1
ATOM 1234 N N . LEU A 1 153 ? 12.648 25.625 -3.762 1 97.19 153 LEU A N 1
ATOM 1235 C CA . LEU A 1 153 ? 11.406 25.297 -3.076 1 97.19 153 LEU A CA 1
ATOM 1236 C C . LEU A 1 153 ? 11.68 24.562 -1.768 1 97.19 153 LEU A C 1
ATOM 1238 O O . LEU A 1 153 ? 12.562 23.703 -1.708 1 97.19 153 LEU A O 1
ATOM 1242 N N . TYR A 1 154 ? 10.883 24.859 -0.726 1 97.44 154 TYR A N 1
ATOM 1243 C CA . TYR A 1 154 ? 11.125 24.219 0.567 1 97.44 154 TYR A CA 1
ATOM 1244 C C . TYR A 1 154 ? 11.062 22.703 0.456 1 97.44 154 TYR A C 1
ATOM 1246 O O . TYR A 1 154 ? 11.875 22 1.055 1 97.44 154 TYR A O 1
ATOM 1254 N N . VAL A 1 155 ? 10.094 22.156 -0.334 1 97.88 155 VAL A N 1
ATOM 1255 C CA . VAL A 1 155 ? 9.953 20.703 -0.511 1 97.88 155 VAL A CA 1
ATOM 1256 C C . VAL A 1 155 ? 11.242 20.141 -1.098 1 97.88 155 VAL A C 1
ATOM 1258 O O . VAL A 1 155 ? 11.711 19.078 -0.668 1 97.88 155 VAL A O 1
ATOM 1261 N N . SER A 1 156 ? 11.812 20.812 -2.07 1 98.06 156 SER A N 1
ATOM 1262 C CA . SER A 1 156 ? 13.07 20.391 -2.676 1 98.06 156 SER A CA 1
ATOM 1263 C C . SER A 1 156 ? 14.211 20.422 -1.666 1 98.06 156 SER A C 1
ATOM 1265 O O . SER A 1 156 ? 15 19.484 -1.576 1 98.06 156 SER A O 1
ATOM 1267 N N . GLN A 1 157 ? 14.219 21.469 -0.861 1 98.25 157 GLN A N 1
ATOM 1268 C CA . GLN A 1 157 ? 15.289 21.625 0.118 1 98.25 157 GLN A CA 1
ATOM 1269 C C . GLN A 1 157 ? 15.195 20.547 1.2 1 98.25 157 GLN A C 1
ATOM 1271 O O . GLN A 1 157 ? 16.219 20.109 1.746 1 98.25 157 GLN A O 1
ATOM 1276 N N . PHE A 1 158 ? 14.008 20.078 1.475 1 98.62 158 PHE A N 1
ATOM 1277 C CA . PHE A 1 158 ? 13.797 19.125 2.561 1 98.62 158 PHE A CA 1
ATOM 1278 C C . PHE A 1 158 ? 14.164 17.703 2.127 1 98.62 158 PHE A C 1
ATOM 1280 O O . PHE A 1 158 ? 14.234 16.797 2.953 1 98.62 158 PHE A O 1
ATOM 1287 N N . GLN A 1 159 ? 14.484 17.453 0.831 1 98.38 159 GLN A N 1
ATOM 1288 C CA . GLN A 1 159 ? 14.672 16.109 0.308 1 98.38 159 GLN A CA 1
ATOM 1289 C C . GLN A 1 159 ? 16.016 15.531 0.746 1 98.38 159 GLN A C 1
ATOM 1291 O O . GLN A 1 159 ? 16.125 14.336 1.029 1 98.38 159 GLN A O 1
ATOM 1296 N N . GLU A 1 160 ? 17.031 16.359 0.843 1 96.94 160 GLU A N 1
ATOM 1297 C CA . GLU A 1 160 ? 18.375 15.891 1.18 1 96.94 160 GLU A CA 1
ATOM 1298 C C . GLU A 1 160 ? 18.531 15.719 2.688 1 96.94 160 GLU A C 1
ATOM 1300 O O . GLU A 1 160 ? 18.5 16.688 3.438 1 96.94 160 GLU A O 1
ATOM 1305 N N . PRO A 1 161 ? 18.75 14.469 3.109 1 97.06 161 PRO A N 1
ATOM 1306 C CA . PRO A 1 161 ? 18.906 14.281 4.555 1 97.06 161 PRO A CA 1
ATOM 1307 C C . PRO A 1 161 ? 20.016 15.156 5.141 1 97.06 161 PRO A C 1
ATOM 1309 O O . PRO A 1 161 ? 21.109 15.227 4.582 1 97.06 161 PRO A O 1
ATOM 1312 N N . GLY A 1 162 ? 19.688 15.844 6.211 1 97.75 162 GLY A N 1
ATOM 1313 C CA . GLY A 1 162 ? 20.672 16.641 6.922 1 97.75 162 GLY A CA 1
ATOM 1314 C C . GLY A 1 162 ? 20.688 18.094 6.484 1 97.75 162 GLY A C 1
ATOM 1315 O O . GLY A 1 162 ? 21.141 18.969 7.227 1 97.75 162 GLY A O 1
ATOM 1316 N N . ARG A 1 163 ? 20.203 18.422 5.293 1 98.06 163 ARG A N 1
ATOM 1317 C CA . ARG A 1 163 ? 20.281 19.781 4.773 1 98.06 163 ARG A CA 1
ATOM 1318 C C . ARG A 1 163 ? 19.391 20.719 5.574 1 98.06 163 ARG A C 1
ATOM 1320 O O . ARG A 1 163 ? 19.875 21.703 6.145 1 98.06 163 ARG A O 1
ATOM 1327 N N . ALA A 1 164 ? 18.141 20.422 5.625 1 98.56 164 ALA A N 1
ATOM 1328 C CA . ALA A 1 164 ? 17.219 21.281 6.355 1 98.56 164 ALA A CA 1
ATOM 1329 C C . ALA A 1 164 ? 17.547 21.312 7.844 1 98.56 164 ALA A C 1
ATOM 1331 O O . ALA A 1 164 ? 17.469 22.359 8.492 1 98.56 164 ALA A O 1
ATOM 1332 N N . GLU A 1 165 ? 17.906 20.156 8.375 1 98.62 165 GLU A N 1
ATOM 1333 C CA . GLU A 1 165 ? 18.281 20.078 9.781 1 98.62 165 GLU A CA 1
ATOM 1334 C C . GLU A 1 165 ? 19.422 21.031 10.102 1 98.62 165 GLU A C 1
ATOM 1336 O O . GLU A 1 165 ? 19.391 21.75 11.102 1 98.62 165 GLU A O 1
ATOM 1341 N N . ARG A 1 166 ? 20.438 21.016 9.258 1 98.5 166 ARG A N 1
ATOM 1342 C CA . ARG A 1 166 ? 21.578 21.891 9.461 1 98.5 166 ARG A CA 1
ATOM 1343 C C . ARG A 1 166 ? 21.156 23.359 9.391 1 98.5 166 ARG A C 1
ATOM 1345 O O . ARG A 1 166 ? 21.625 24.188 10.18 1 98.5 166 ARG A O 1
ATOM 1352 N N . ALA A 1 167 ? 20.344 23.656 8.477 1 98.75 167 ALA A N 1
ATOM 1353 C CA . ALA A 1 167 ? 19.875 25.031 8.344 1 98.75 167 ALA A CA 1
ATOM 1354 C C . ALA A 1 167 ? 19.078 25.469 9.578 1 98.75 167 ALA A C 1
ATOM 1356 O O . ALA A 1 167 ? 19.266 26.562 10.094 1 98.75 167 ALA A O 1
ATOM 1357 N N . PHE A 1 168 ? 18.141 24.594 10.047 1 98.81 168 PHE A N 1
ATOM 1358 C CA . PHE A 1 168 ? 17.328 24.891 11.211 1 98.81 168 PHE A CA 1
ATOM 1359 C C . PHE A 1 168 ? 18.203 25.078 12.453 1 98.81 168 PHE A C 1
ATOM 1361 O O . PHE A 1 168 ? 17.875 25.891 13.32 1 98.81 168 PHE A O 1
ATOM 1368 N N . ALA A 1 169 ? 19.281 24.391 12.516 1 98.38 169 ALA A N 1
ATOM 1369 C CA . ALA A 1 169 ? 20.156 24.375 13.695 1 98.38 169 ALA A CA 1
ATOM 1370 C C . ALA A 1 169 ? 20.859 25.719 13.883 1 98.38 169 ALA A C 1
ATOM 1372 O O . ALA A 1 169 ? 21.438 25.984 14.938 1 98.38 169 ALA A O 1
ATOM 1373 N N . LYS A 1 170 ? 20.828 26.562 12.867 1 98.31 170 LYS A N 1
ATOM 1374 C CA . LYS A 1 170 ? 21.359 27.906 12.992 1 98.31 170 LYS A CA 1
ATOM 1375 C C . LYS A 1 170 ? 20.531 28.734 13.969 1 98.31 170 LYS A C 1
ATOM 1377 O O . LYS A 1 170 ? 20.969 29.797 14.422 1 98.31 170 LYS A O 1
ATOM 1382 N N . TYR A 1 171 ? 19.375 28.297 14.281 1 98.62 171 TYR A N 1
ATOM 1383 C CA . TYR A 1 171 ? 18.422 29 15.148 1 98.62 171 TYR A CA 1
ATOM 1384 C C . TYR A 1 171 ? 18.031 28.125 16.328 1 98.62 171 TYR A C 1
ATOM 1386 O O . TYR A 1 171 ? 18.219 26.906 16.312 1 98.62 171 TYR A O 1
ATOM 1394 N N . ASP A 1 172 ? 17.531 28.781 17.422 1 98.25 172 ASP A N 1
ATOM 1395 C CA . ASP A 1 172 ? 16.844 27.984 18.438 1 98.25 172 ASP A CA 1
ATOM 1396 C C . ASP A 1 172 ? 15.492 27.5 17.938 1 98.25 172 ASP A C 1
ATOM 1398 O O . ASP A 1 172 ? 14.953 28.031 16.969 1 98.25 172 ASP A O 1
ATOM 1402 N N . CYS A 1 173 ? 14.93 26.484 18.547 1 98.56 173 CYS A N 1
ATOM 1403 C CA . CYS A 1 173 ? 13.695 25.844 18.078 1 98.56 173 CYS A CA 1
ATOM 1404 C C . CYS A 1 173 ? 12.539 26.844 18.078 1 98.56 173 CYS A C 1
ATOM 1406 O O . CYS A 1 173 ? 11.664 26.781 17.203 1 98.56 173 CYS A O 1
ATOM 1408 N N . LEU A 1 174 ? 12.461 27.688 19.094 1 98.62 174 LEU A N 1
ATOM 1409 C CA . LEU A 1 174 ? 11.391 28.688 19.156 1 98.62 174 LEU A CA 1
ATOM 1410 C C . LEU A 1 174 ? 11.406 29.562 17.906 1 98.62 174 LEU A C 1
ATOM 1412 O O . LEU A 1 174 ? 10.352 29.844 17.328 1 98.62 174 LEU A O 1
ATOM 1416 N N . THR A 1 175 ? 12.594 30.016 17.469 1 98.62 175 THR A N 1
ATOM 1417 C CA . THR A 1 175 ? 12.727 30.828 16.281 1 98.62 175 THR A CA 1
ATOM 1418 C C . THR A 1 175 ? 12.258 30.062 15.039 1 98.62 175 THR A C 1
ATOM 1420 O O . THR A 1 175 ? 11.523 30.609 14.211 1 98.62 175 THR A O 1
ATOM 1423 N N . VAL A 1 176 ? 12.68 28.797 14.906 1 98.81 176 VAL A N 1
ATOM 1424 C CA . VAL A 1 176 ? 12.266 27.984 13.773 1 98.81 176 VAL A CA 1
ATOM 1425 C C . VAL A 1 176 ? 10.742 27.844 13.766 1 98.81 176 VAL A C 1
ATOM 1427 O O . VAL A 1 176 ? 10.102 28.047 12.727 1 98.81 176 VAL A O 1
ATOM 1430 N N . ILE A 1 177 ? 10.141 27.562 14.93 1 98.69 177 ILE A N 1
ATOM 1431 C CA . ILE A 1 177 ? 8.695 27.406 15.062 1 98.69 177 ILE A CA 1
ATOM 1432 C C . ILE A 1 177 ? 7.996 28.703 14.672 1 98.69 177 ILE A C 1
ATOM 1434 O O . ILE A 1 177 ? 7.035 28.703 13.898 1 98.69 177 ILE A O 1
ATOM 1438 N N . LYS A 1 178 ? 8.484 29.828 15.148 1 98.44 178 LYS A N 1
ATOM 1439 C CA . LYS A 1 178 ? 7.891 31.125 14.812 1 98.44 178 LYS A CA 1
ATOM 1440 C C . LYS A 1 178 ? 7.941 31.391 13.312 1 98.44 178 LYS A C 1
ATOM 1442 O O . LYS A 1 178 ? 6.953 31.828 12.719 1 98.44 178 LYS A O 1
ATOM 1447 N N . LYS A 1 179 ? 9.07 31.109 12.711 1 98 179 LYS A N 1
ATOM 1448 C CA . LYS A 1 179 ? 9.25 31.391 11.289 1 98 179 LYS A CA 1
ATOM 1449 C C . LYS A 1 179 ? 8.281 30.562 10.445 1 98 179 LYS A C 1
ATOM 1451 O O . LYS A 1 179 ? 7.793 31.047 9.414 1 98 179 LYS A O 1
ATOM 1456 N N . PHE A 1 180 ? 7.938 29.359 10.875 1 97.81 180 PHE A N 1
ATOM 1457 C CA . PHE A 1 180 ? 7 28.516 10.133 1 97.81 180 PHE A CA 1
ATOM 1458 C C . PHE A 1 180 ? 5.562 28.875 10.484 1 97.81 180 PHE A C 1
ATOM 1460 O O . PHE A 1 180 ? 4.742 29.125 9.602 1 97.81 180 PHE A O 1
ATOM 1467 N N . LEU A 1 181 ? 5.191 28.891 11.742 1 97.38 181 LEU A N 1
ATOM 1468 C CA . LEU A 1 181 ? 3.797 28.969 12.172 1 97.38 181 LEU A CA 1
ATOM 1469 C C . LEU A 1 181 ? 3.242 30.375 11.953 1 97.38 181 LEU A C 1
ATOM 1471 O O . LEU A 1 181 ? 2.025 30.562 11.914 1 97.38 181 LEU A O 1
ATOM 1475 N N . LEU A 1 182 ? 4.152 31.391 11.797 1 96.75 182 LEU A N 1
ATOM 1476 C CA . LEU A 1 182 ? 3.686 32.781 11.664 1 96.75 182 LEU A CA 1
ATOM 1477 C C . LEU A 1 182 ? 3.828 33.25 10.227 1 96.75 182 LEU A C 1
ATOM 1479 O O . LEU A 1 182 ? 3.799 34.469 9.961 1 96.75 182 LEU A O 1
ATOM 1483 N N . ILE A 1 183 ? 4.027 32.25 9.336 1 93.75 183 ILE A N 1
ATOM 1484 C CA . ILE A 1 183 ? 4.133 32.625 7.922 1 93.75 183 ILE A CA 1
ATOM 1485 C C . ILE A 1 183 ? 2.869 33.344 7.477 1 93.75 183 ILE A C 1
ATOM 1487 O O . ILE A 1 183 ? 1.754 32.875 7.73 1 93.75 183 ILE A O 1
ATOM 1491 N N . ASP A 1 184 ? 2.982 34.469 6.844 1 87.69 184 ASP A N 1
ATOM 1492 C CA . ASP A 1 184 ? 1.836 35.219 6.352 1 87.69 184 ASP A CA 1
ATOM 1493 C C . ASP A 1 184 ? 1.938 35.469 4.844 1 87.69 184 ASP A C 1
ATOM 1495 O O . ASP A 1 184 ? 1.064 36.094 4.25 1 87.69 184 ASP A O 1
ATOM 1499 N N . LYS A 1 185 ? 3.002 34.938 4.258 1 88.12 185 LYS A N 1
ATOM 1500 C CA . LYS A 1 185 ? 3.131 35 2.803 1 88.12 185 LYS A CA 1
ATOM 1501 C C . LYS A 1 185 ? 2.111 34.094 2.115 1 88.12 185 LYS A C 1
ATOM 1503 O O . LYS A 1 185 ? 1.771 33.031 2.633 1 88.12 185 LYS A O 1
ATOM 1508 N N . THR A 1 186 ? 1.658 34.531 0.98 1 93.38 186 THR A N 1
ATOM 1509 C CA . THR A 1 186 ? 0.636 33.781 0.264 1 93.38 186 THR A CA 1
ATOM 1510 C C . THR A 1 186 ? 1.224 33.125 -0.979 1 93.38 186 THR A C 1
ATOM 1512 O O . THR A 1 186 ? 0.566 32.281 -1.619 1 93.38 186 THR A O 1
ATOM 1515 N N . ASP A 1 187 ? 2.457 33.438 -1.268 1 91.94 187 ASP A N 1
ATOM 1516 C CA . ASP A 1 187 ? 3.119 32.812 -2.404 1 91.94 187 ASP A CA 1
ATOM 1517 C C . ASP A 1 187 ? 3.742 31.484 -2.002 1 91.94 187 ASP A C 1
ATOM 1519 O O . ASP A 1 187 ? 3.898 31.188 -0.813 1 91.94 187 ASP A O 1
ATOM 1523 N N . VAL A 1 188 ? 4.09 30.734 -2.998 1 92.5 188 VAL A N 1
ATOM 1524 C CA . VAL A 1 188 ? 4.777 29.469 -2.752 1 92.5 188 VAL A CA 1
ATOM 1525 C C . VAL A 1 188 ? 6.086 29.734 -2.016 1 92.5 188 VAL A C 1
ATOM 1527 O O . VAL A 1 188 ? 6.781 30.719 -2.295 1 92.5 188 VAL A O 1
ATOM 1530 N N . MET A 1 189 ? 6.477 28.844 -1.141 1 94.19 189 MET A N 1
ATOM 1531 C CA . MET A 1 189 ? 7.668 29.016 -0.312 1 94.19 189 MET A CA 1
ATOM 1532 C C . MET A 1 189 ? 8.922 28.641 -1.088 1 94.19 189 MET A C 1
ATOM 1534 O O . MET A 1 189 ? 9.383 27.5 -1.019 1 94.19 189 MET A O 1
ATOM 1538 N N . ILE A 1 190 ? 9.453 29.578 -1.763 1 96.38 190 ILE A N 1
ATOM 1539 C CA . ILE A 1 190 ? 10.688 29.453 -2.535 1 96.38 190 ILE A CA 1
ATOM 1540 C C . ILE A 1 190 ? 11.727 30.453 -2.029 1 96.38 190 ILE A C 1
ATOM 1542 O O . ILE A 1 190 ? 11.477 31.656 -2.02 1 96.38 190 ILE A O 1
ATOM 1546 N N . ALA A 1 191 ? 12.828 29.953 -1.586 1 97.5 191 ALA A N 1
ATOM 1547 C CA . ALA A 1 191 ? 13.891 30.828 -1.101 1 97.5 191 ALA A CA 1
ATOM 1548 C C . ALA A 1 191 ? 14.688 31.422 -2.262 1 97.5 191 ALA A C 1
ATOM 1550 O O . ALA A 1 191 ? 14.711 30.859 -3.359 1 97.5 191 ALA A O 1
ATOM 1551 N N . PRO A 1 192 ? 15.289 32.562 -2.047 1 97.06 192 PRO A N 1
ATOM 1552 C CA . PRO A 1 192 ? 16.234 33.062 -3.051 1 97.06 192 PRO A CA 1
ATOM 1553 C C . PRO A 1 192 ? 17.391 32.094 -3.303 1 97.06 192 PRO A C 1
ATOM 1555 O O . PRO A 1 192 ? 17.703 31.266 -2.443 1 97.06 192 PRO A O 1
ATOM 1558 N N . PRO A 1 193 ? 18.016 32.219 -4.555 1 96.31 193 PRO A N 1
ATOM 1559 C CA . PRO A 1 193 ? 19.156 31.328 -4.848 1 96.31 193 PRO A CA 1
ATOM 1560 C C . PRO A 1 193 ? 20.234 31.391 -3.781 1 96.31 193 PRO A C 1
ATOM 1562 O O . PRO A 1 193 ? 20.625 32.5 -3.359 1 96.31 193 PRO A O 1
ATOM 1565 N N . GLY A 1 194 ? 20.656 30.25 -3.381 1 95.5 194 GLY A N 1
ATOM 1566 C CA . GLY A 1 194 ? 21.75 30.156 -2.424 1 95.5 194 GLY A CA 1
ATOM 1567 C C . GLY A 1 194 ? 21.297 30.297 -0.983 1 95.5 194 GLY A C 1
ATOM 1568 O O . GLY A 1 194 ? 22.109 30.266 -0.061 1 95.5 194 GLY A O 1
ATOM 1569 N N . MET A 1 195 ? 20 30.469 -0.793 1 98.06 195 MET A N 1
ATOM 1570 C CA . MET A 1 195 ? 19.453 30.672 0.547 1 98.06 195 MET A CA 1
ATOM 1571 C C . MET A 1 195 ? 18.578 29.5 0.96 1 98.06 195 MET A C 1
ATOM 1573 O O . MET A 1 195 ? 17.812 28.984 0.15 1 98.06 195 MET A O 1
ATOM 1577 N N . GLU A 1 196 ? 18.719 29.047 2.234 1 98.31 196 GLU A N 1
ATOM 1578 C CA . GLU A 1 196 ? 17.812 28.031 2.779 1 98.31 196 GLU A CA 1
ATOM 1579 C C . GLU A 1 196 ? 16.469 28.641 3.16 1 98.31 196 GLU A C 1
ATOM 1581 O O . GLU A 1 196 ? 16.391 29.812 3.545 1 98.31 196 GLU A O 1
ATOM 1586 N N . ILE A 1 197 ? 15.445 27.859 3.041 1 98 197 ILE A N 1
ATOM 1587 C CA . ILE A 1 197 ? 14.086 28.359 3.232 1 98 197 ILE A CA 1
ATOM 1588 C C . ILE A 1 197 ? 13.953 28.984 4.621 1 98 197 ILE A C 1
ATOM 1590 O O . ILE A 1 197 ? 13.32 30.031 4.789 1 98 197 ILE A O 1
ATOM 1594 N N . ILE A 1 198 ? 14.57 28.375 5.652 1 98.38 198 ILE A N 1
ATOM 1595 C CA . ILE A 1 198 ? 14.438 28.844 7.023 1 98.38 198 ILE A CA 1
ATOM 1596 C C . ILE A 1 198 ? 15.078 30.219 7.156 1 98.38 198 ILE A C 1
ATOM 1598 O O . ILE A 1 198 ? 14.664 31.031 7.984 1 98.38 198 ILE A O 1
ATOM 1602 N N . ASP A 1 199 ? 16.078 30.5 6.359 1 98.25 199 ASP A N 1
ATOM 1603 C CA . ASP A 1 199 ? 16.766 31.797 6.391 1 98.25 199 ASP A CA 1
ATOM 1604 C C . ASP A 1 199 ? 15.938 32.875 5.719 1 98.25 199 ASP A C 1
ATOM 1606 O O . ASP A 1 199 ? 16.109 34.062 6.004 1 98.25 199 ASP A O 1
ATOM 1610 N N . ASP A 1 200 ? 15.141 32.469 4.824 1 97.44 200 ASP A N 1
ATOM 1611 C CA . ASP A 1 200 ? 14.305 33.375 4.07 1 97.44 200 ASP A CA 1
ATOM 1612 C C . ASP A 1 200 ? 13.055 33.75 4.863 1 97.44 200 ASP A C 1
ATOM 1614 O O . ASP A 1 200 ? 12.539 34.875 4.73 1 97.44 200 ASP A O 1
ATOM 1618 N N . LEU A 1 201 ? 12.477 32.812 5.648 1 96.94 201 LEU A N 1
ATOM 1619 C CA . LEU A 1 201 ? 11.258 33.062 6.418 1 96.94 201 LEU A CA 1
ATOM 1620 C C . LEU A 1 201 ? 11.484 34.125 7.488 1 96.94 201 LEU A C 1
ATOM 1622 O O . LEU A 1 201 ? 12.547 34.156 8.109 1 96.94 201 LEU A O 1
ATOM 1626 N N . GLU A 1 202 ? 10.492 34.938 7.648 1 95.06 202 GLU A N 1
ATOM 1627 C CA . GLU A 1 202 ? 10.586 36.031 8.602 1 95.06 202 GLU A CA 1
ATOM 1628 C C . GLU A 1 202 ? 9.602 35.844 9.75 1 95.06 202 GLU A C 1
ATOM 1630 O O . GLU A 1 202 ? 8.625 35.125 9.633 1 95.06 202 GLU A O 1
ATOM 1635 N N . ILE A 1 203 ? 9.891 36.469 10.812 1 95.62 203 ILE A N 1
ATOM 1636 C CA . ILE A 1 203 ? 9 36.562 11.961 1 95.62 203 ILE A CA 1
ATOM 1637 C C . ILE A 1 203 ? 8.383 37.969 12.031 1 95.62 203 ILE A C 1
ATOM 1639 O O . ILE A 1 203 ? 9.094 38.969 12.023 1 95.62 203 ILE A O 1
ATOM 1643 N N . PRO A 1 204 ? 7.129 38 12.062 1 93.69 204 PRO A N 1
ATOM 1644 C CA . PRO A 1 204 ? 6.512 39.312 12.172 1 93.69 204 PRO A CA 1
ATOM 1645 C C . PRO A 1 204 ? 6.914 40.062 13.445 1 93.69 204 PRO A C 1
ATOM 1647 O O . PRO A 1 204 ? 7.25 39.438 14.445 1 93.69 204 PRO A O 1
ATOM 1650 N N . SER A 1 205 ? 6.852 41.312 13.352 1 93.38 205 SER A N 1
ATOM 1651 C CA . SER A 1 205 ? 7.258 42.156 14.477 1 93.38 205 SER A CA 1
ATOM 1652 C C . SER A 1 205 ? 6.316 42 15.664 1 93.38 205 SER A C 1
ATOM 1654 O O . SER A 1 205 ? 6.727 42.156 16.812 1 93.38 205 SER A O 1
ATOM 1656 N N . GLN A 1 206 ? 5.047 41.75 15.312 1 94.38 206 GLN A N 1
ATOM 1657 C CA . GLN A 1 206 ? 4.047 41.5 16.344 1 94.38 206 GLN A CA 1
ATOM 1658 C C . GLN A 1 206 ? 3.367 40.156 16.156 1 94.38 206 GLN A C 1
ATOM 1660 O O . GLN A 1 206 ? 3.059 39.781 15.023 1 94.38 206 GLN A O 1
ATOM 1665 N N . LEU A 1 207 ? 3.207 39.531 17.297 1 96.19 207 LEU A N 1
ATOM 1666 C CA . LEU A 1 207 ? 2.502 38.25 17.25 1 96.19 207 LEU A CA 1
ATOM 1667 C C . LEU A 1 207 ? 1.034 38.438 16.906 1 96.19 207 LEU A C 1
ATOM 1669 O O . LEU A 1 207 ? 0.39 39.375 17.406 1 96.19 207 LEU A O 1
ATOM 1673 N N . PRO A 1 208 ? 0.604 37.656 16 1 95.94 208 PRO A N 1
ATOM 1674 C CA . PRO A 1 208 ? -0.834 37.719 15.734 1 95.94 208 PRO A CA 1
ATOM 1675 C C . PRO A 1 208 ? -1.681 37.344 16.953 1 95.94 208 PRO A C 1
ATOM 1677 O O . PRO A 1 208 ? -1.2 36.656 17.844 1 95.94 208 PRO A O 1
ATOM 1680 N N . PRO A 1 209 ? -2.943 37.781 17.016 1 95.56 209 PRO A N 1
ATOM 1681 C CA . PRO A 1 209 ? -3.768 37.594 18.203 1 95.56 209 PRO A CA 1
ATOM 1682 C C . PRO A 1 209 ? -4.207 36.156 18.406 1 95.56 209 PRO A C 1
ATOM 1684 O O . PRO A 1 209 ? -4.707 35.781 19.484 1 95.56 209 PRO A O 1
ATOM 1687 N N . TRP A 1 210 ? -4.055 35.312 17.438 1 95.94 210 TRP A N 1
ATOM 1688 C CA . TRP A 1 210 ? -4.602 33.969 17.516 1 95.94 210 TRP A CA 1
ATOM 1689 C C . TRP A 1 210 ? -3.607 33.031 18.172 1 95.94 210 TRP A C 1
ATOM 1691 O O . TRP A 1 210 ? -3.92 31.859 18.422 1 95.94 210 TRP A O 1
ATOM 1701 N N . ILE A 1 211 ? -2.391 33.5 18.469 1 97.06 211 ILE A N 1
ATOM 1702 C CA . ILE A 1 211 ? -1.417 32.625 19.109 1 97.06 211 ILE A CA 1
ATOM 1703 C C . ILE A 1 211 ? -0.628 33.406 20.156 1 97.06 211 ILE A C 1
ATOM 1705 O O . ILE A 1 211 ? -0.414 34.594 20.016 1 97.06 211 ILE A O 1
ATOM 1709 N N . THR A 1 212 ? -0.201 32.719 21.234 1 97.5 212 THR A N 1
ATOM 1710 C CA . THR A 1 212 ? 0.586 33.344 22.297 1 97.5 212 THR A CA 1
ATOM 1711 C C . THR A 1 212 ? 2.025 32.844 22.266 1 97.5 212 THR A C 1
ATOM 1713 O O . THR A 1 212 ? 2.311 31.781 21.688 1 97.5 212 THR A O 1
ATOM 1716 N N . GLU A 1 213 ? 2.861 33.562 22.938 1 97.62 213 GLU A N 1
ATOM 1717 C CA . GLU A 1 213 ? 4.25 33.156 23.078 1 97.62 213 GLU A CA 1
ATOM 1718 C C . GLU A 1 213 ? 4.344 31.812 23.812 1 97.62 213 GLU A C 1
ATOM 1720 O O . GLU A 1 213 ? 5.191 30.984 23.484 1 97.62 213 GLU A O 1
ATOM 1725 N N . GLU A 1 214 ? 3.498 31.656 24.734 1 97.75 214 GLU A N 1
ATOM 1726 C CA . GLU A 1 214 ? 3.482 30.422 25.516 1 97.75 214 GLU A CA 1
ATOM 1727 C C . GLU A 1 214 ? 3.135 29.219 24.641 1 97.75 214 GLU A C 1
ATOM 1729 O O . GLU A 1 214 ? 3.762 28.172 24.75 1 97.75 214 GLU A O 1
ATOM 1734 N N . GLU A 1 215 ? 2.17 29.391 23.828 1 97.62 215 GLU A N 1
ATOM 1735 C CA . GLU A 1 215 ? 1.782 28.312 22.922 1 97.62 215 GLU A CA 1
ATOM 1736 C C . GLU A 1 215 ? 2.908 27.969 21.953 1 97.62 215 GLU A C 1
ATOM 1738 O O . GLU A 1 215 ? 3.186 26.797 21.688 1 97.62 215 GLU A O 1
ATOM 1743 N N . LEU A 1 216 ? 3.566 29 21.438 1 98.5 216 LEU A N 1
ATOM 1744 C CA . LEU A 1 216 ? 4.707 28.781 20.547 1 98.5 216 LEU A CA 1
ATOM 1745 C C . LEU A 1 216 ? 5.816 28.016 21.266 1 98.5 216 LEU A C 1
ATOM 1747 O O . LEU A 1 216 ? 6.449 27.141 20.672 1 98.5 216 LEU A O 1
ATOM 1751 N N . GLN A 1 217 ? 5.992 28.375 22.531 1 98.5 217 GLN A N 1
ATOM 1752 C CA . GLN A 1 217 ? 7.031 27.719 23.312 1 98.5 217 GLN A CA 1
ATOM 1753 C C . GLN A 1 217 ? 6.715 26.25 23.516 1 98.5 217 GLN A C 1
ATOM 1755 O O . GLN A 1 217 ? 7.621 25.406 23.578 1 98.5 217 GLN A O 1
ATOM 1760 N N . ILE A 1 218 ? 5.434 25.891 23.609 1 98 218 ILE A N 1
ATOM 1761 C CA . ILE A 1 218 ? 5.027 24.5 23.766 1 98 218 ILE A CA 1
ATOM 1762 C C . ILE A 1 218 ? 5.516 23.688 22.578 1 98 218 ILE A C 1
ATOM 1764 O O . ILE A 1 218 ? 6.09 22.609 22.75 1 98 218 ILE A O 1
ATOM 1768 N N . TYR A 1 219 ? 5.309 24.172 21.391 1 98.31 219 TYR A N 1
ATOM 1769 C CA . TYR A 1 219 ? 5.789 23.484 20.188 1 98.31 219 TYR A CA 1
ATOM 1770 C C . TYR A 1 219 ? 7.312 23.422 20.172 1 98.31 219 TYR A C 1
ATOM 1772 O O . TYR A 1 219 ? 7.895 22.375 19.891 1 98.31 219 TYR A O 1
ATOM 1780 N N . ALA A 1 220 ? 7.918 24.594 20.469 1 98.69 220 ALA A N 1
ATOM 1781 C CA . ALA A 1 220 ? 9.375 24.672 20.453 1 98.69 220 ALA A CA 1
ATOM 1782 C C . ALA A 1 220 ? 10 23.641 21.406 1 98.69 220 ALA A C 1
ATOM 1784 O O . ALA A 1 220 ? 10.984 23 21.047 1 98.69 220 ALA A O 1
ATOM 1785 N N . ASP A 1 221 ? 9.438 23.5 22.562 1 98.56 221 ASP A N 1
ATOM 1786 C CA . ASP A 1 221 ? 9.953 22.562 23.562 1 98.56 221 ASP A CA 1
ATOM 1787 C C . ASP A 1 221 ? 9.891 21.125 23.047 1 98.56 221 ASP A C 1
ATOM 1789 O O . ASP A 1 221 ? 10.812 20.344 23.266 1 98.56 221 ASP A O 1
ATOM 1793 N N . LYS A 1 222 ? 8.82 20.766 22.375 1 98.38 222 LYS A N 1
ATOM 1794 C CA . LYS A 1 222 ? 8.68 19.422 21.844 1 98.38 222 LYS A CA 1
ATOM 1795 C C . LYS A 1 222 ? 9.711 19.156 20.75 1 98.38 222 LYS A C 1
ATOM 1797 O O . LYS A 1 222 ? 10.32 18.078 20.719 1 98.38 222 LYS A O 1
ATOM 1802 N N . PHE A 1 223 ? 9.945 20.109 19.891 1 98.44 223 PHE A N 1
ATOM 1803 C CA . PHE A 1 223 ? 10.891 19.906 18.797 1 98.44 223 PHE A CA 1
ATOM 1804 C C . PHE A 1 223 ? 12.328 19.984 19.312 1 98.44 223 PHE A C 1
ATOM 1806 O O . PHE A 1 223 ? 13.242 19.438 18.688 1 98.44 223 PHE A O 1
ATOM 1813 N N . GLN A 1 224 ? 12.469 20.766 20.422 1 98.19 224 GLN A N 1
ATOM 1814 C CA . GLN A 1 224 ? 13.781 20.719 21.047 1 98.19 224 GLN A CA 1
ATOM 1815 C C . GLN A 1 224 ? 14.133 19.297 21.484 1 98.19 224 GLN A C 1
ATOM 1817 O O . GLN A 1 224 ? 15.297 18.891 21.438 1 98.19 224 GLN A O 1
ATOM 1822 N N . GLU A 1 225 ? 13.148 18.578 21.859 1 97.19 225 GLU A N 1
ATOM 1823 C CA . GLU A 1 225 ? 13.336 17.219 22.312 1 97.19 225 GLU A CA 1
ATOM 1824 C C . GLU A 1 225 ? 13.422 16.25 21.141 1 97.19 225 GLU A C 1
ATOM 1826 O O . GLU A 1 225 ? 14.344 15.43 21.062 1 97.19 225 GLU A O 1
ATOM 1831 N N . SER A 1 226 ? 12.555 16.281 20.172 1 95.25 226 SER A N 1
ATOM 1832 C CA . SER A 1 226 ? 12.383 15.273 19.141 1 95.25 226 SER A CA 1
ATOM 1833 C C . SER A 1 226 ? 13.242 15.594 17.922 1 95.25 226 SER A C 1
ATOM 1835 O O . SER A 1 226 ? 13.516 14.711 17.094 1 95.25 226 SER A O 1
ATOM 1837 N N . GLY A 1 227 ? 13.672 16.891 17.781 1 96.75 227 GLY A N 1
ATOM 1838 C CA . GLY A 1 227 ? 14.219 17.344 16.5 1 96.75 227 GLY A CA 1
ATOM 1839 C C . GLY A 1 227 ? 13.172 17.453 15.414 1 96.75 227 GLY A C 1
ATOM 1840 O O . GLY A 1 227 ? 12 17.141 15.641 1 96.75 227 GLY A O 1
ATOM 1841 N N . PHE A 1 228 ? 13.625 17.859 14.234 1 98.56 228 PHE A N 1
ATOM 1842 C CA . PHE A 1 228 ? 12.703 18.125 13.141 1 98.56 228 PHE A CA 1
ATOM 1843 C C . PHE A 1 228 ? 12.75 17 12.117 1 98.56 228 PHE A C 1
ATOM 1845 O O . PHE A 1 228 ? 11.922 16.953 11.195 1 98.56 228 PHE A O 1
ATOM 1852 N N . THR A 1 229 ? 13.656 16.031 12.258 1 98.69 229 THR A N 1
ATOM 1853 C CA . THR A 1 229 ? 13.922 15.008 11.25 1 98.69 229 THR A CA 1
ATOM 1854 C C . THR A 1 229 ? 12.664 14.188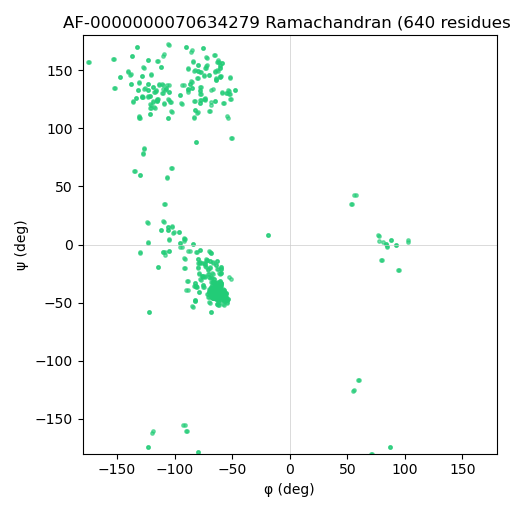 10.977 1 98.69 229 THR A C 1
ATOM 1856 O O . THR A 1 229 ? 12.367 13.859 9.828 1 98.69 229 THR A O 1
ATOM 1859 N N . GLY A 1 230 ? 11.898 13.797 12 1 98.69 230 GLY A N 1
ATOM 1860 C CA . GLY A 1 230 ? 10.656 13.055 11.812 1 98.69 230 GLY A CA 1
ATOM 1861 C C . GLY A 1 230 ? 9.688 13.742 10.875 1 98.69 230 GLY A C 1
ATOM 1862 O O . GLY A 1 230 ? 9.195 13.133 9.922 1 98.69 230 GLY A O 1
ATOM 1863 N N . GLY A 1 231 ? 9.469 15.047 11.156 1 98.81 231 GLY A N 1
ATOM 1864 C CA . GLY A 1 231 ? 8.602 15.82 10.289 1 98.81 231 GLY A CA 1
ATOM 1865 C C . GLY A 1 231 ? 9.125 15.945 8.875 1 98.81 231 GLY A C 1
ATOM 1866 O O . GLY A 1 231 ? 8.359 15.844 7.91 1 98.81 231 GLY A O 1
ATOM 1867 N N . LEU A 1 232 ? 10.461 16.094 8.711 1 98.88 232 LEU A N 1
ATOM 1868 C CA . LEU A 1 232 ? 11.094 16.25 7.406 1 98.88 232 LEU A CA 1
ATOM 1869 C C . LEU A 1 232 ? 11.039 14.953 6.609 1 98.88 232 LEU A C 1
ATOM 1871 O O . LEU A 1 232 ? 10.992 14.969 5.379 1 98.88 232 LEU A O 1
ATOM 1875 N N . ASN A 1 233 ? 10.953 13.836 7.277 1 98.88 233 ASN A N 1
ATOM 1876 C CA . ASN A 1 233 ? 10.938 12.539 6.609 1 98.88 233 ASN A CA 1
ATOM 1877 C C . ASN A 1 233 ? 9.617 12.312 5.875 1 98.88 233 ASN A C 1
ATOM 1879 O O . ASN A 1 233 ? 9.555 11.5 4.945 1 98.88 233 ASN A O 1
ATOM 1883 N N . TYR A 1 234 ? 8.539 13.023 6.262 1 98.88 234 TYR A N 1
ATOM 1884 C CA . TYR A 1 234 ? 7.309 12.969 5.48 1 98.88 234 TYR A CA 1
ATOM 1885 C C . TYR A 1 234 ? 7.543 13.469 4.059 1 98.88 234 TYR A C 1
ATOM 1887 O O . TYR A 1 234 ? 7.027 12.891 3.1 1 98.88 234 TYR A O 1
ATOM 1895 N N . TYR A 1 235 ? 8.32 14.523 3.949 1 98.81 235 TYR A N 1
ATOM 1896 C CA . TYR A 1 235 ? 8.664 15.07 2.639 1 98.81 235 TYR A CA 1
ATOM 1897 C C . TYR A 1 235 ? 9.586 14.117 1.884 1 98.81 235 TYR A C 1
ATOM 1899 O O . TYR A 1 235 ? 9.453 13.945 0.669 1 98.81 235 TYR A O 1
ATOM 1907 N N . ARG A 1 236 ? 10.461 13.523 2.598 1 98.88 236 ARG A N 1
ATOM 1908 C CA . ARG A 1 236 ? 11.461 12.656 1.986 1 98.88 236 ARG A CA 1
ATOM 1909 C C . ARG A 1 236 ? 10.836 11.336 1.536 1 98.88 236 ARG A C 1
ATOM 1911 O O . ARG A 1 236 ? 11.422 10.609 0.73 1 98.88 236 ARG A O 1
ATOM 1918 N N . ALA A 1 237 ? 9.633 11.031 2.051 1 98.75 237 ALA A N 1
ATOM 1919 C CA . ALA A 1 237 ? 8.977 9.773 1.718 1 98.75 237 ALA A CA 1
ATOM 1920 C C . ALA A 1 237 ? 7.996 9.961 0.561 1 98.75 237 ALA A C 1
ATOM 1922 O O . ALA A 1 237 ? 7.375 8.992 0.105 1 98.75 237 ALA A O 1
ATOM 1923 N N . MET A 1 238 ? 7.852 11.141 -0.004 1 98.62 238 MET A N 1
ATOM 1924 C CA . MET A 1 238 ? 6.84 11.461 -1.007 1 98.62 238 MET A CA 1
ATOM 1925 C C . MET A 1 238 ? 6.969 10.547 -2.221 1 98.62 238 MET A C 1
ATOM 1927 O O . MET A 1 238 ? 5.973 10 -2.701 1 98.62 238 MET A O 1
ATOM 1931 N N . ASP A 1 239 ? 8.195 10.359 -2.699 1 98.62 239 ASP A N 1
ATOM 1932 C CA . ASP A 1 239 ? 8.383 9.57 -3.908 1 98.62 239 ASP A CA 1
ATOM 1933 C C . ASP A 1 239 ? 8.086 8.094 -3.654 1 98.62 239 ASP A C 1
ATOM 1935 O O . ASP A 1 239 ? 7.531 7.41 -4.516 1 98.62 239 ASP A O 1
ATOM 1939 N N . LEU A 1 240 ? 8.508 7.598 -2.521 1 98.69 240 LEU A N 1
ATOM 1940 C CA . LEU A 1 240 ? 8.211 6.207 -2.201 1 98.69 240 LEU A CA 1
ATOM 1941 C C . LEU A 1 240 ? 6.715 5.992 -2.031 1 98.69 240 LEU A C 1
ATOM 1943 O O . LEU A 1 240 ? 6.168 4.988 -2.496 1 98.69 240 LEU A O 1
ATOM 1947 N N . THR A 1 241 ? 6.031 6.918 -1.324 1 98.69 241 THR A N 1
ATOM 1948 C CA . THR A 1 241 ? 4.574 6.859 -1.251 1 98.69 241 THR A CA 1
ATOM 1949 C C . THR A 1 241 ? 3.965 6.812 -2.648 1 98.69 241 THR A C 1
ATOM 1951 O O . THR A 1 241 ? 3.102 5.977 -2.926 1 98.69 241 THR A O 1
ATOM 1954 N N . TRP A 1 242 ? 4.457 7.68 -3.492 1 98.5 242 TRP A N 1
ATOM 1955 C CA . TRP A 1 242 ? 3.986 7.762 -4.871 1 98.5 242 TRP A CA 1
ATOM 1956 C C . TRP A 1 242 ? 4.168 6.426 -5.586 1 98.5 242 TRP A C 1
ATOM 1958 O O . TRP A 1 242 ? 3.246 5.938 -6.242 1 98.5 242 TRP A O 1
ATOM 1968 N N . GLU A 1 243 ? 5.301 5.836 -5.465 1 98.44 243 GLU A N 1
ATOM 1969 C CA . GLU A 1 243 ? 5.598 4.551 -6.09 1 98.44 243 GLU A CA 1
ATOM 1970 C C . GLU A 1 243 ? 4.617 3.475 -5.629 1 98.44 243 GLU A C 1
ATOM 1972 O O . GLU A 1 243 ? 4.035 2.764 -6.453 1 98.44 243 GLU A O 1
ATOM 1977 N N . LEU A 1 244 ? 4.359 3.424 -4.367 1 98.62 244 LEU A N 1
ATOM 1978 C CA . LEU A 1 244 ? 3.57 2.359 -3.752 1 98.62 244 LEU A CA 1
ATOM 1979 C C . LEU A 1 244 ? 2.078 2.602 -3.959 1 98.62 244 LEU A C 1
ATOM 1981 O O . LEU A 1 244 ? 1.27 1.684 -3.801 1 98.62 244 LEU A O 1
ATOM 1985 N N . LEU A 1 245 ? 1.688 3.775 -4.332 1 98.38 245 LEU A N 1
ATOM 1986 C CA . LEU A 1 245 ? 0.293 4.156 -4.52 1 98.38 245 LEU A CA 1
ATOM 1987 C C . LEU A 1 245 ? -0.2 3.748 -5.902 1 98.38 245 LEU A C 1
ATOM 1989 O O . LEU A 1 245 ? -1.386 3.887 -6.211 1 98.38 245 LEU A O 1
ATOM 1993 N N . ALA A 1 246 ? 0.618 3.15 -6.695 1 98.5 246 ALA A N 1
ATOM 1994 C CA . ALA A 1 246 ? 0.336 2.877 -8.102 1 98.5 246 ALA A CA 1
ATOM 1995 C C . ALA A 1 246 ? -0.896 1.989 -8.25 1 98.5 246 ALA A C 1
ATOM 1997 O O . ALA A 1 246 ? -1.68 2.156 -9.188 1 98.5 246 ALA A O 1
ATOM 1998 N N . PRO A 1 247 ? -1.188 1.046 -7.355 1 98.31 247 PRO A N 1
ATOM 1999 C CA . PRO A 1 247 ? -2.398 0.232 -7.492 1 98.31 247 PRO A CA 1
ATOM 2000 C C . PRO A 1 247 ? -3.676 1.07 -7.496 1 98.31 247 PRO A C 1
ATOM 2002 O O . PRO A 1 247 ? -4.719 0.613 -7.973 1 98.31 247 PRO A O 1
ATOM 2005 N N . TRP A 1 248 ? -3.656 2.232 -7 1 97.69 248 TRP A N 1
ATOM 2006 C CA . TRP A 1 248 ? -4.867 3.037 -6.859 1 97.69 248 TRP A CA 1
ATOM 2007 C C . TRP A 1 248 ? -4.949 4.098 -7.953 1 97.69 248 TRP A C 1
ATOM 2009 O O . TRP A 1 248 ? -5.684 5.078 -7.82 1 97.69 248 TRP A O 1
ATOM 2019 N N . GLN A 1 249 ? -4.125 3.885 -8.977 1 92.88 249 GLN A N 1
ATOM 2020 C CA . GLN A 1 249 ? -4.254 4.77 -10.125 1 92.88 249 GLN A CA 1
ATOM 2021 C C . GLN A 1 249 ? -5.699 4.828 -10.617 1 92.88 249 GLN A C 1
ATOM 2023 O O . GLN A 1 249 ? -6.328 3.791 -10.844 1 92.88 249 GLN A O 1
ATOM 2028 N N . GLY A 1 250 ? -6.207 6.09 -10.695 1 89.06 250 GLY A N 1
ATOM 2029 C CA . GLY A 1 250 ? -7.551 6.289 -11.219 1 89.06 250 GLY A CA 1
ATOM 2030 C C . GLY A 1 250 ? -8.633 6.117 -10.164 1 89.06 250 GLY A C 1
ATOM 2031 O O . GLY A 1 250 ? -9.82 6.277 -10.461 1 89.06 250 GLY A O 1
ATOM 2032 N N . SER A 1 251 ? -8.242 5.789 -8.961 1 94.5 251 SER A N 1
ATOM 2033 C CA . SER A 1 251 ? -9.227 5.598 -7.898 1 94.5 251 SER A CA 1
ATOM 2034 C C . SER A 1 251 ? -9.812 6.93 -7.445 1 94.5 251 SER A C 1
ATOM 2036 O O . SER A 1 251 ? -9.18 7.977 -7.586 1 94.5 251 SER A O 1
ATOM 2038 N N . LYS A 1 252 ? -11.023 6.863 -6.926 1 95.69 252 LYS A N 1
ATOM 2039 C CA . LYS A 1 252 ? -11.727 8.023 -6.383 1 95.69 252 LYS A CA 1
ATOM 2040 C C . LYS A 1 252 ? -11.883 7.91 -4.867 1 95.69 252 LYS A C 1
ATOM 2042 O O . LYS A 1 252 ? -11.836 6.812 -4.312 1 95.69 252 LYS A O 1
ATOM 2047 N N . ILE A 1 253 ? -11.969 9.039 -4.199 1 97.38 253 ILE A N 1
ATOM 2048 C CA . ILE A 1 253 ? -12.406 9.078 -2.807 1 97.38 253 ILE A CA 1
ATOM 2049 C C . ILE A 1 253 ? -13.922 8.938 -2.74 1 97.38 253 ILE A C 1
ATOM 2051 O O . ILE A 1 253 ? -14.656 9.781 -3.27 1 97.38 253 ILE A O 1
ATOM 2055 N N . THR A 1 254 ? -14.344 7.887 -2.01 1 95.06 254 THR A N 1
ATOM 2056 C CA . THR A 1 254 ? -15.773 7.594 -2.096 1 95.06 254 THR A CA 1
ATOM 2057 C C . THR A 1 254 ? -16.469 7.922 -0.779 1 95.06 254 THR A C 1
ATOM 2059 O O . THR A 1 254 ? -17.703 7.867 -0.693 1 95.06 254 THR A O 1
ATOM 2062 N N . VAL A 1 255 ? -15.758 8.273 0.236 1 96.94 255 VAL A N 1
ATOM 2063 C CA . VAL A 1 255 ? -16.391 8.641 1.5 1 96.94 255 VAL A CA 1
ATOM 2064 C C . VAL A 1 255 ? -16.828 10.094 1.451 1 96.94 255 VAL A C 1
ATOM 2066 O O . VAL A 1 255 ? -16.219 10.922 0.771 1 96.94 255 VAL A O 1
ATOM 2069 N N . PRO A 1 256 ? -17.953 10.453 2.199 1 97.94 256 PRO A N 1
ATOM 2070 C CA . PRO A 1 256 ? -18.281 11.883 2.295 1 97.94 256 PRO A CA 1
ATOM 2071 C C . PRO A 1 256 ? -17.094 12.734 2.742 1 97.94 256 PRO A C 1
ATOM 2073 O O . PRO A 1 256 ? -16.391 12.375 3.697 1 97.94 256 PRO A O 1
ATOM 2076 N N . SER A 1 257 ? -16.844 13.805 1.98 1 98.5 257 SER A N 1
ATOM 2077 C CA . SER A 1 257 ? -15.625 14.578 2.238 1 98.5 257 SER A CA 1
ATOM 2078 C C . SER A 1 257 ? -15.898 16.078 2.166 1 98.5 257 SER A C 1
ATOM 2080 O O . SER A 1 257 ? -16.656 16.531 1.312 1 98.5 257 SER A O 1
ATOM 2082 N N . LYS A 1 258 ? -15.344 16.828 3.08 1 98.62 258 LYS A N 1
ATOM 2083 C CA . LYS A 1 258 ? -15.297 18.281 3.068 1 98.62 258 LYS A CA 1
ATOM 2084 C C . LYS A 1 258 ? -13.852 18.781 3.029 1 98.62 258 LYS A C 1
ATOM 2086 O O . LYS A 1 258 ? -12.977 18.219 3.691 1 98.62 258 LYS A O 1
ATOM 2091 N N . PHE A 1 259 ? -13.648 19.75 2.182 1 98.62 259 PHE A N 1
ATOM 2092 C CA . PHE A 1 259 ? -12.352 20.406 2.088 1 98.62 259 PHE A CA 1
ATOM 2093 C C . PHE A 1 259 ? -12.445 21.875 2.506 1 98.62 259 PHE A C 1
ATOM 2095 O O . PHE A 1 259 ? -13.312 22.609 2.02 1 98.62 259 PHE A O 1
ATOM 2102 N N . ILE A 1 260 ? -11.602 22.266 3.502 1 98.75 260 ILE A N 1
ATOM 2103 C CA . ILE A 1 260 ? -11.57 23.641 4.004 1 98.75 260 ILE A CA 1
ATOM 2104 C C . ILE A 1 260 ? -10.195 24.25 3.742 1 98.75 260 ILE A C 1
ATOM 2106 O O . ILE A 1 260 ? -9.172 23.656 4.062 1 98.75 260 ILE A O 1
ATOM 2110 N N . ILE A 1 261 ? -10.141 25.484 3.17 1 98.5 261 ILE A N 1
ATOM 2111 C CA . ILE A 1 261 ? -8.875 26.172 2.918 1 98.5 261 ILE A CA 1
ATOM 2112 C C . ILE A 1 261 ? -9.062 27.672 3.055 1 98.5 261 ILE A C 1
ATOM 2114 O O . ILE A 1 261 ? -10.156 28.203 2.793 1 98.5 261 ILE A O 1
ATOM 2118 N N . GLY A 1 262 ? -8.07 28.328 3.572 1 97.75 262 GLY A N 1
ATOM 2119 C CA . GLY A 1 262 ? -8.109 29.781 3.617 1 97.75 262 GLY A CA 1
ATOM 2120 C C . GLY A 1 262 ? -7.742 30.422 2.295 1 97.75 262 GLY A C 1
ATOM 2121 O O . GLY A 1 262 ? -6.875 29.922 1.575 1 97.75 262 GLY A O 1
ATOM 2122 N N . ASP A 1 263 ? -8.297 31.594 1.987 1 97.31 263 ASP A N 1
ATOM 2123 C CA . ASP A 1 263 ? -8.008 32.281 0.729 1 97.31 263 ASP A CA 1
ATOM 2124 C C . ASP A 1 263 ? -6.656 32.969 0.784 1 97.31 263 ASP A C 1
ATOM 2126 O O . ASP A 1 263 ? -6.207 33.562 -0.212 1 97.31 263 ASP A O 1
ATOM 2130 N N . LYS A 1 264 ? -6.004 32.938 1.935 1 97.06 264 LYS A N 1
ATOM 2131 C CA . LYS A 1 264 ? -4.656 33.5 2.07 1 97.06 264 LYS A CA 1
ATOM 2132 C C . LYS A 1 264 ? -3.641 32.375 2.312 1 97.06 264 LYS A C 1
ATOM 2134 O O . LYS A 1 264 ? -2.51 32.625 2.729 1 97.06 264 LYS A O 1
ATOM 2139 N N . ASP A 1 265 ? -4.039 31.125 2.119 1 97.12 265 ASP A N 1
ATOM 2140 C CA . ASP A 1 265 ? -3.131 30 2.254 1 97.12 265 ASP A CA 1
ATOM 2141 C C . ASP A 1 265 ? -1.974 30.094 1.264 1 97.12 265 ASP A C 1
ATOM 2143 O O . ASP A 1 265 ? -2.121 30.688 0.187 1 97.12 265 ASP A O 1
ATOM 2147 N N . ILE A 1 266 ? -0.925 29.547 1.617 1 94.25 266 ILE A N 1
ATOM 2148 C CA . ILE A 1 266 ? 0.273 29.547 0.785 1 94.25 266 ILE A CA 1
ATOM 2149 C C . ILE A 1 266 ? -0.045 28.906 -0.569 1 94.25 266 ILE A C 1
ATOM 2151 O O . ILE A 1 266 ? -0.507 27.766 -0.635 1 94.25 266 ILE A O 1
ATOM 2155 N N . GLY A 1 267 ? 0.154 29.609 -1.656 1 91.88 267 GLY A N 1
ATOM 2156 C CA . GLY A 1 267 ? -0.046 29.094 -2.998 1 91.88 267 GLY A CA 1
ATOM 2157 C C . GLY A 1 267 ? -1.508 29.016 -3.396 1 91.88 267 GLY A C 1
ATOM 2158 O O . GLY A 1 267 ? -1.849 28.391 -4.402 1 91.88 267 GLY A O 1
ATOM 2159 N N . TYR A 1 268 ? -2.4 29.562 -2.6 1 94.94 268 TYR A N 1
ATOM 2160 C CA . TYR A 1 268 ? -3.83 29.422 -2.852 1 94.94 268 TYR A CA 1
ATOM 2161 C C . TYR A 1 268 ? -4.195 29.953 -4.234 1 94.94 268 TYR A C 1
ATOM 2163 O O . TYR A 1 268 ? -4.785 29.234 -5.043 1 94.94 268 TYR A O 1
ATOM 2171 N N . LYS A 1 269 ? -3.83 31.172 -4.617 1 92.88 269 LYS A N 1
ATOM 2172 C CA . LYS A 1 269 ? -4.234 31.812 -5.867 1 92.88 269 LYS A CA 1
ATOM 2173 C C . LYS A 1 269 ? -3.629 31.094 -7.074 1 92.88 269 LYS A C 1
ATOM 2175 O O . LYS A 1 269 ? -4.285 30.938 -8.102 1 92.88 269 LYS A O 1
ATOM 2180 N N . THR A 1 270 ? -2.436 30.641 -6.895 1 88.12 270 THR A N 1
ATOM 2181 C CA . THR A 1 270 ? -1.696 30.109 -8.039 1 88.12 270 THR A CA 1
ATOM 2182 C C . THR A 1 270 ? -1.984 28.625 -8.227 1 88.12 270 THR A C 1
ATOM 2184 O O . THR A 1 270 ? -2.01 28.141 -9.359 1 88.12 270 THR A O 1
ATOM 2187 N N . PHE A 1 271 ? -2.242 27.938 -7.137 1 87.12 271 PHE A N 1
ATOM 2188 C CA . PHE A 1 271 ? -2.305 26.484 -7.266 1 87.12 271 PHE A CA 1
ATOM 2189 C C . PHE A 1 271 ? -3.658 25.969 -6.797 1 87.12 271 PHE A C 1
ATOM 2191 O O . PHE A 1 271 ? -4.398 25.359 -7.578 1 87.12 271 PHE A O 1
ATOM 2198 N N . SER A 1 272 ? -4.047 26.219 -5.57 1 91.5 272 SER A N 1
ATOM 2199 C CA . SER A 1 272 ? -5.215 25.578 -4.961 1 91.5 272 SER A CA 1
ATOM 2200 C C . SER A 1 272 ? -6.508 26.062 -5.613 1 91.5 272 SER A C 1
ATOM 2202 O O . SER A 1 272 ? -7.391 25.25 -5.906 1 91.5 272 SER A O 1
ATOM 2204 N N . LYS A 1 273 ? -6.598 27.344 -5.852 1 93.75 273 LYS A N 1
ATOM 2205 C CA . LYS A 1 273 ? -7.836 27.906 -6.383 1 93.75 273 LYS A CA 1
ATOM 2206 C C . LYS A 1 273 ? -8.164 27.312 -7.754 1 93.75 273 LYS A C 1
ATOM 2208 O O . LYS A 1 273 ? -9.25 26.766 -7.957 1 93.75 273 LYS A O 1
ATOM 2213 N N . PRO A 1 274 ? -7.223 27.359 -8.656 1 92.69 274 PRO A N 1
ATOM 2214 C CA . PRO A 1 274 ? -7.543 26.734 -9.938 1 92.69 274 PRO A CA 1
ATOM 2215 C C . PRO A 1 274 ? -7.867 25.25 -9.805 1 92.69 274 PRO A C 1
ATOM 2217 O O . PRO A 1 274 ? -8.695 24.719 -10.555 1 92.69 274 PRO A O 1
ATOM 2220 N N . TYR A 1 275 ? -7.262 24.562 -8.945 1 91.75 275 TYR A N 1
ATOM 2221 C CA . TYR A 1 275 ? -7.5 23.141 -8.734 1 91.75 275 TYR A CA 1
ATOM 2222 C C . TYR A 1 275 ? -8.906 22.891 -8.195 1 91.75 275 TYR A C 1
ATOM 2224 O O . TYR A 1 275 ? -9.617 22.016 -8.688 1 91.75 275 TYR A O 1
ATOM 2232 N N . ILE A 1 276 ? -9.289 23.641 -7.246 1 92.12 276 ILE A N 1
ATOM 2233 C CA . ILE A 1 276 ? -10.594 23.516 -6.598 1 92.12 276 ILE A CA 1
ATOM 2234 C C . ILE A 1 276 ? -11.695 23.891 -7.582 1 92.12 276 ILE A C 1
ATOM 2236 O O . ILE A 1 276 ? -12.75 23.25 -7.617 1 92.12 276 ILE A O 1
ATOM 2240 N N . GLU A 1 277 ? -11.422 24.906 -8.328 1 91.06 277 GLU A N 1
ATOM 2241 C CA . GLU A 1 277 ? -12.43 25.422 -9.258 1 91.06 277 GLU A CA 1
ATOM 2242 C C . GLU A 1 277 ? -12.484 24.562 -10.523 1 91.06 277 GLU A C 1
ATOM 2244 O O . GLU A 1 277 ? -13.469 24.625 -11.273 1 91.06 277 GLU A O 1
ATOM 2249 N N . GLY A 1 278 ? -11.445 23.891 -10.688 1 86.88 278 GLY A N 1
ATOM 2250 C CA . GLY A 1 278 ? -11.414 23.047 -11.867 1 86.88 278 GLY A CA 1
ATOM 2251 C C . GLY A 1 278 ? -12.188 21.75 -11.695 1 86.88 278 GLY A C 1
ATOM 2252 O O . GLY A 1 278 ? -12.773 21.516 -10.641 1 86.88 278 GLY A O 1
ATOM 2253 N N . ASN A 1 279 ? -12.211 20.875 -12.711 1 87.12 279 ASN A N 1
ATOM 2254 C CA . ASN A 1 279 ? -13.023 19.656 -12.75 1 87.12 279 ASN A CA 1
ATOM 2255 C C . ASN A 1 279 ? -12.258 18.469 -12.18 1 87.12 279 ASN A C 1
ATOM 2257 O O . ASN A 1 279 ? -12.867 17.453 -11.82 1 87.12 279 ASN A O 1
ATOM 2261 N N . VAL A 1 280 ? -10.977 18.609 -11.984 1 89.19 280 VAL A N 1
ATOM 2262 C CA . VAL A 1 280 ? -10.164 17.453 -11.625 1 89.19 280 VAL A CA 1
ATOM 2263 C C . VAL A 1 280 ? -10.508 17 -10.203 1 89.19 280 VAL A C 1
ATOM 2265 O O . VAL A 1 280 ? -10.797 15.828 -9.977 1 89.19 280 VAL A O 1
ATOM 2268 N N . MET A 1 281 ? -10.523 17.922 -9.258 1 91.06 281 MET A N 1
ATOM 2269 C CA . MET A 1 281 ? -10.797 17.562 -7.871 1 91.06 281 MET A CA 1
ATOM 2270 C C . MET A 1 281 ? -12.18 16.922 -7.734 1 91.06 281 MET A C 1
ATOM 2272 O O . MET A 1 281 ? -12.336 15.906 -7.066 1 91.06 281 MET A O 1
ATOM 2276 N N . LYS A 1 282 ? -13.141 17.453 -8.43 1 91.5 282 LYS A N 1
ATOM 2277 C CA . LYS A 1 282 ? -14.508 16.953 -8.352 1 91.5 282 LYS A CA 1
ATOM 2278 C C . LYS A 1 282 ? -14.625 15.562 -8.953 1 91.5 282 LYS A C 1
ATOM 2280 O O . LYS A 1 282 ? -15.445 14.758 -8.516 1 91.5 282 LYS A O 1
ATOM 2285 N N . THR A 1 283 ? -13.836 15.352 -9.922 1 93.81 283 THR A N 1
ATOM 2286 C CA . THR A 1 283 ? -13.836 14.023 -10.539 1 93.81 283 THR A CA 1
ATOM 2287 C C . THR A 1 283 ? -13.258 12.992 -9.578 1 93.81 283 THR A C 1
ATOM 2289 O O . THR A 1 283 ? -13.75 11.867 -9.5 1 93.81 283 THR A O 1
ATOM 2292 N N . LEU A 1 284 ? -12.273 13.352 -8.812 1 95.38 284 LEU A N 1
ATOM 2293 C CA . LEU A 1 284 ? -11.578 12.445 -7.906 1 95.38 284 LEU A CA 1
ATOM 2294 C C . LEU A 1 284 ? -12.344 12.281 -6.598 1 95.38 284 LEU A C 1
ATOM 2296 O O . LEU A 1 284 ? -12.25 11.242 -5.945 1 95.38 284 LEU A O 1
ATOM 2300 N N . VAL A 1 285 ? -13.016 13.359 -6.199 1 96.69 285 VAL A N 1
ATOM 2301 C CA . VAL A 1 285 ? -13.82 13.375 -4.98 1 96.69 285 VAL A CA 1
ATOM 2302 C C . VAL A 1 285 ? -15.227 13.859 -5.297 1 96.69 285 VAL A C 1
ATOM 2304 O O . VAL A 1 285 ? -15.586 15 -4.977 1 96.69 285 VAL A O 1
ATOM 2307 N N . PRO A 1 286 ? -16.125 13.039 -5.859 1 92.88 286 PRO A N 1
ATOM 2308 C CA . PRO A 1 286 ? -17.375 13.477 -6.477 1 92.88 286 PRO A CA 1
ATOM 2309 C C . PRO A 1 286 ? -18.297 14.188 -5.492 1 92.88 286 PRO A C 1
ATOM 2311 O O . PRO A 1 286 ? -19 15.133 -5.871 1 92.88 286 PRO A O 1
ATOM 2314 N N . ASP A 1 287 ? -18.359 13.922 -4.223 1 88.56 287 ASP A N 1
ATOM 2315 C CA . ASP A 1 287 ? -19.297 14.523 -3.291 1 88.56 287 ASP A CA 1
ATOM 2316 C C . ASP A 1 287 ? -18.594 15.492 -2.346 1 88.56 287 ASP A C 1
ATOM 2318 O O . ASP A 1 287 ? -19.047 15.703 -1.214 1 88.56 287 ASP A O 1
ATOM 2322 N N . ILE A 1 288 ? -17.578 16.156 -2.932 1 96.38 288 ILE A N 1
ATOM 2323 C CA . ILE A 1 288 ? -16.766 17 -2.057 1 96.38 288 ILE A CA 1
ATOM 2324 C C . ILE A 1 288 ? -17.5 18.312 -1.774 1 96.38 288 ILE A C 1
ATOM 2326 O O . ILE A 1 288 ? -18.094 18.906 -2.678 1 96.38 288 ILE A O 1
ATOM 2330 N N . GLU A 1 289 ? -17.578 18.734 -0.559 1 96.88 289 GLU A N 1
ATOM 2331 C CA . GLU A 1 289 ? -17.938 20.078 -0.135 1 96.88 289 GLU A CA 1
ATOM 2332 C C . GLU A 1 289 ? -16.688 20.922 0.105 1 96.88 289 GLU A C 1
ATOM 2334 O O . GLU A 1 289 ? -15.773 20.516 0.823 1 96.88 289 GLU A O 1
ATOM 2339 N N . VAL A 1 290 ? -16.641 22.156 -0.53 1 97.56 290 VAL A N 1
ATOM 2340 C CA . VAL A 1 290 ? -15.469 23.016 -0.376 1 97.56 290 VAL A CA 1
ATOM 2341 C C . VAL A 1 290 ? -15.867 24.297 0.339 1 97.56 290 VAL A C 1
ATOM 2343 O O . VAL A 1 290 ? -16.891 24.906 0.015 1 97.56 290 VAL A O 1
ATOM 2346 N N . VAL A 1 291 ? -15.117 24.656 1.299 1 98.25 291 VAL A N 1
ATOM 2347 C CA . VAL A 1 291 ? -15.289 25.922 2.018 1 98.25 291 VAL A CA 1
ATOM 2348 C C . VAL A 1 291 ? -14 26.734 1.944 1 98.25 291 VAL A C 1
ATOM 2350 O O . VAL A 1 291 ? -12.922 26.234 2.246 1 98.25 291 VAL A O 1
ATOM 2353 N N . ILE A 1 292 ? -14.125 27.984 1.518 1 98 292 ILE A N 1
ATOM 2354 C CA . ILE A 1 292 ? -13.008 28.922 1.522 1 98 292 ILE A CA 1
ATOM 2355 C C . ILE A 1 292 ? -13.156 29.891 2.699 1 98 292 ILE A C 1
ATOM 2357 O O . ILE A 1 292 ? -14.133 30.641 2.777 1 98 292 ILE A O 1
ATOM 2361 N N . VAL A 1 293 ? -12.266 29.844 3.627 1 98.06 293 VAL A N 1
ATOM 2362 C CA . VAL A 1 293 ? -12.289 30.703 4.805 1 98.06 293 VAL A CA 1
ATOM 2363 C C . VAL A 1 293 ? -11.656 32.062 4.469 1 98.06 293 VAL A C 1
ATOM 2365 O O . VAL A 1 293 ? -10.492 32.125 4.078 1 98.06 293 VAL A O 1
ATOM 2368 N N . ASP A 1 294 ? -12.398 33.156 4.68 1 97.69 294 ASP A N 1
ATOM 2369 C CA . ASP A 1 294 ? -11.945 34.5 4.371 1 97.69 294 ASP A CA 1
ATOM 2370 C C . ASP A 1 294 ? -10.812 34.906 5.297 1 97.69 294 ASP A C 1
ATOM 2372 O O . ASP A 1 294 ? -10.945 34.875 6.52 1 97.69 294 ASP A O 1
ATOM 2376 N N . GLY A 1 295 ? -9.703 35.25 4.691 1 96.88 295 GLY A N 1
ATOM 2377 C CA . GLY A 1 295 ? -8.562 35.75 5.445 1 96.88 295 GLY A CA 1
ATOM 2378 C C . GLY A 1 295 ? -7.773 34.656 6.145 1 96.88 295 GLY A C 1
ATOM 2379 O O . GLY A 1 295 ? -6.848 34.938 6.902 1 96.88 295 GLY A O 1
ATOM 2380 N N . GLY A 1 296 ? -8.211 33.406 5.914 1 97.31 296 GLY A N 1
ATOM 2381 C CA . GLY A 1 296 ? -7.504 32.312 6.543 1 97.31 296 GLY A CA 1
ATOM 2382 C C . GLY A 1 296 ? -6.203 31.953 5.848 1 97.31 296 GLY A C 1
ATOM 2383 O O . GLY A 1 296 ? -6.156 31.859 4.617 1 97.31 296 GLY A O 1
ATOM 2384 N N . HIS A 1 297 ? -5.141 31.859 6.586 1 97 297 HIS A N 1
ATOM 2385 C CA . HIS A 1 297 ? -3.863 31.375 6.066 1 97 297 HIS A CA 1
ATOM 2386 C C . HIS A 1 297 ? -3.725 29.875 6.238 1 97 297 HIS A C 1
ATOM 2388 O O . HIS A 1 297 ? -4.719 29.141 6.191 1 97 297 HIS A O 1
ATOM 2394 N N . HIS A 1 298 ? -2.51 29.281 6.309 1 96.81 298 HIS A N 1
ATOM 2395 C CA . HIS A 1 298 ? -2.281 27.844 6.289 1 96.81 298 HIS A CA 1
ATOM 2396 C C . HIS A 1 298 ? -2.682 27.203 7.613 1 96.81 298 HIS A C 1
ATOM 2398 O O . HIS A 1 298 ? -3.076 26.031 7.648 1 96.81 298 HIS A O 1
ATOM 2404 N N . PHE A 1 299 ? -2.633 27.906 8.695 1 97.44 299 PHE A N 1
ATOM 2405 C CA . PHE A 1 299 ? -2.896 27.344 10.016 1 97.44 299 PHE A CA 1
ATOM 2406 C C . PHE A 1 299 ? -4.254 27.797 10.531 1 97.44 299 PHE A C 1
ATOM 2408 O O . PHE A 1 299 ? -4.367 28.281 11.664 1 97.44 299 PHE A O 1
ATOM 2415 N N . ILE A 1 300 ? -5.227 27.484 9.766 1 97.12 300 ILE A N 1
ATOM 2416 C CA . ILE A 1 300 ? -6.562 28.062 9.859 1 97.12 300 ILE A CA 1
ATOM 2417 C C . ILE A 1 300 ? -7.25 27.562 11.133 1 97.12 300 ILE A C 1
ATOM 2419 O O . ILE A 1 300 ? -8.086 28.266 11.703 1 97.12 300 ILE A O 1
ATOM 2423 N N . GLN A 1 301 ? -6.934 26.375 11.672 1 97.25 301 GLN A N 1
ATOM 2424 C CA . GLN A 1 301 ? -7.578 25.891 12.883 1 97.25 301 GLN A CA 1
ATOM 2425 C C . GLN A 1 301 ? -7.164 26.703 14.102 1 97.25 301 GLN A C 1
ATOM 2427 O O . GLN A 1 301 ? -7.855 26.719 15.117 1 97.25 301 GLN A O 1
ATOM 2432 N N . HIS A 1 302 ? -6.008 27.438 14.008 1 96.62 302 HIS A N 1
ATOM 2433 C CA . HIS A 1 302 ? -5.598 28.391 15.039 1 96.62 302 HIS A CA 1
ATOM 2434 C C . HIS A 1 302 ? -6.16 29.781 14.758 1 96.62 302 HIS A C 1
ATOM 2436 O O . HIS A 1 302 ? -6.621 30.469 15.672 1 96.62 302 HIS A O 1
ATOM 2442 N N . GLU A 1 303 ? -6.16 30.125 13.523 1 97 303 GLU A N 1
ATOM 2443 C CA . GLU A 1 303 ? -6.535 31.469 13.117 1 97 303 GLU A CA 1
ATOM 2444 C C . GLU A 1 303 ? -8.031 31.703 13.289 1 97 303 GLU A C 1
ATOM 2446 O O . GLU A 1 303 ? -8.461 32.781 13.68 1 97 303 GLU A O 1
ATOM 2451 N N . LYS A 1 304 ? -8.758 30.688 12.898 1 97.44 304 LYS A N 1
ATOM 2452 C CA . LYS A 1 304 ? -10.219 30.766 12.859 1 97.44 304 LYS A CA 1
ATOM 2453 C C . LYS A 1 304 ? -10.852 29.578 13.562 1 97.44 304 LYS A C 1
ATOM 2455 O O . LYS A 1 304 ? -11.633 28.828 12.961 1 97.44 304 LYS A O 1
ATOM 2460 N N . PRO A 1 305 ? -10.523 29.438 14.867 1 97.94 305 PRO A N 1
ATOM 2461 C CA . PRO A 1 305 ? -10.922 28.219 15.547 1 97.94 305 PRO A CA 1
ATOM 2462 C C . PRO A 1 305 ? -12.438 28.016 15.562 1 97.94 305 PRO A C 1
ATOM 2464 O O . PRO A 1 305 ? -12.922 26.891 15.352 1 97.94 305 PRO A O 1
ATOM 2467 N N . GLN A 1 306 ? -13.227 29.062 15.805 1 97.25 306 GLN A N 1
ATOM 2468 C CA . GLN A 1 306 ? -14.68 28.922 15.875 1 97.25 306 GLN A CA 1
ATOM 2469 C C . GLN A 1 306 ? -15.266 28.547 14.516 1 97.25 306 GLN A C 1
ATOM 2471 O O . GLN A 1 306 ? -16.109 27.641 14.422 1 97.25 306 GLN A O 1
ATOM 2476 N N . GLU A 1 307 ? -14.805 29.219 13.508 1 98.19 307 GLU A N 1
ATOM 2477 C CA . GLU A 1 307 ? -15.297 28.938 12.164 1 98.19 307 GLU A CA 1
ATOM 2478 C C . GLU A 1 307 ? -14.977 27.5 11.742 1 98.19 307 GLU A C 1
ATOM 2480 O O . GLU A 1 307 ? -15.828 26.812 11.18 1 98.19 307 GLU A O 1
ATOM 2485 N N . VAL A 1 308 ? -13.797 27.062 11.984 1 98.56 308 VAL A N 1
ATOM 2486 C CA . VAL A 1 308 ? -13.375 25.703 11.648 1 98.56 308 VAL A CA 1
ATOM 2487 C C . VAL A 1 308 ? -14.227 24.688 12.406 1 98.56 308 VAL A C 1
ATOM 2489 O O . VAL A 1 308 ? -14.719 23.719 11.82 1 98.56 308 VAL A O 1
ATOM 2492 N N . CYS A 1 309 ? -14.461 24.922 13.711 1 98.5 309 CYS A N 1
ATOM 2493 C CA . CYS A 1 309 ? -15.289 24.016 14.508 1 98.5 309 CYS A CA 1
ATOM 2494 C C . CYS A 1 309 ? -16.703 23.953 13.961 1 98.5 309 CYS A C 1
ATOM 2496 O O . CYS A 1 309 ? -17.297 22.875 13.844 1 98.5 309 CYS A O 1
ATOM 2498 N N . ASP A 1 310 ? -17.219 25.125 13.617 1 98.38 310 ASP A N 1
ATOM 2499 C CA . ASP A 1 310 ? -18.562 25.172 13.078 1 98.38 310 ASP A CA 1
ATOM 2500 C C . ASP A 1 310 ? -18.672 24.359 11.789 1 98.38 310 ASP A C 1
ATOM 2502 O O . ASP A 1 310 ? -19.656 23.641 11.586 1 98.38 310 ASP A O 1
ATOM 2506 N N . GLU A 1 311 ? -17.703 24.469 10.922 1 98.56 311 GLU A N 1
ATOM 2507 C CA . GLU A 1 311 ? -17.703 23.734 9.656 1 98.56 311 GLU A CA 1
ATOM 2508 C C . GLU A 1 311 ? -17.609 22.219 9.898 1 98.56 311 GLU A C 1
ATOM 2510 O O . GLU A 1 311 ? -18.281 21.438 9.227 1 98.56 311 GLU A O 1
ATOM 2515 N N . ILE A 1 312 ? -16.766 21.797 10.844 1 98.56 312 ILE A N 1
ATOM 2516 C CA . ILE A 1 312 ? -16.625 20.391 11.172 1 98.56 312 ILE A CA 1
ATOM 2517 C C . ILE A 1 312 ? -17.938 19.828 11.695 1 98.56 312 ILE A C 1
ATOM 2519 O O . ILE A 1 312 ? -18.422 18.797 11.227 1 98.56 312 ILE A O 1
ATOM 2523 N N . ILE A 1 313 ? -18.594 20.562 12.648 1 98.12 313 ILE A N 1
ATOM 2524 C CA . ILE A 1 313 ? -19.828 20.109 13.281 1 98.12 313 ILE A CA 1
ATOM 2525 C C . ILE A 1 313 ? -20.953 20.047 12.25 1 98.12 313 ILE A C 1
ATOM 2527 O O . ILE A 1 313 ? -21.672 19.047 12.18 1 98.12 313 ILE A O 1
ATOM 2531 N N . SER A 1 314 ? -21.031 21.109 11.43 1 97.75 314 SER A N 1
ATOM 2532 C CA . SER A 1 314 ? -22.062 21.125 10.398 1 97.75 314 SER A CA 1
ATOM 2533 C C . SER A 1 314 ? -21.922 19.938 9.445 1 97.75 314 SER A C 1
ATOM 2535 O O . SER A 1 314 ? -22.906 19.312 9.07 1 97.75 314 SER A O 1
ATOM 2537 N N . PHE A 1 315 ? -20.781 19.609 9.008 1 98.31 315 PHE A N 1
ATOM 2538 C CA . PHE A 1 315 ? -20.5 18.5 8.094 1 98.31 315 PHE A CA 1
ATOM 2539 C C . PHE A 1 315 ? -20.906 17.172 8.719 1 98.31 315 PHE A C 1
ATOM 2541 O O . PHE A 1 315 ? -21.578 16.359 8.086 1 98.31 315 PHE A O 1
ATOM 2548 N N . ILE A 1 316 ? -20.438 16.938 9.984 1 97.25 316 ILE A N 1
ATOM 2549 C CA . ILE A 1 316 ? -20.703 15.688 10.672 1 97.25 316 ILE A CA 1
ATOM 2550 C C . ILE A 1 316 ? -22.219 15.484 10.812 1 97.25 316 ILE A C 1
ATOM 2552 O O . ILE A 1 316 ? -22.719 14.383 10.594 1 97.25 316 ILE A O 1
ATOM 2556 N N . GLN A 1 317 ? -22.906 16.562 11.188 1 96.69 317 GLN A N 1
ATOM 2557 C CA . GLN A 1 317 ? -24.359 16.484 11.344 1 96.69 317 GLN A CA 1
ATOM 2558 C C . GLN A 1 317 ? -25.031 16.141 10.016 1 96.69 317 GLN A C 1
ATOM 2560 O O . GLN A 1 317 ? -25.984 15.359 9.984 1 96.69 317 GLN A O 1
ATOM 2565 N N . LYS A 1 318 ? -24.516 16.672 9.008 1 96.25 318 LYS A N 1
ATOM 2566 C CA . LYS A 1 318 ? -25.062 16.391 7.68 1 96.25 318 LYS A CA 1
ATOM 2567 C C . LYS A 1 318 ? -24.844 14.938 7.297 1 96.25 318 LYS A C 1
ATOM 2569 O O . LYS A 1 318 ? -25.766 14.281 6.789 1 96.25 318 LYS A O 1
ATOM 2574 N N . VAL A 1 319 ? -23.625 14.383 7.504 1 95.56 319 VAL A N 1
ATOM 2575 C CA . VAL A 1 319 ? -23.266 13.016 7.133 1 95.56 319 VAL A CA 1
ATOM 2576 C C . VAL A 1 319 ? -24.047 12.031 7.996 1 95.56 319 VAL A C 1
ATOM 2578 O O . VAL A 1 319 ? -24.469 10.977 7.516 1 95.56 319 VAL A O 1
ATOM 2581 N N . ALA A 1 320 ? -24.203 12.375 9.25 1 89.94 320 ALA A N 1
ATOM 2582 C CA . ALA A 1 320 ? -24.906 11.484 10.172 1 89.94 320 ALA A CA 1
ATOM 2583 C C . ALA A 1 320 ? -26.391 11.367 9.805 1 89.94 320 ALA A C 1
ATOM 2585 O O . ALA A 1 320 ? -27.047 10.391 10.156 1 89.94 320 ALA A O 1
ATOM 2586 N N . LYS A 1 321 ? -27.062 12.297 9.141 1 85.81 321 LYS A N 1
ATOM 2587 C CA . LYS A 1 321 ? -28.469 12.273 8.734 1 85.81 321 LYS A CA 1
ATOM 2588 C C . LYS A 1 321 ? -28.672 11.406 7.496 1 85.81 321 LYS A C 1
ATOM 2590 O O . LYS A 1 321 ? -29.766 10.891 7.266 1 85.81 321 LYS A O 1
ATOM 2595 N N . ASN A 1 322 ? -27.641 11.266 6.738 1 73.81 322 ASN A N 1
ATOM 2596 C CA . ASN A 1 322 ? -27.734 10.492 5.5 1 73.81 322 ASN A CA 1
ATOM 2597 C C . ASN A 1 322 ? -27.391 9.023 5.723 1 73.81 322 ASN A C 1
ATOM 2599 O O . ASN A 1 322 ? -27.812 8.164 4.945 1 73.81 322 ASN A O 1
ATOM 2603 N N . MET B 1 1 ? -2.201 -31.25 -31.75 1 32.94 1 MET B N 1
ATOM 2604 C CA . MET B 1 1 ? -1.541 -30.25 -30.922 1 32.94 1 MET B CA 1
ATOM 2605 C C . MET B 1 1 ? -1.895 -28.844 -31.391 1 32.94 1 MET B C 1
ATOM 2607 O O . MET B 1 1 ? -1.262 -28.312 -32.312 1 32.94 1 MET B O 1
ATOM 2611 N N . GLU B 1 2 ? -3.012 -28.391 -31.578 1 41.88 2 GLU B N 1
ATOM 2612 C CA . GLU B 1 2 ? -3.5 -27.125 -32.156 1 41.88 2 GLU B CA 1
ATOM 2613 C C . GLU B 1 2 ? -2.818 -25.922 -31.5 1 41.88 2 GLU B C 1
ATOM 2615 O O . GLU B 1 2 ? -2.82 -25.797 -30.266 1 41.88 2 GLU B O 1
ATOM 2620 N N . SER B 1 3 ? -1.678 -25.328 -31.953 1 46.91 3 SER B N 1
ATOM 2621 C CA . SER B 1 3 ? -0.456 -24.578 -31.688 1 46.91 3 SER B CA 1
ATOM 2622 C C . SER B 1 3 ? -0.753 -23.281 -30.938 1 46.91 3 SER B C 1
ATOM 2624 O O . SER B 1 3 ? -1.811 -22.688 -31.125 1 46.91 3 SER B O 1
ATOM 2626 N N . VAL B 1 4 ? -0.313 -23.109 -29.484 1 57.75 4 VAL B N 1
ATOM 2627 C CA . VAL B 1 4 ? -0.005 -21.781 -28.984 1 57.75 4 VAL B CA 1
ATOM 2628 C C . VAL B 1 4 ? 0.267 -20.844 -30.156 1 57.75 4 VAL B C 1
ATOM 2630 O O . VAL B 1 4 ? 0.691 -19.688 -29.953 1 57.75 4 VAL B O 1
ATOM 2633 N N . SER B 1 5 ? 0.024 -21.328 -31.359 1 61.72 5 SER B N 1
ATOM 2634 C CA . SER B 1 5 ? 0.354 -20.578 -32.562 1 61.72 5 SER B CA 1
ATOM 2635 C C . SER B 1 5 ? -0.647 -19.453 -32.812 1 61.72 5 SER B C 1
ATOM 2637 O O . SER B 1 5 ? -0.323 -18.469 -33.469 1 61.72 5 SER B O 1
ATOM 2639 N N . ASP B 1 6 ? -1.853 -19.547 -32.094 1 83.62 6 ASP B N 1
ATOM 2640 C CA . ASP B 1 6 ? -2.803 -18.516 -32.469 1 83.62 6 ASP B CA 1
ATOM 2641 C C . ASP B 1 6 ? -2.971 -17.484 -31.344 1 83.62 6 ASP B C 1
ATOM 2643 O O . ASP B 1 6 ? -3.992 -16.797 -31.281 1 83.62 6 ASP B O 1
ATOM 2647 N N . LEU B 1 7 ? -2.025 -17.469 -30.5 1 93.69 7 LEU B N 1
ATOM 2648 C CA . LEU B 1 7 ? -2.057 -16.453 -29.453 1 93.69 7 LEU B CA 1
ATOM 2649 C C . LEU B 1 7 ? -1.427 -15.148 -29.938 1 93.69 7 LEU B C 1
ATOM 2651 O O . LEU B 1 7 ? -0.48 -15.164 -30.719 1 93.69 7 LEU B O 1
ATOM 2655 N N . THR B 1 8 ? -2.025 -14.031 -29.562 1 96.69 8 THR B N 1
ATOM 2656 C CA . THR B 1 8 ? -1.4 -12.727 -29.781 1 96.69 8 THR B CA 1
ATOM 2657 C C . THR B 1 8 ? -0.512 -12.359 -28.594 1 96.69 8 THR B C 1
ATOM 2659 O O . THR B 1 8 ? -0.914 -12.516 -27.438 1 96.69 8 THR B O 1
ATOM 2662 N N . HIS B 1 9 ? 0.667 -11.953 -28.875 1 97.69 9 HIS B N 1
ATOM 2663 C CA . HIS B 1 9 ? 1.604 -11.523 -27.844 1 97.69 9 HIS B CA 1
ATOM 2664 C C . HIS B 1 9 ? 1.811 -10.016 -27.859 1 97.69 9 HIS B C 1
ATOM 2666 O O . HIS B 1 9 ? 1.959 -9.422 -28.938 1 97.69 9 HIS B O 1
ATOM 2672 N N . HIS B 1 10 ? 1.75 -9.422 -26.703 1 97.81 10 HIS B N 1
ATOM 2673 C CA . HIS B 1 10 ? 1.932 -7.984 -26.531 1 97.81 10 HIS B CA 1
ATOM 2674 C C . HIS B 1 10 ? 3.104 -7.676 -25.609 1 97.81 10 HIS B C 1
ATOM 2676 O O . HIS B 1 10 ? 3.498 -8.523 -24.797 1 97.81 10 HIS B O 1
ATOM 2682 N N . ARG B 1 11 ? 3.76 -6.656 -25.859 1 98.25 11 ARG B N 1
ATOM 2683 C CA . ARG B 1 11 ? 4.617 -5.984 -24.891 1 98.25 11 ARG B CA 1
ATOM 2684 C C . ARG B 1 11 ? 3.98 -4.691 -24.391 1 98.25 11 ARG B C 1
ATOM 2686 O O . ARG B 1 11 ? 3.875 -3.719 -25.141 1 98.25 11 ARG B O 1
ATOM 2693 N N . ILE B 1 12 ? 3.535 -4.645 -23.188 1 98.62 12 ILE B N 1
ATOM 2694 C CA . ILE B 1 12 ? 2.701 -3.564 -22.672 1 98.62 12 ILE B CA 1
ATOM 2695 C C . ILE B 1 12 ? 3.455 -2.809 -21.578 1 98.62 12 ILE B C 1
ATOM 2697 O O . ILE B 1 12 ? 3.994 -3.42 -20.656 1 98.62 12 ILE B O 1
ATOM 2701 N N . LYS B 1 13 ? 3.562 -1.501 -21.75 1 98 13 LYS B N 1
ATOM 2702 C CA . LYS B 1 13 ? 4.168 -0.668 -20.719 1 98 13 LYS B CA 1
ATOM 2703 C C . LYS B 1 13 ? 3.195 -0.423 -19.578 1 98 13 LYS B C 1
ATOM 2705 O O . LYS B 1 13 ? 2.045 -0.038 -19.797 1 98 13 LYS B O 1
ATOM 2710 N N . THR B 1 14 ? 3.533 -0.721 -18.391 1 97.44 14 THR B N 1
ATOM 2711 C CA . THR B 1 14 ? 2.727 -0.504 -17.203 1 97.44 14 THR B CA 1
ATOM 2712 C C . THR B 1 14 ? 3.617 -0.322 -15.977 1 97.44 14 THR B C 1
ATOM 2714 O O . THR B 1 14 ? 4.59 -1.06 -15.789 1 97.44 14 THR B O 1
ATOM 2717 N N . ASN B 1 15 ? 3.305 0.68 -15.164 1 97.12 15 ASN B N 1
ATOM 2718 C CA . ASN B 1 15 ? 3.971 0.915 -13.891 1 97.12 15 ASN B CA 1
ATOM 2719 C C . ASN B 1 15 ? 5.484 0.997 -14.055 1 97.12 15 ASN B C 1
ATOM 2721 O O . ASN B 1 15 ? 6.234 0.434 -13.25 1 97.12 15 ASN B O 1
ATOM 2725 N N . GLY B 1 16 ? 5.941 1.523 -15.102 1 96.25 16 GLY B N 1
ATOM 2726 C CA . GLY B 1 16 ? 7.348 1.82 -15.305 1 96.25 16 GLY B CA 1
ATOM 2727 C C . GLY B 1 16 ? 8.125 0.657 -15.898 1 96.25 16 GLY B C 1
ATOM 2728 O O . GLY B 1 16 ? 9.344 0.728 -16.047 1 96.25 16 GLY B O 1
ATOM 2729 N N . ILE B 1 17 ? 7.414 -0.473 -16.25 1 98.12 17 ILE B N 1
ATOM 2730 C CA . ILE B 1 17 ? 8.078 -1.62 -16.844 1 98.12 17 ILE B CA 1
ATOM 2731 C C . ILE B 1 17 ? 7.289 -2.092 -18.062 1 98.12 17 ILE B C 1
ATOM 2733 O O . ILE B 1 17 ? 6.176 -1.626 -18.312 1 98.12 17 ILE B O 1
ATOM 2737 N N . TYR B 1 18 ? 7.902 -2.973 -18.781 1 98.69 18 TYR B N 1
ATOM 2738 C CA . TYR B 1 18 ? 7.195 -3.664 -19.859 1 98.69 18 TYR B CA 1
ATOM 2739 C C . TYR B 1 18 ? 6.852 -5.09 -19.453 1 98.69 18 TYR B C 1
ATOM 2741 O O . TYR B 1 18 ? 7.703 -5.824 -18.938 1 98.69 18 TYR B O 1
ATOM 2749 N N . LEU B 1 19 ? 5.602 -5.453 -19.672 1 98.81 19 LEU B N 1
ATOM 2750 C CA . LEU B 1 19 ? 5.141 -6.824 -19.469 1 98.81 19 LEU B CA 1
ATOM 2751 C C . LEU B 1 19 ? 4.887 -7.52 -20.797 1 98.81 19 LEU B C 1
ATOM 2753 O O . LEU B 1 19 ? 4.324 -6.922 -21.719 1 98.81 19 LEU B O 1
ATOM 2757 N N . HIS B 1 20 ? 5.355 -8.695 -20.891 1 98.88 20 HIS B N 1
ATOM 2758 C CA . HIS B 1 20 ? 4.875 -9.578 -21.953 1 98.88 20 HIS B CA 1
ATOM 2759 C C . HIS B 1 20 ? 3.508 -10.164 -21.594 1 98.88 20 HIS B C 1
ATOM 2761 O O . HIS B 1 20 ? 3.287 -10.609 -20.469 1 98.88 20 HIS B O 1
ATOM 2767 N N . VAL B 1 21 ? 2.617 -10.156 -22.562 1 98.75 21 VAL B N 1
ATOM 2768 C CA . VAL B 1 21 ? 1.256 -10.617 -22.312 1 98.75 21 VAL B CA 1
ATOM 2769 C C . VAL B 1 21 ? 0.791 -11.508 -23.469 1 98.75 21 VAL B C 1
ATOM 2771 O O . VAL B 1 21 ? 0.84 -11.102 -24.641 1 98.75 21 VAL B O 1
ATOM 2774 N N . ALA B 1 22 ? 0.399 -12.703 -23.141 1 98.62 22 ALA B N 1
ATOM 2775 C CA . ALA B 1 22 ? -0.287 -13.57 -24.094 1 98.62 22 ALA B CA 1
ATOM 2776 C C . ALA B 1 22 ? -1.796 -13.344 -24.062 1 98.62 22 ALA B C 1
ATOM 2778 O O . ALA B 1 22 ? -2.389 -13.266 -22.969 1 98.62 22 ALA B O 1
ATOM 2779 N N . GLU B 1 23 ? -2.338 -13.227 -25.234 1 98.19 23 GLU B N 1
ATOM 2780 C CA . GLU B 1 23 ? -3.762 -12.922 -25.312 1 98.19 23 GLU B CA 1
ATOM 2781 C C . GLU B 1 23 ? -4.469 -13.859 -26.297 1 98.19 23 GLU B C 1
ATOM 2783 O O . GLU B 1 23 ? -3.949 -14.141 -27.375 1 98.19 23 GLU B O 1
ATOM 2788 N N . LYS B 1 24 ? -5.555 -14.391 -25.906 1 97.88 24 LYS B N 1
ATOM 2789 C CA . LYS B 1 24 ? -6.531 -15 -26.797 1 97.88 24 LYS B CA 1
ATOM 2790 C C . LYS B 1 24 ? -7.891 -14.32 -26.672 1 97.88 24 LYS B C 1
ATOM 2792 O O . LYS B 1 24 ? -8.594 -14.5 -25.688 1 97.88 24 LYS B O 1
ATOM 2797 N N . LYS B 1 25 ? -8.273 -13.648 -27.734 1 94.94 25 LYS B N 1
ATOM 2798 C CA . LYS B 1 25 ? -9.5 -12.859 -27.703 1 94.94 25 LYS B CA 1
ATOM 2799 C C . LYS B 1 25 ? -10.727 -13.758 -27.766 1 94.94 25 LYS B C 1
ATOM 2801 O O . LYS B 1 25 ? -10.711 -14.82 -28.391 1 94.94 25 LYS B O 1
ATOM 2806 N N . GLY B 1 26 ? -11.742 -13.305 -27.078 1 93.06 26 GLY B N 1
ATOM 2807 C CA . GLY B 1 26 ? -13.062 -13.906 -27.078 1 93.06 26 GLY B CA 1
ATOM 2808 C C . GLY B 1 26 ? -14.172 -12.922 -26.766 1 93.06 26 GLY B C 1
ATOM 2809 O O . GLY B 1 26 ? -13.914 -11.828 -26.266 1 93.06 26 GLY B O 1
ATOM 2810 N N . PRO B 1 27 ? -15.328 -13.234 -27.125 1 93.88 27 PRO B N 1
ATOM 2811 C CA . PRO B 1 27 ? -16.453 -12.312 -26.969 1 93.88 27 PRO B CA 1
ATOM 2812 C C . PRO B 1 27 ? -16.969 -12.258 -25.531 1 93.88 27 PRO B C 1
ATOM 2814 O O . PRO B 1 27 ? -17.75 -11.367 -25.188 1 93.88 27 PRO B O 1
ATOM 2817 N N . GLY B 1 28 ? -16.594 -13.195 -24.797 1 92.56 28 GLY B N 1
ATOM 2818 C CA . GLY B 1 28 ? -17.125 -13.312 -23.438 1 92.56 28 GLY B CA 1
ATOM 2819 C C . GLY B 1 28 ? -16.312 -12.547 -22.406 1 92.56 28 GLY B C 1
ATOM 2820 O O . GLY B 1 28 ? -15.633 -11.578 -22.75 1 92.56 28 GLY B O 1
ATOM 2821 N N . PRO B 1 29 ? -16.484 -12.922 -21.094 1 95.31 29 PRO B N 1
ATOM 2822 C CA . PRO B 1 29 ? -15.836 -12.219 -20 1 95.31 29 PRO B CA 1
ATOM 2823 C C . PRO B 1 29 ? -14.312 -12.25 -20.094 1 95.31 29 PRO B C 1
ATOM 2825 O O . PRO B 1 29 ? -13.742 -13.234 -20.578 1 95.31 29 PRO B O 1
ATOM 2828 N N . PHE B 1 30 ? -13.734 -11.141 -19.672 1 97.31 30 PHE B N 1
ATOM 2829 C CA . PHE B 1 30 ? -12.289 -10.992 -19.594 1 97.31 30 PHE B CA 1
ATOM 2830 C C . PHE B 1 30 ? -11.742 -11.781 -18.406 1 97.31 30 PHE B C 1
ATOM 2832 O O . PHE B 1 30 ? -12.227 -11.641 -17.281 1 97.31 30 PHE B O 1
ATOM 2839 N N . LEU B 1 31 ? -10.781 -12.656 -18.688 1 98.44 31 LEU B N 1
ATOM 2840 C CA . LEU B 1 31 ? -10.156 -13.492 -17.656 1 98.44 31 LEU B CA 1
ATOM 2841 C C . LEU B 1 31 ? -8.656 -13.25 -17.594 1 98.44 31 LEU B C 1
ATOM 2843 O O . LEU B 1 31 ? -7.949 -13.445 -18.594 1 98.44 31 LEU B O 1
ATOM 2847 N N . LEU B 1 32 ? -8.188 -12.766 -16.484 1 98.88 32 LEU B N 1
ATOM 2848 C CA . LEU B 1 32 ? -6.77 -12.555 -16.219 1 98.88 32 LEU B CA 1
ATOM 2849 C C . LEU B 1 32 ? -6.156 -13.75 -15.508 1 98.88 32 LEU B C 1
ATOM 2851 O O . LEU B 1 32 ? -6.633 -14.156 -14.453 1 98.88 32 LEU B O 1
ATOM 2855 N N . LEU B 1 33 ? -5.129 -14.383 -16.109 1 98.94 33 LEU B N 1
ATOM 2856 C CA . LEU B 1 33 ? -4.477 -15.562 -15.547 1 98.94 33 LEU B CA 1
ATOM 2857 C C . LEU B 1 33 ? -3.078 -15.227 -15.047 1 98.94 33 LEU B C 1
ATOM 2859 O O . LEU B 1 33 ? -2.225 -14.781 -15.812 1 98.94 33 LEU B O 1
ATOM 2863 N N . LEU B 1 34 ? -2.807 -15.461 -13.742 1 98.94 34 LEU B N 1
ATOM 2864 C CA . LEU B 1 34 ? -1.56 -15.055 -13.109 1 98.94 34 LEU B CA 1
ATOM 2865 C C . LEU B 1 34 ? -0.76 -16.266 -12.648 1 98.94 34 LEU B C 1
ATOM 2867 O O . LEU B 1 34 ? -1.238 -17.062 -11.836 1 98.94 34 LEU B O 1
ATOM 2871 N N . HIS B 1 35 ? 0.477 -16.359 -13.125 1 98.88 35 HIS B N 1
ATOM 2872 C CA . HIS B 1 35 ? 1.303 -17.531 -12.859 1 98.88 35 HIS B CA 1
ATOM 2873 C C . HIS B 1 35 ? 2.121 -17.359 -11.586 1 98.88 35 HIS B C 1
ATOM 2875 O O . HIS B 1 35 ? 2.141 -16.266 -11 1 98.88 35 HIS B O 1
ATOM 2881 N N . GLY B 1 36 ? 2.748 -18.438 -11.133 1 98.5 36 GLY B N 1
ATOM 2882 C CA . GLY B 1 36 ? 3.652 -18.422 -10 1 98.5 36 GLY B CA 1
ATOM 2883 C C . GLY B 1 36 ? 5.062 -18.859 -10.344 1 98.5 36 GLY B C 1
ATOM 2884 O O . GLY B 1 36 ? 5.48 -18.766 -11.5 1 98.5 36 GLY B O 1
ATOM 2885 N N . PHE B 1 37 ? 5.891 -19.234 -9.359 1 98.62 37 PHE B N 1
ATOM 2886 C CA . PHE B 1 37 ? 7.273 -19.672 -9.516 1 98.62 37 PHE B CA 1
ATOM 2887 C C . PHE B 1 37 ? 7.355 -21.188 -9.68 1 98.62 37 PHE B C 1
ATOM 2889 O O . PHE B 1 37 ? 6.676 -21.922 -8.977 1 98.62 37 PHE B O 1
ATOM 2896 N N . PRO B 1 38 ? 8.18 -21.594 -10.594 1 98.06 38 PRO B N 1
ATOM 2897 C CA . PRO B 1 38 ? 8.961 -20.891 -11.609 1 98.06 38 PRO B CA 1
ATOM 2898 C C . PRO B 1 38 ? 8.352 -21 -13.008 1 98.06 38 PRO B C 1
ATOM 2900 O O . PRO B 1 38 ? 8.961 -21.562 -13.914 1 98.06 38 PRO B O 1
ATOM 2903 N N . TYR B 1 39 ? 7.156 -20.391 -13.141 1 97.56 39 TYR B N 1
ATOM 2904 C CA . TYR B 1 39 ? 6.402 -20.453 -14.391 1 97.56 39 TYR B CA 1
ATOM 2905 C C . TYR B 1 39 ? 6.488 -19.125 -15.148 1 97.56 39 TYR B C 1
ATOM 2907 O O . TYR B 1 39 ? 7.188 -18.203 -14.719 1 97.56 39 TYR B O 1
ATOM 2915 N N . THR B 1 40 ? 6 -19.094 -16.344 1 98.38 40 THR B N 1
ATOM 2916 C CA . THR B 1 40 ? 5.629 -17.969 -17.188 1 98.38 40 THR B CA 1
ATOM 2917 C C . THR B 1 40 ? 4.164 -18.062 -17.609 1 98.38 40 THR B C 1
ATOM 2919 O O . THR B 1 40 ? 3.441 -18.953 -17.141 1 98.38 40 THR B O 1
ATOM 2922 N N . TRP B 1 41 ? 3.77 -17.156 -18.469 1 98.44 41 TRP B N 1
ATOM 2923 C CA . TRP B 1 41 ? 2.408 -17.219 -18.984 1 98.44 41 TRP B CA 1
ATOM 2924 C C . TRP B 1 41 ? 2.096 -18.594 -19.547 1 98.44 41 TRP B C 1
ATOM 2926 O O . TRP B 1 41 ? 0.942 -19.031 -19.516 1 98.44 41 TRP B O 1
ATOM 2936 N N . PHE B 1 42 ? 3.084 -19.297 -20.016 1 98.19 42 PHE B N 1
ATOM 2937 C CA . PHE B 1 42 ? 2.932 -20.562 -20.719 1 98.19 42 PHE B CA 1
ATOM 2938 C C . PHE B 1 42 ? 2.342 -21.625 -19.812 1 98.19 42 PHE B C 1
ATOM 2940 O O . PHE B 1 42 ? 1.793 -22.625 -20.281 1 98.19 42 PHE B O 1
ATOM 2947 N N . SER B 1 43 ? 2.398 -21.391 -18.5 1 98.12 43 SER B N 1
ATOM 2948 C CA . SER B 1 43 ? 1.828 -22.344 -17.547 1 98.12 43 SER B CA 1
ATOM 2949 C C . SER B 1 43 ? 0.319 -22.469 -17.734 1 98.12 43 SER B C 1
ATOM 2951 O O . SER B 1 43 ? -0.294 -23.422 -17.25 1 98.12 43 SER B O 1
ATOM 2953 N N . TRP B 1 44 ? -0.214 -21.547 -18.453 1 98.5 44 TRP B N 1
ATOM 2954 C CA . TRP B 1 44 ? -1.663 -21.484 -18.609 1 98.5 44 TRP B CA 1
ATOM 2955 C C . TRP B 1 44 ? -2.084 -21.969 -20 1 98.5 44 TRP B C 1
ATOM 2957 O O . TRP B 1 44 ? -3.242 -21.812 -20.391 1 98.5 44 TRP B O 1
ATOM 2967 N N . HIS B 1 45 ? -1.224 -22.609 -20.797 1 97.19 45 HIS B N 1
ATOM 2968 C CA . HIS B 1 45 ? -1.517 -22.875 -22.203 1 97.19 45 HIS B CA 1
ATOM 2969 C C . HIS B 1 45 ? -2.721 -23.812 -22.344 1 97.19 45 HIS B C 1
ATOM 2971 O O . HIS B 1 45 ? -3.527 -23.656 -23.266 1 97.19 45 HIS B O 1
ATOM 2977 N N . HIS B 1 46 ? -2.938 -24.797 -21.375 1 97.12 46 HIS B N 1
ATOM 2978 C CA . HIS B 1 46 ? -4.125 -25.641 -21.422 1 97.12 46 HIS B CA 1
ATOM 2979 C C . HIS B 1 46 ? -5.387 -24.828 -21.156 1 97.12 46 HIS B C 1
ATOM 2981 O O . HIS B 1 46 ? -6.391 -24.984 -21.844 1 97.12 46 HIS B O 1
ATOM 2987 N N . GLN B 1 47 ? -5.328 -23.984 -20.156 1 98.25 47 GLN B N 1
ATOM 2988 C CA . GLN B 1 47 ? -6.477 -23.172 -19.766 1 98.25 47 GLN B CA 1
ATOM 2989 C C . GLN B 1 47 ? -6.812 -22.141 -20.844 1 98.25 47 GLN B C 1
ATOM 2991 O O . GLN B 1 47 ? -7.988 -21.906 -21.156 1 98.25 47 GLN B O 1
ATOM 2996 N N . ILE B 1 48 ? -5.758 -21.469 -21.375 1 97.81 48 ILE B N 1
ATOM 2997 C CA . ILE B 1 48 ? -5.988 -20.469 -22.406 1 97.81 48 ILE B CA 1
ATOM 2998 C C . ILE B 1 48 ? -6.777 -21.109 -23.562 1 97.81 48 ILE B C 1
ATOM 3000 O O . ILE B 1 48 ? -7.789 -20.547 -24 1 97.81 48 ILE B O 1
ATOM 3004 N N . ARG B 1 49 ? -6.355 -22.266 -24.016 1 94.69 49 ARG B N 1
ATOM 3005 C CA . ARG B 1 49 ? -7.008 -22.938 -25.125 1 94.69 49 ARG B CA 1
ATOM 3006 C C . ARG B 1 49 ? -8.445 -23.312 -24.766 1 94.69 49 ARG B C 1
ATOM 3008 O O . ARG B 1 49 ? -9.375 -23 -25.516 1 94.69 49 ARG B O 1
ATOM 3015 N N . HIS B 1 50 ? -8.609 -23.953 -23.656 1 96 50 HIS B N 1
ATOM 3016 C CA . HIS B 1 50 ? -9.922 -24.438 -23.25 1 96 50 HIS B CA 1
ATOM 3017 C C . HIS B 1 50 ? -10.883 -23.281 -22.984 1 96 50 HIS B C 1
ATOM 3019 O O . HIS B 1 50 ? -12.023 -23.297 -23.453 1 96 50 HIS B O 1
ATOM 3025 N N . LEU B 1 51 ? -10.461 -22.234 -22.266 1 97.31 51 LEU B N 1
ATOM 3026 C CA . LEU B 1 51 ? -11.312 -21.125 -21.891 1 97.31 51 LEU B CA 1
ATOM 3027 C C . LEU B 1 51 ? -11.68 -20.281 -23.109 1 97.31 51 LEU B C 1
ATOM 3029 O O . LEU B 1 51 ? -12.812 -19.812 -23.219 1 97.31 51 LEU B O 1
ATOM 3033 N N . ALA B 1 52 ? -10.695 -20.125 -23.969 1 94.69 52 ALA B N 1
ATOM 3034 C CA . ALA B 1 52 ? -10.977 -19.375 -25.188 1 94.69 52 ALA B CA 1
ATOM 3035 C C . ALA B 1 52 ? -12.031 -20.094 -26.031 1 94.69 52 ALA B C 1
ATOM 3037 O O . ALA B 1 52 ? -12.898 -19.453 -26.625 1 94.69 52 ALA B O 1
ATOM 3038 N N . THR B 1 53 ? -11.922 -21.375 -26.125 1 94 53 THR B N 1
ATOM 3039 C CA . THR B 1 53 ? -12.891 -22.156 -26.891 1 94 53 THR B CA 1
ATOM 3040 C C . THR B 1 53 ? -14.289 -22 -26.312 1 94 53 THR B C 1
ATOM 3042 O O . THR B 1 53 ? -15.289 -22.172 -27.016 1 94 53 THR B O 1
ATOM 3045 N N . HIS B 1 54 ? -14.359 -21.688 -25.078 1 95.56 54 HIS B N 1
ATOM 3046 C CA . HIS B 1 54 ? -15.641 -21.484 -24.406 1 95.56 54 HIS B CA 1
ATOM 3047 C C . HIS B 1 54 ? -16.062 -20.016 -24.453 1 95.56 54 HIS B C 1
ATOM 3049 O O . HIS B 1 54 ? -17 -19.609 -23.766 1 95.56 54 HIS B O 1
ATOM 3055 N N . GLY B 1 55 ? -15.289 -19.172 -25.156 1 95.5 55 GLY B N 1
ATOM 3056 C CA . GLY B 1 55 ? -15.742 -17.828 -25.484 1 95.5 55 GLY B CA 1
ATOM 3057 C C . GLY B 1 55 ? -15.117 -16.766 -24.609 1 95.5 55 GLY B C 1
ATOM 3058 O O . GLY B 1 55 ? -15.422 -15.578 -24.75 1 95.5 55 GLY B O 1
ATOM 3059 N N . TYR B 1 56 ? -14.25 -17.141 -23.734 1 97.12 56 TYR B N 1
ATOM 3060 C CA . TYR B 1 56 ? -13.656 -16.156 -22.828 1 97.12 56 TYR B CA 1
ATOM 3061 C C . TYR B 1 56 ? -12.547 -15.375 -23.516 1 97.12 56 TYR B C 1
ATOM 3063 O O . TYR B 1 56 ? -11.898 -15.883 -24.438 1 97.12 56 TYR B O 1
ATOM 3071 N N . HIS B 1 57 ? -12.461 -14.133 -23.188 1 97.38 57 HIS B N 1
ATOM 3072 C CA . HIS B 1 57 ? -11.281 -13.336 -23.516 1 97.38 57 HIS B CA 1
ATOM 3073 C C . HIS B 1 57 ? -10.18 -13.539 -22.484 1 97.38 57 HIS B C 1
ATOM 3075 O O . HIS B 1 57 ? -10.289 -13.062 -21.344 1 97.38 57 HIS B O 1
ATOM 3081 N N . VAL B 1 58 ? -9.109 -14.219 -22.891 1 98.38 58 VAL B N 1
ATOM 3082 C CA . VAL B 1 58 ? -8.117 -14.68 -21.922 1 98.38 58 VAL B CA 1
ATOM 3083 C C . VAL B 1 58 ? -6.816 -13.906 -22.094 1 98.38 58 VAL B C 1
ATOM 3085 O O . VAL B 1 58 ? -6.324 -13.758 -23.219 1 98.38 58 VAL B O 1
ATOM 3088 N N . VAL B 1 59 ? -6.289 -13.391 -21 1 98.56 59 VAL B N 1
ATOM 3089 C CA . VAL B 1 59 ? -5.023 -12.664 -20.953 1 98.56 59 VAL B CA 1
ATOM 3090 C C . VAL B 1 59 ? -4.117 -13.25 -19.875 1 98.56 59 VAL B C 1
ATOM 3092 O O . VAL B 1 59 ? -4.543 -13.43 -18.734 1 98.56 59 VAL B O 1
ATOM 3095 N N . ALA B 1 60 ? -2.9 -13.602 -20.25 1 98.81 60 ALA B N 1
ATOM 3096 C CA . ALA B 1 60 ? -1.914 -14.164 -19.344 1 98.81 60 ALA B CA 1
ATOM 3097 C C . ALA B 1 60 ? -0.575 -13.438 -19.453 1 98.81 60 ALA B C 1
ATOM 3099 O O . ALA B 1 60 ? 0.161 -13.641 -20.422 1 98.81 60 ALA B O 1
ATOM 3100 N N . PRO B 1 61 ? -0.209 -12.672 -18.469 1 98.94 61 PRO B N 1
ATOM 3101 C CA . PRO B 1 61 ? 1.09 -12 -18.516 1 98.94 61 PRO B CA 1
ATOM 3102 C C . PRO B 1 61 ? 2.221 -12.852 -17.938 1 98.94 61 PRO B C 1
ATOM 3104 O O . PRO B 1 61 ? 1.975 -13.742 -17.125 1 98.94 61 PRO B O 1
ATOM 3107 N N . ASP B 1 62 ? 3.453 -12.609 -18.469 1 98.94 62 ASP B N 1
ATOM 3108 C CA . ASP B 1 62 ? 4.605 -12.828 -17.594 1 98.94 62 ASP B CA 1
ATOM 3109 C C . ASP B 1 62 ? 4.66 -11.773 -16.484 1 98.94 62 ASP B C 1
ATOM 3111 O O . ASP B 1 62 ? 4.844 -10.586 -16.766 1 98.94 62 ASP B O 1
ATOM 3115 N N . LEU B 1 63 ? 4.508 -12.203 -15.281 1 98.94 63 LEU B N 1
ATOM 3116 C CA . LEU B 1 63 ? 4.609 -11.258 -14.18 1 98.94 63 LEU B CA 1
ATOM 3117 C C . LEU B 1 63 ? 6.008 -10.648 -14.117 1 98.94 63 LEU B C 1
ATOM 3119 O O . LEU B 1 63 ? 6.961 -11.203 -14.664 1 98.94 63 LEU B O 1
ATOM 3123 N N . ARG B 1 64 ? 6.094 -9.438 -13.484 1 98.88 64 ARG B N 1
ATOM 3124 C CA . ARG B 1 64 ? 7.395 -8.789 -13.367 1 98.88 64 ARG B CA 1
ATOM 3125 C C . ARG B 1 64 ? 8.461 -9.766 -12.883 1 98.88 64 ARG B C 1
ATOM 3127 O O . ARG B 1 64 ? 8.211 -10.562 -11.969 1 98.88 64 ARG B O 1
ATOM 3134 N N . GLY B 1 65 ? 9.594 -9.734 -13.578 1 98.69 65 GLY B N 1
ATOM 3135 C CA . GLY B 1 65 ? 10.695 -10.578 -13.133 1 98.69 65 GLY B CA 1
ATOM 3136 C C . GLY B 1 65 ? 10.719 -11.938 -13.805 1 98.69 65 GLY B C 1
ATOM 3137 O O . GLY B 1 65 ? 11.633 -12.734 -13.578 1 98.69 65 GLY B O 1
ATOM 3138 N N . TYR B 1 66 ? 9.75 -12.234 -14.703 1 98.69 66 TYR B N 1
ATOM 3139 C CA . TYR B 1 66 ? 9.641 -13.539 -15.352 1 98.69 66 TYR B CA 1
ATOM 3140 C C . TYR B 1 66 ? 9.586 -13.391 -16.859 1 98.69 66 TYR B C 1
ATOM 3142 O O . TYR B 1 66 ? 9.086 -12.391 -17.391 1 98.69 66 TYR B O 1
ATOM 3150 N N . GLY B 1 67 ? 10.07 -14.453 -17.516 1 98.5 67 GLY B N 1
ATOM 3151 C CA . GLY B 1 67 ? 9.883 -14.57 -18.953 1 98.5 67 GLY B CA 1
ATOM 3152 C C . GLY B 1 67 ? 10.406 -13.367 -19.719 1 98.5 67 GLY B C 1
ATOM 3153 O O . GLY B 1 67 ? 11.555 -12.953 -19.531 1 98.5 67 GLY B O 1
ATOM 3154 N N . ASP B 1 68 ? 9.508 -12.797 -20.516 1 98.5 68 ASP B N 1
ATOM 3155 C CA . ASP B 1 68 ? 9.922 -11.703 -21.391 1 98.5 68 ASP B CA 1
ATOM 3156 C C . ASP B 1 68 ? 9.508 -10.352 -20.812 1 98.5 68 ASP B C 1
ATOM 3158 O O . ASP B 1 68 ? 9.539 -9.336 -21.516 1 98.5 68 ASP B O 1
ATOM 3162 N N . SER B 1 69 ? 9.055 -10.312 -19.578 1 98.81 69 SER B N 1
ATOM 3163 C CA . SER B 1 69 ? 8.781 -9.062 -18.875 1 98.81 69 SER B CA 1
ATOM 3164 C C . SER B 1 69 ? 10.047 -8.5 -18.234 1 98.81 69 SER B C 1
ATOM 3166 O O . SER B 1 69 ? 11.016 -9.234 -18.016 1 98.81 69 SER B O 1
ATOM 3168 N N . ASP B 1 70 ? 10.031 -7.203 -17.984 1 98.75 70 ASP B N 1
ATOM 3169 C CA . ASP B 1 70 ? 11.18 -6.562 -17.359 1 98.75 70 ASP B CA 1
ATOM 3170 C C . ASP B 1 70 ? 11.414 -7.121 -15.953 1 98.75 70 ASP B C 1
ATOM 3172 O O . ASP B 1 70 ? 10.469 -7.539 -15.281 1 98.75 70 ASP B O 1
ATOM 3176 N N . SER B 1 71 ? 12.648 -7.129 -15.539 1 98.38 71 SER B N 1
ATOM 3177 C CA . SER B 1 71 ? 13.07 -7.652 -14.25 1 98.38 71 SER B CA 1
ATOM 3178 C C . SER B 1 71 ? 13.883 -6.621 -13.477 1 98.38 71 SER B C 1
ATOM 3180 O O . SER B 1 71 ? 15.109 -6.715 -13.414 1 98.38 71 SER B O 1
ATOM 3182 N N . PRO B 1 72 ? 13.188 -5.703 -12.805 1 97.94 72 PRO B N 1
ATOM 3183 C CA . PRO B 1 72 ? 13.945 -4.773 -11.969 1 97.94 72 PRO B CA 1
ATOM 3184 C C . PRO B 1 72 ? 14.906 -5.484 -11.016 1 97.94 72 PRO B C 1
ATOM 3186 O O . PRO B 1 72 ? 14.578 -6.547 -10.484 1 97.94 72 PRO B O 1
ATOM 3189 N N . PRO B 1 73 ? 16.078 -4.91 -10.766 1 96.62 73 PRO B N 1
ATOM 3190 C CA . PRO B 1 73 ? 17.109 -5.652 -10.047 1 96.62 73 PRO B CA 1
ATOM 3191 C C . PRO B 1 73 ? 16.859 -5.711 -8.539 1 96.62 73 PRO B C 1
ATOM 3193 O O . PRO B 1 73 ? 17.234 -6.68 -7.883 1 96.62 73 PRO B O 1
ATOM 3196 N N . SER B 1 74 ? 16.219 -4.707 -7.961 1 97.75 74 SER B N 1
ATOM 3197 C CA . SER B 1 74 ? 16.094 -4.617 -6.508 1 97.75 74 SER B CA 1
ATOM 3198 C C . SER B 1 74 ? 14.906 -5.426 -6 1 97.75 74 SER B C 1
ATOM 3200 O O . SER B 1 74 ? 13.797 -5.293 -6.516 1 97.75 74 SER B O 1
ATOM 3202 N N . PRO B 1 75 ? 15.102 -6.215 -4.91 1 98.38 75 PRO B N 1
ATOM 3203 C CA . PRO B 1 75 ? 13.977 -6.949 -4.328 1 98.38 75 PRO B CA 1
ATOM 3204 C C . PRO B 1 75 ? 12.852 -6.031 -3.865 1 98.38 75 PRO B C 1
ATOM 3206 O O . PRO B 1 75 ? 11.688 -6.441 -3.842 1 98.38 75 PRO B O 1
ATOM 3209 N N . SER B 1 76 ? 13.188 -4.785 -3.566 1 98.44 76 SER B N 1
ATOM 3210 C CA . SER B 1 76 ? 12.18 -3.859 -3.062 1 98.44 76 SER B CA 1
ATOM 3211 C C . SER B 1 76 ? 11.18 -3.484 -4.148 1 98.44 76 SER B C 1
ATOM 3213 O O . SER B 1 76 ? 10.148 -2.873 -3.867 1 98.44 76 SER B O 1
ATOM 3215 N N . SER B 1 77 ? 11.359 -3.887 -5.375 1 98.56 77 SER B N 1
ATOM 3216 C CA . SER B 1 77 ? 10.477 -3.602 -6.5 1 98.56 77 SER B CA 1
ATOM 3217 C C . SER B 1 77 ? 9.5 -4.75 -6.742 1 98.56 77 SER B C 1
ATOM 3219 O O . SER B 1 77 ? 8.828 -4.789 -7.773 1 98.56 77 SER B O 1
ATOM 3221 N N . TYR B 1 78 ? 9.43 -5.703 -5.801 1 98.88 78 TYR B N 1
ATOM 3222 C CA . TYR B 1 78 ? 8.641 -6.902 -6.039 1 98.88 78 TYR B CA 1
ATOM 3223 C C . TYR B 1 78 ? 7.59 -7.09 -4.949 1 98.88 78 TYR B C 1
ATOM 3225 O O . TYR B 1 78 ? 7.102 -8.203 -4.73 1 98.88 78 TYR B O 1
ATOM 3233 N N . THR B 1 79 ? 7.277 -5.992 -4.195 1 98.88 79 THR B N 1
ATOM 3234 C CA . THR B 1 79 ? 6.176 -6.098 -3.244 1 98.88 79 THR B CA 1
ATOM 3235 C C . THR B 1 79 ? 4.852 -6.324 -3.973 1 98.88 79 THR B C 1
ATOM 3237 O O . THR B 1 79 ? 4.754 -6.082 -5.18 1 98.88 79 THR B O 1
ATOM 3240 N N . MET B 1 80 ? 3.854 -6.785 -3.232 1 98.75 80 MET B N 1
ATOM 3241 C CA . MET B 1 80 ? 2.535 -6.988 -3.826 1 98.75 80 MET B CA 1
ATOM 3242 C C . MET B 1 80 ? 1.951 -5.672 -4.324 1 98.75 80 MET B C 1
ATOM 3244 O O . MET B 1 80 ? 1.115 -5.66 -5.23 1 98.75 80 MET B O 1
ATOM 3248 N N . PHE B 1 81 ? 2.422 -4.562 -3.824 1 98.88 81 PHE B N 1
ATOM 3249 C CA . PHE B 1 81 ? 1.99 -3.26 -4.316 1 98.88 81 PHE B CA 1
ATOM 3250 C C . PHE B 1 81 ? 2.498 -3.021 -5.734 1 98.88 81 PHE B C 1
ATOM 3252 O O . PHE B 1 81 ? 1.764 -2.514 -6.586 1 98.88 81 PHE B O 1
ATOM 3259 N N . HIS B 1 82 ? 3.693 -3.432 -6.004 1 98.94 82 HIS B N 1
ATOM 3260 C CA . HIS B 1 82 ? 4.246 -3.312 -7.348 1 98.94 82 HIS B CA 1
ATOM 3261 C C . HIS B 1 82 ? 3.549 -4.262 -8.312 1 98.94 82 HIS B C 1
ATOM 3263 O O . HIS B 1 82 ? 3.191 -3.867 -9.43 1 98.94 82 HIS B O 1
ATOM 3269 N N . ILE B 1 83 ? 3.332 -5.473 -7.863 1 98.94 83 ILE B N 1
ATOM 3270 C CA . ILE B 1 83 ? 2.732 -6.488 -8.719 1 98.94 83 ILE B CA 1
ATOM 3271 C C . ILE B 1 83 ? 1.291 -6.105 -9.039 1 98.94 83 ILE B C 1
ATOM 3273 O O . ILE B 1 83 ? 0.877 -6.148 -10.203 1 98.94 83 ILE B O 1
ATOM 3277 N N . VAL B 1 84 ? 0.518 -5.691 -8.062 1 98.94 84 VAL B N 1
ATOM 3278 C CA . VAL B 1 84 ? -0.867 -5.289 -8.281 1 98.94 84 VAL B CA 1
ATOM 3279 C C . VAL B 1 84 ? -0.909 -4.043 -9.164 1 98.94 84 VAL B C 1
ATOM 3281 O O . VAL B 1 84 ? -1.802 -3.896 -10 1 98.94 84 VAL B O 1
ATOM 3284 N N . ALA B 1 85 ? 0.072 -3.145 -8.969 1 98.88 85 ALA B N 1
ATOM 3285 C CA . ALA B 1 85 ? 0.142 -1.958 -9.82 1 98.88 85 ALA B CA 1
ATOM 3286 C C . ALA B 1 85 ? 0.294 -2.342 -11.289 1 98.88 85 ALA B C 1
ATOM 3288 O O . ALA B 1 85 ? -0.356 -1.759 -12.156 1 98.88 85 ALA B O 1
ATOM 3289 N N . ASP B 1 86 ? 1.181 -3.299 -11.555 1 98.88 86 ASP B N 1
ATOM 3290 C CA . ASP B 1 86 ? 1.328 -3.797 -12.922 1 98.88 86 ASP B CA 1
ATOM 3291 C C . ASP B 1 86 ? -0.009 -4.277 -13.477 1 98.88 86 ASP B C 1
ATOM 3293 O O . ASP B 1 86 ? -0.349 -3.992 -14.625 1 98.88 86 ASP B O 1
ATOM 3297 N N . LEU B 1 87 ? -0.766 -4.98 -12.648 1 98.88 87 LEU B N 1
ATOM 3298 C CA . LEU B 1 87 ? -2.027 -5.574 -13.07 1 98.88 87 LEU B CA 1
ATOM 3299 C C . LEU B 1 87 ? -3.074 -4.496 -13.336 1 98.88 87 LEU B C 1
ATOM 3301 O O . LEU B 1 87 ? -3.838 -4.59 -14.305 1 98.88 87 LEU B O 1
ATOM 3305 N N . ILE B 1 88 ? -3.123 -3.469 -12.5 1 98.5 88 ILE B N 1
ATOM 3306 C CA . ILE B 1 88 ? -4.051 -2.363 -12.719 1 98.5 88 ILE B CA 1
ATOM 3307 C C . ILE B 1 88 ? -3.744 -1.694 -14.055 1 98.5 88 ILE B C 1
ATOM 3309 O O . ILE B 1 88 ? -4.656 -1.4 -14.836 1 98.5 88 ILE B O 1
ATOM 3313 N N . GLY B 1 89 ? -2.404 -1.487 -14.289 1 97.94 89 GLY B N 1
ATOM 3314 C CA . GLY B 1 89 ? -2.029 -0.923 -15.578 1 97.94 89 GLY B CA 1
ATOM 3315 C C . GLY B 1 89 ? -2.445 -1.788 -16.75 1 97.94 89 GLY B C 1
ATOM 3316 O O . GLY B 1 89 ? -2.83 -1.273 -17.812 1 97.94 89 GLY B O 1
ATOM 3317 N N . LEU B 1 90 ? -2.387 -3.082 -16.609 1 98.25 90 LEU B N 1
ATOM 3318 C CA . LEU B 1 90 ? -2.814 -4.004 -17.656 1 98.25 90 LEU B CA 1
ATOM 3319 C C . LEU B 1 90 ? -4.32 -3.904 -17.891 1 98.25 90 LEU B C 1
ATOM 3321 O O . LEU B 1 90 ? -4.777 -3.867 -19.031 1 98.25 90 LEU B O 1
ATOM 3325 N N . LEU B 1 91 ? -5.109 -3.898 -16.797 1 97.94 91 LEU B N 1
ATOM 3326 C CA . LEU B 1 91 ? -6.559 -3.768 -16.922 1 97.94 91 LEU B CA 1
ATOM 3327 C C . LEU B 1 91 ? -6.93 -2.477 -17.641 1 97.94 91 LEU B C 1
ATOM 3329 O O . LEU B 1 91 ? -7.809 -2.477 -18.5 1 97.94 91 LEU B O 1
ATOM 3333 N N . ASP B 1 92 ? -6.215 -1.406 -17.312 1 97.19 92 ASP B N 1
ATOM 3334 C CA . ASP B 1 92 ? -6.469 -0.126 -17.969 1 97.19 92 ASP B CA 1
ATOM 3335 C C . ASP B 1 92 ? -6.125 -0.186 -19.453 1 97.19 92 ASP B C 1
ATOM 3337 O O . ASP B 1 92 ? -6.848 0.36 -20.297 1 97.19 92 ASP B O 1
ATOM 3341 N N . HIS B 1 93 ? -5.016 -0.834 -19.766 1 97.56 93 HIS B N 1
ATOM 3342 C CA . HIS B 1 93 ? -4.609 -0.992 -21.156 1 97.56 93 HIS B CA 1
ATOM 3343 C C . HIS B 1 93 ? -5.695 -1.686 -21.969 1 97.56 93 HIS B C 1
ATOM 3345 O O . HIS B 1 93 ? -5.973 -1.288 -23.109 1 97.56 93 HIS B O 1
ATOM 3351 N N . PHE B 1 94 ? -6.34 -2.664 -21.422 1 97.69 94 PHE B N 1
ATOM 3352 C CA . PHE B 1 94 ? -7.352 -3.438 -22.141 1 97.69 94 PHE B CA 1
ATOM 3353 C C . PHE B 1 94 ? -8.734 -2.828 -21.938 1 97.69 94 PHE B C 1
ATOM 3355 O O . PHE B 1 94 ? -9.742 -3.412 -22.344 1 97.69 94 PHE B O 1
ATOM 3362 N N . ASN B 1 95 ? -8.82 -1.703 -21.281 1 97 95 ASN B N 1
ATOM 3363 C CA . ASN B 1 95 ? -10.062 -0.976 -21.031 1 97 95 ASN B CA 1
ATOM 3364 C C . ASN B 1 95 ? -11.078 -1.846 -20.297 1 97 95 ASN B C 1
ATOM 3366 O O . ASN B 1 95 ? -12.25 -1.879 -20.672 1 97 95 ASN B O 1
ATOM 3370 N N . GLN B 1 96 ? -10.57 -2.59 -19.281 1 96.81 96 GLN B N 1
ATOM 3371 C CA . GLN B 1 96 ? -11.43 -3.436 -18.469 1 96.81 96 GLN B CA 1
ATOM 3372 C C . GLN B 1 96 ? -11.688 -2.803 -17.094 1 96.81 96 GLN B C 1
ATOM 3374 O O . GLN B 1 96 ? -10.75 -2.531 -16.344 1 96.81 96 GLN B O 1
ATOM 3379 N N . GLN B 1 97 ? -12.898 -2.58 -16.719 1 95.19 97 GLN B N 1
ATOM 3380 C CA . GLN B 1 97 ? -13.25 -1.984 -15.438 1 95.19 97 GLN B CA 1
ATOM 3381 C C . GLN B 1 97 ? -13.258 -3.031 -14.328 1 95.19 97 GLN B C 1
ATOM 3383 O O . GLN B 1 97 ? -12.695 -2.811 -13.25 1 95.19 97 GLN B O 1
ATOM 3388 N N . GLN B 1 98 ? -13.922 -4.152 -14.586 1 96.44 98 GLN B N 1
ATOM 3389 C CA . GLN B 1 98 ? -13.969 -5.289 -13.68 1 96.44 98 GLN B CA 1
ATOM 3390 C C . GLN B 1 98 ? -13.656 -6.594 -14.406 1 96.44 98 GLN B C 1
ATOM 3392 O O . GLN B 1 98 ? -14.117 -6.805 -15.531 1 96.44 98 GLN B O 1
ATOM 3397 N N . VAL B 1 99 ? -12.891 -7.422 -13.727 1 97.81 99 VAL B N 1
ATOM 3398 C CA . VAL B 1 99 ? -12.484 -8.641 -14.414 1 97.81 99 VAL B CA 1
ATOM 3399 C C . VAL B 1 99 ? -12.602 -9.836 -13.477 1 97.81 99 VAL B C 1
ATOM 3401 O O . VAL B 1 99 ? -12.789 -9.664 -12.266 1 97.81 99 VAL B O 1
ATOM 3404 N N . PHE B 1 100 ? -12.617 -11.062 -14.094 1 98.56 100 PHE B N 1
ATOM 3405 C CA . PHE B 1 100 ? -12.305 -12.273 -13.352 1 98.56 100 PHE B CA 1
ATOM 3406 C C . PHE B 1 100 ? -10.805 -12.531 -13.336 1 98.56 100 PHE B C 1
ATOM 3408 O O . PHE B 1 100 ? -10.125 -12.328 -14.352 1 98.56 100 PHE B O 1
ATOM 3415 N N . VAL B 1 101 ? -10.266 -12.938 -12.227 1 98.81 101 VAL B N 1
ATOM 3416 C CA . VAL B 1 101 ? -8.836 -13.211 -12.125 1 98.81 101 VAL B CA 1
ATOM 3417 C C . VAL B 1 101 ? -8.617 -14.617 -11.57 1 98.81 101 VAL B C 1
ATOM 3419 O O . VAL B 1 101 ? -9.336 -15.055 -10.664 1 98.81 101 VAL B O 1
ATOM 3422 N N . VAL B 1 102 ? -7.746 -15.352 -12.172 1 98.94 102 VAL B N 1
ATOM 3423 C CA . VAL B 1 102 ? -7.297 -16.672 -11.727 1 98.94 102 VAL B CA 1
ATOM 3424 C C . VAL B 1 102 ? -5.797 -16.641 -11.445 1 98.94 102 VAL B C 1
ATOM 3426 O O . VAL B 1 102 ? -5.008 -16.234 -12.305 1 98.94 102 VAL B O 1
ATOM 3429 N N . GLY B 1 103 ? -5.406 -16.984 -10.266 1 98.94 103 GLY B N 1
ATOM 3430 C CA . GLY B 1 103 ? -3.998 -16.969 -9.898 1 98.94 103 GLY B CA 1
ATOM 3431 C C . GLY B 1 103 ? -3.518 -18.266 -9.289 1 98.94 103 GLY B C 1
ATOM 3432 O O . GLY B 1 103 ? -4.254 -18.922 -8.555 1 98.94 103 GLY B O 1
ATOM 3433 N N . HIS B 1 104 ? -2.281 -18.656 -9.547 1 98.88 104 HIS B N 1
ATOM 3434 C CA . HIS B 1 104 ? -1.611 -19.844 -9.008 1 98.88 104 HIS B CA 1
ATOM 3435 C C . HIS B 1 104 ? -0.321 -19.453 -8.289 1 98.88 104 HIS B C 1
ATOM 3437 O O . HIS B 1 104 ? 0.484 -18.688 -8.812 1 98.88 104 HIS B O 1
ATOM 3443 N N . ASP B 1 105 ? -0.11 -20.016 -7.023 1 98.44 105 ASP B N 1
ATOM 3444 C CA . ASP B 1 105 ? 1.136 -19.797 -6.297 1 98.44 105 ASP B CA 1
ATOM 3445 C C . ASP B 1 105 ? 1.353 -18.297 -6.039 1 98.44 105 ASP B C 1
ATOM 3447 O O . ASP B 1 105 ? 0.527 -17.656 -5.395 1 98.44 105 ASP B O 1
ATOM 3451 N N . TRP B 1 106 ? 2.359 -17.688 -6.566 1 98.88 106 TRP B N 1
ATOM 3452 C CA . TRP B 1 106 ? 2.537 -16.25 -6.422 1 98.88 106 TRP B CA 1
ATOM 3453 C C . TRP B 1 106 ? 1.434 -15.484 -7.152 1 98.88 106 TRP B C 1
ATOM 3455 O O . TRP B 1 106 ? 1.04 -14.398 -6.734 1 98.88 106 TRP B O 1
ATOM 3465 N N . GLY B 1 107 ? 0.973 -16.078 -8.242 1 98.94 107 GLY B N 1
ATOM 3466 C CA . GLY B 1 107 ? -0.176 -15.477 -8.914 1 98.94 107 GLY B CA 1
ATOM 3467 C C . GLY B 1 107 ? -1.426 -15.469 -8.047 1 98.94 107 GLY B C 1
ATOM 3468 O O . GLY B 1 107 ? -2.227 -14.539 -8.125 1 98.94 107 GLY B O 1
ATOM 3469 N N . ALA B 1 108 ? -1.614 -16.516 -7.258 1 98.88 108 ALA B N 1
ATOM 3470 C CA . ALA B 1 108 ? -2.713 -16.531 -6.297 1 98.88 108 ALA B CA 1
ATOM 3471 C C . ALA B 1 108 ? -2.551 -15.414 -5.27 1 98.88 108 ALA B C 1
ATOM 3473 O O . ALA B 1 108 ? -3.51 -14.703 -4.961 1 98.88 108 ALA B O 1
ATOM 3474 N N . THR B 1 109 ? -1.342 -15.25 -4.754 1 98.75 109 THR B N 1
ATOM 3475 C CA . THR B 1 109 ? -1.046 -14.18 -3.811 1 98.75 109 THR B CA 1
ATOM 3476 C C . THR B 1 109 ? -1.351 -12.82 -4.426 1 98.75 109 THR B C 1
ATOM 3478 O O . THR B 1 109 ? -1.946 -11.953 -3.777 1 98.75 109 THR B O 1
ATOM 3481 N N . ALA B 1 110 ? -0.962 -12.648 -5.672 1 98.94 110 ALA B N 1
ATOM 3482 C CA . ALA B 1 110 ? -1.248 -11.406 -6.379 1 98.94 110 ALA B CA 1
ATOM 3483 C C . ALA B 1 110 ? -2.752 -11.188 -6.523 1 98.94 110 ALA B C 1
ATOM 3485 O O . ALA B 1 110 ? -3.244 -10.07 -6.336 1 98.94 110 ALA B O 1
ATOM 3486 N N . ALA B 1 111 ? -3.48 -12.211 -6.82 1 98.88 111 ALA B N 1
ATOM 3487 C CA . ALA B 1 111 ? -4.93 -12.109 -6.969 1 98.88 111 ALA B CA 1
ATOM 3488 C C . ALA B 1 111 ? -5.59 -11.727 -5.648 1 98.88 111 ALA B C 1
ATOM 3490 O O . ALA B 1 111 ? -6.496 -10.891 -5.621 1 98.88 111 ALA B O 1
ATOM 3491 N N . TRP B 1 112 ? -5.164 -12.336 -4.578 1 98.56 112 TRP B N 1
ATOM 3492 C CA . TRP B 1 112 ? -5.668 -11.977 -3.258 1 98.56 112 TRP B CA 1
ATOM 3493 C C . TRP B 1 112 ? -5.453 -10.5 -2.975 1 98.56 112 TRP B C 1
ATOM 3495 O O . TRP B 1 112 ? -6.375 -9.797 -2.539 1 98.56 112 TRP B O 1
ATOM 3505 N N . HIS B 1 113 ? -4.293 -10.016 -3.266 1 98.69 113 HIS B N 1
ATOM 3506 C CA . HIS B 1 113 ? -3.975 -8.625 -2.932 1 98.69 113 HIS B CA 1
ATOM 3507 C C . HIS B 1 113 ? -4.664 -7.66 -3.891 1 98.69 113 HIS B C 1
ATOM 3509 O O . HIS B 1 113 ? -5.055 -6.562 -3.492 1 98.69 113 HIS B O 1
ATOM 3515 N N . LEU B 1 114 ? -4.746 -8.086 -5.164 1 98.75 114 LEU B N 1
ATOM 3516 C CA . LEU B 1 114 ? -5.566 -7.293 -6.074 1 98.75 114 LEU B CA 1
ATOM 3517 C C . LEU B 1 114 ? -6.984 -7.141 -5.535 1 98.75 114 LEU B C 1
ATOM 3519 O O . LEU B 1 114 ? -7.547 -6.047 -5.555 1 98.75 114 LEU B O 1
ATOM 3523 N N . SER B 1 115 ? -7.559 -8.188 -5 1 97.75 115 SER B N 1
ATOM 3524 C CA . SER B 1 115 ? -8.906 -8.188 -4.426 1 97.75 115 SER B CA 1
ATOM 3525 C C . SER B 1 115 ? -8.961 -7.32 -3.172 1 97.75 115 SER B C 1
ATOM 3527 O O . SER B 1 115 ? -9.977 -6.664 -2.912 1 97.75 115 SER B O 1
ATOM 3529 N N . LEU B 1 116 ? -7.918 -7.352 -2.406 1 97.31 116 LEU B N 1
ATOM 3530 C CA . LEU B 1 116 ? -7.852 -6.598 -1.159 1 97.31 116 LEU B CA 1
ATOM 3531 C C . LEU B 1 116 ? -7.742 -5.102 -1.434 1 97.31 116 LEU B C 1
ATOM 3533 O O . LEU B 1 116 ? -8.445 -4.301 -0.81 1 97.31 116 LEU B O 1
ATOM 3537 N N . PHE B 1 117 ? -6.867 -4.703 -2.385 1 97.94 117 PHE B N 1
ATOM 3538 C CA . PHE B 1 117 ? -6.562 -3.305 -2.67 1 97.94 117 PHE B CA 1
ATOM 3539 C C . PHE B 1 117 ? -7.66 -2.676 -3.52 1 97.94 117 PHE B C 1
ATOM 3541 O O . PHE B 1 117 ? -8.039 -1.523 -3.299 1 97.94 117 PHE B O 1
ATOM 3548 N N . ARG B 1 118 ? -8.133 -3.443 -4.488 1 97.62 118 ARG B N 1
ATOM 3549 C CA . ARG B 1 118 ? -9.047 -2.912 -5.496 1 97.62 118 ARG B CA 1
ATOM 3550 C C . ARG B 1 118 ? -10.219 -3.863 -5.734 1 97.62 118 ARG B C 1
ATOM 3552 O O . ARG B 1 118 ? -10.406 -4.359 -6.848 1 97.62 118 ARG B O 1
ATOM 3559 N N . PRO B 1 119 ? -11.016 -4.07 -4.699 1 97.06 119 PRO B N 1
ATOM 3560 C CA . PRO B 1 119 ? -12.18 -4.938 -4.902 1 97.06 119 PRO B CA 1
ATOM 3561 C C . PRO B 1 119 ? -13.125 -4.418 -5.98 1 97.06 119 PRO B C 1
ATOM 3563 O O . PRO B 1 119 ? -13.875 -5.195 -6.578 1 97.06 119 PRO B O 1
ATOM 3566 N N . ASP B 1 120 ? -13.016 -3.146 -6.289 1 96.44 120 ASP B N 1
ATOM 3567 C CA . ASP B 1 120 ? -13.867 -2.504 -7.289 1 96.44 120 ASP B CA 1
ATOM 3568 C C . ASP B 1 120 ? -13.484 -2.953 -8.703 1 96.44 120 ASP B C 1
ATOM 3570 O O . ASP B 1 120 ? -14.258 -2.758 -9.641 1 96.44 120 ASP B O 1
ATOM 3574 N N . ARG B 1 121 ? -12.32 -3.613 -8.852 1 97.69 121 ARG B N 1
ATOM 3575 C CA . ARG B 1 121 ? -11.82 -3.977 -10.172 1 97.69 121 ARG B CA 1
ATOM 3576 C C . ARG B 1 121 ? -12 -5.465 -10.438 1 97.69 121 ARG B C 1
ATOM 3578 O O . ARG B 1 121 ? -11.594 -5.973 -11.484 1 97.69 121 ARG B O 1
ATOM 3585 N N . ILE B 1 122 ? -12.633 -6.191 -9.523 1 97.56 122 ILE B N 1
ATOM 3586 C CA . ILE B 1 122 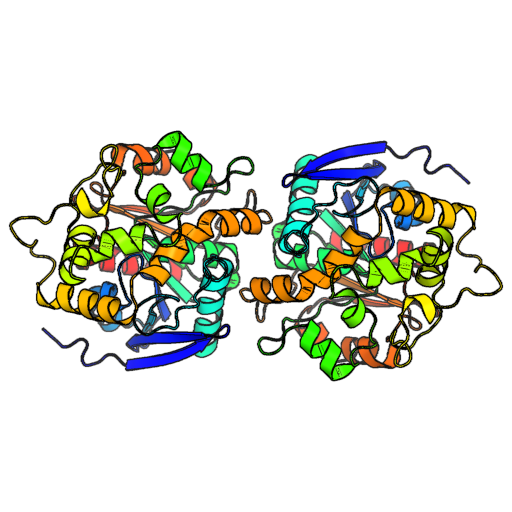? -12.711 -7.645 -9.633 1 97.56 122 ILE B CA 1
ATOM 3587 C C . ILE B 1 122 ? -14.164 -8.102 -9.508 1 97.56 122 ILE B C 1
ATOM 3589 O O . ILE B 1 122 ? -14.852 -7.75 -8.547 1 97.56 122 ILE B O 1
ATOM 3593 N N . LYS B 1 123 ? -14.617 -8.883 -10.469 1 97.44 123 LYS B N 1
ATOM 3594 C CA . LYS B 1 123 ? -15.93 -9.508 -10.391 1 97.44 123 LYS B CA 1
ATOM 3595 C C . LYS B 1 123 ? -15.891 -10.766 -9.531 1 97.44 123 LYS B C 1
ATOM 3597 O O . LYS B 1 123 ? -16.844 -11.055 -8.805 1 97.44 123 LYS B O 1
ATOM 3602 N N . GLY B 1 124 ? -14.836 -11.477 -9.586 1 97.88 124 GLY B N 1
ATOM 3603 C CA . GLY B 1 124 ? -14.578 -12.711 -8.859 1 97.88 124 GLY B CA 1
ATOM 3604 C C . GLY B 1 124 ? -13.164 -13.227 -9.055 1 97.88 124 GLY B C 1
ATOM 3605 O O . GLY B 1 124 ? -12.508 -12.898 -10.047 1 97.88 124 GLY B O 1
ATOM 3606 N N . MET B 1 125 ? -12.695 -14.023 -8.125 1 98.19 125 MET B N 1
ATOM 3607 C CA . MET B 1 125 ? -11.328 -14.516 -8.25 1 98.19 125 MET B CA 1
ATOM 3608 C C . MET B 1 125 ? -11.242 -15.992 -7.871 1 98.19 125 MET B C 1
ATOM 3610 O O . MET B 1 125 ? -12.023 -16.469 -7.051 1 98.19 125 MET B O 1
ATOM 3614 N N . VAL B 1 126 ? -10.367 -16.688 -8.531 1 98.81 126 VAL B N 1
ATOM 3615 C CA . VAL B 1 126 ? -9.992 -18.062 -8.227 1 98.81 126 VAL B CA 1
ATOM 3616 C C . VAL B 1 126 ? -8.516 -18.125 -7.855 1 98.81 126 VAL B C 1
ATOM 3618 O O . VAL B 1 126 ? -7.652 -17.734 -8.641 1 98.81 126 VAL B O 1
ATOM 3621 N N . ALA B 1 127 ? -8.234 -18.531 -6.676 1 98.75 127 ALA B N 1
ATOM 3622 C CA . ALA B 1 127 ? -6.859 -18.734 -6.23 1 98.75 127 ALA B CA 1
ATOM 3623 C C . ALA B 1 127 ? -6.535 -20.234 -6.137 1 98.75 127 ALA B C 1
ATOM 3625 O O . ALA B 1 127 ? -7.363 -21.016 -5.676 1 98.75 127 ALA B O 1
ATOM 3626 N N . MET B 1 128 ? -5.352 -20.547 -6.613 1 98.75 128 MET B N 1
ATOM 3627 C CA . MET B 1 128 ? -4.961 -21.953 -6.613 1 98.75 128 MET B CA 1
ATOM 3628 C C . MET B 1 128 ? -3.688 -22.172 -5.805 1 98.75 128 MET B C 1
ATOM 3630 O O . MET B 1 128 ? -2.719 -21.422 -5.957 1 98.75 128 MET B O 1
ATOM 3634 N N . CYS B 1 129 ? -3.699 -23.094 -4.863 1 98.06 129 CYS B N 1
ATOM 3635 C CA . CYS B 1 129 ? -2.582 -23.734 -4.184 1 98.06 129 CYS B CA 1
ATOM 3636 C C . CYS B 1 129 ? -2.02 -22.844 -3.086 1 98.06 129 CYS B C 1
ATOM 3638 O O . CYS B 1 129 ? -1.201 -23.281 -2.277 1 98.06 129 CYS B O 1
ATOM 3640 N N . VAL B 1 130 ? -2.361 -21.562 -3.018 1 97.25 130 VAL B N 1
ATOM 3641 C CA . VAL B 1 130 ? -1.947 -20.672 -1.938 1 97.25 130 VAL B CA 1
ATOM 3642 C C . VAL B 1 130 ? -3.158 -19.922 -1.397 1 97.25 130 VAL B C 1
ATOM 3644 O O . VAL B 1 130 ? -3.725 -19.062 -2.088 1 97.25 130 VAL B O 1
ATOM 3647 N N . PRO B 1 131 ? -3.588 -20.203 -0.224 1 96.62 131 PRO B N 1
ATOM 3648 C CA . PRO B 1 131 ? -4.734 -19.5 0.352 1 96.62 131 PRO B CA 1
ATOM 3649 C C . PRO B 1 131 ? -4.387 -18.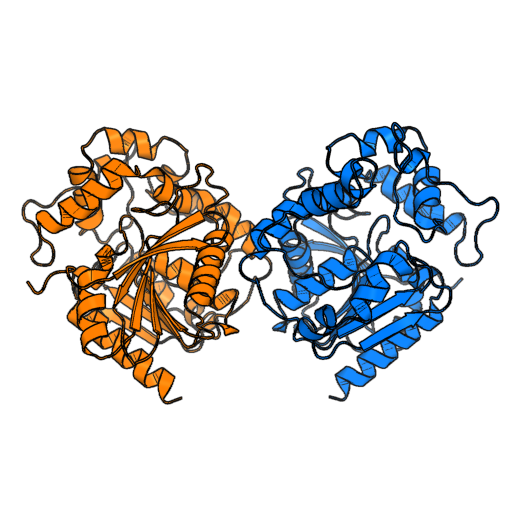094 0.823 1 96.62 131 PRO B C 1
ATOM 3651 O O . PRO B 1 131 ? -3.219 -17.703 0.782 1 96.62 131 PRO B O 1
ATOM 3654 N N . PHE B 1 132 ? -5.418 -17.328 1.146 1 96.19 132 PHE B N 1
ATOM 3655 C CA . PHE B 1 132 ? -5.223 -16 1.721 1 96.19 132 PHE B CA 1
ATOM 3656 C C . PHE B 1 132 ? -4.77 -16.109 3.172 1 96.19 132 PHE B C 1
ATOM 3658 O O . PHE B 1 132 ? -5.391 -16.797 3.975 1 96.19 132 PHE B O 1
ATOM 3665 N N . PHE B 1 133 ? -3.689 -15.492 3.494 1 91.75 133 PHE B N 1
ATOM 3666 C CA . PHE B 1 133 ? -3.219 -15.438 4.871 1 91.75 133 PHE B CA 1
ATOM 3667 C C . PHE B 1 133 ? -3.336 -14.016 5.422 1 91.75 133 PHE B C 1
ATOM 3669 O O . PHE B 1 133 ? -3.08 -13.047 4.711 1 91.75 133 PHE B O 1
ATOM 3676 N N . PRO B 1 134 ? -3.773 -13.906 6.629 1 88.19 134 PRO B N 1
ATOM 3677 C CA . PRO B 1 134 ? -3.797 -12.578 7.25 1 88.19 134 PRO B CA 1
ATOM 3678 C C . PRO B 1 134 ? -2.404 -12.086 7.633 1 88.19 134 PRO B C 1
ATOM 3680 O O . PRO B 1 134 ? -1.497 -12.891 7.859 1 88.19 134 PRO B O 1
ATOM 3683 N N . ARG B 1 135 ? -2.25 -10.812 7.637 1 93.44 135 ARG B N 1
ATOM 3684 C CA . ARG B 1 135 ? -1.029 -10.234 8.195 1 93.44 135 ARG B CA 1
ATOM 3685 C C . ARG B 1 135 ? -0.922 -10.508 9.688 1 93.44 135 ARG B C 1
ATOM 3687 O O . ARG B 1 135 ? -1.872 -10.273 10.438 1 93.44 135 ARG B O 1
ATOM 3694 N N . ASP B 1 136 ? 0.184 -11.156 10.188 1 94 136 ASP B N 1
ATOM 3695 C CA . ASP B 1 136 ? 0.49 -11.203 11.609 1 94 136 ASP B CA 1
ATOM 3696 C C . ASP B 1 136 ? 1.144 -9.906 12.078 1 94 136 ASP B C 1
ATOM 3698 O O . ASP B 1 136 ? 2.266 -9.586 11.68 1 94 136 ASP B O 1
ATOM 3702 N N . PRO B 1 137 ? 0.467 -9.125 12.945 1 94.56 137 PRO B N 1
ATOM 3703 C CA . PRO B 1 137 ? 0.998 -7.805 13.297 1 94.56 137 PRO B CA 1
ATOM 3704 C C . PRO B 1 137 ? 2.277 -7.883 14.125 1 94.56 137 PRO B C 1
ATOM 3706 O O . PRO B 1 137 ? 2.959 -6.871 14.312 1 94.56 137 PRO B O 1
ATOM 3709 N N . HIS B 1 138 ? 2.703 -9.109 14.57 1 94 138 HIS B N 1
ATOM 3710 C CA . HIS B 1 138 ? 3.795 -9.188 15.531 1 94 138 HIS B CA 1
ATOM 3711 C C . HIS B 1 138 ? 5.02 -9.867 14.922 1 94 138 HIS B C 1
ATOM 3713 O O . HIS B 1 138 ? 6.117 -9.781 15.477 1 94 138 HIS B O 1
ATOM 3719 N N . THR B 1 139 ? 4.762 -10.578 13.867 1 96.31 139 THR B N 1
ATOM 3720 C CA . THR B 1 139 ? 5.859 -11.383 13.344 1 96.31 139 THR B CA 1
ATOM 3721 C C . THR B 1 139 ? 5.965 -11.227 11.828 1 96.31 139 THR B C 1
ATOM 3723 O O . THR B 1 139 ? 4.984 -11.422 11.109 1 96.31 139 THR B O 1
ATOM 3726 N N . LYS B 1 140 ? 7.176 -10.852 11.383 1 97.38 140 LYS B N 1
ATOM 3727 C CA . LYS B 1 140 ? 7.445 -10.836 9.945 1 97.38 140 LYS B CA 1
ATOM 3728 C C . LYS B 1 140 ? 7.375 -12.242 9.359 1 97.38 140 LYS B C 1
ATOM 3730 O O . LYS B 1 140 ? 7.719 -13.219 10.023 1 97.38 140 LYS B O 1
ATOM 3735 N N . PRO B 1 141 ? 6.98 -12.391 8.102 1 97.62 141 PRO B N 1
ATOM 3736 C CA . PRO B 1 141 ? 6.867 -13.711 7.473 1 97.62 141 PRO B CA 1
ATOM 3737 C C . PRO B 1 141 ? 8.164 -14.508 7.535 1 97.62 141 PRO B C 1
ATOM 3739 O O . PRO B 1 141 ? 8.148 -15.695 7.871 1 97.62 141 PRO B O 1
ATOM 3742 N N . THR B 1 142 ? 9.305 -13.906 7.234 1 97.56 142 THR B N 1
ATOM 3743 C CA . THR B 1 142 ? 10.555 -14.656 7.195 1 97.56 142 THR B CA 1
ATOM 3744 C C . THR B 1 142 ? 10.93 -15.156 8.586 1 97.56 142 THR B C 1
ATOM 3746 O O . THR B 1 142 ? 11.508 -16.234 8.727 1 97.56 142 THR B O 1
ATOM 3749 N N . HIS B 1 143 ? 10.648 -14.336 9.602 1 97.5 143 HIS B N 1
ATOM 3750 C CA . HIS B 1 143 ? 10.875 -14.781 10.977 1 97.5 143 HIS B CA 1
ATOM 3751 C C . HIS B 1 143 ? 9.961 -15.961 11.32 1 97.5 143 HIS B C 1
ATOM 3753 O O . HIS B 1 143 ? 10.414 -16.938 11.914 1 97.5 143 HIS B O 1
ATOM 3759 N N . PHE B 1 144 ? 8.719 -15.844 10.953 1 96.25 144 PHE B N 1
ATOM 3760 C CA . PHE B 1 144 ? 7.781 -16.938 11.18 1 96.25 144 PHE B CA 1
ATOM 3761 C C . PHE B 1 144 ? 8.273 -18.219 10.531 1 96.25 144 PHE B C 1
ATOM 3763 O O . PHE B 1 144 ? 8.32 -19.266 11.18 1 96.25 144 PHE B O 1
ATOM 3770 N N . PHE B 1 145 ? 8.68 -18.156 9.242 1 95.88 145 PHE B N 1
ATOM 3771 C CA . PHE B 1 145 ? 9.117 -19.344 8.508 1 95.88 145 PHE B CA 1
ATOM 3772 C C . PHE B 1 145 ? 10.383 -19.922 9.117 1 95.88 145 PHE B C 1
ATOM 3774 O O . PHE B 1 145 ? 10.5 -21.141 9.266 1 95.88 145 PHE B O 1
ATOM 3781 N N . LYS B 1 146 ? 11.258 -19.078 9.461 1 96.12 146 LYS B N 1
ATOM 3782 C CA . LYS B 1 146 ? 12.5 -19.547 10.07 1 96.12 146 LYS B CA 1
ATOM 3783 C C . LYS B 1 146 ? 12.234 -20.203 11.422 1 96.12 146 LYS B C 1
ATOM 3785 O O . LYS B 1 146 ? 12.82 -21.25 11.742 1 96.12 146 LYS B O 1
ATOM 3790 N N . GLN B 1 147 ? 11.406 -19.594 12.234 1 96 147 GLN B N 1
ATOM 3791 C CA . GLN B 1 147 ? 11.094 -20.141 13.547 1 96 147 GLN B CA 1
ATOM 3792 C C . GLN B 1 147 ? 10.352 -21.469 13.43 1 96 147 GLN B C 1
ATOM 3794 O O . GLN B 1 147 ? 10.578 -22.375 14.227 1 96 147 GLN B O 1
ATOM 3799 N N . SER B 1 148 ? 9.516 -21.562 12.477 1 93.25 148 SER B N 1
ATOM 3800 C CA . SER B 1 148 ? 8.648 -22.734 12.336 1 93.25 148 SER B CA 1
ATOM 3801 C C . SER B 1 148 ? 9.375 -23.875 11.641 1 93.25 148 SER B C 1
ATOM 3803 O O . SER B 1 148 ? 9.141 -25.047 11.953 1 93.25 148 SER B O 1
ATOM 3805 N N . PHE B 1 149 ? 10.297 -23.5 10.609 1 93.69 149 PHE B N 1
ATOM 3806 C CA . PHE B 1 149 ? 10.789 -24.562 9.734 1 93.69 149 PHE B CA 1
ATOM 3807 C C . PHE B 1 149 ? 12.305 -24.516 9.633 1 93.69 149 PHE B C 1
ATOM 3809 O O . PHE B 1 149 ? 12.922 -25.391 9.008 1 93.69 149 PHE B O 1
ATOM 3816 N N . GLY B 1 150 ? 12.883 -23.531 10.188 1 95 150 GLY B N 1
ATOM 3817 C CA . GLY B 1 150 ? 14.336 -23.453 10.258 1 95 150 GLY B CA 1
ATOM 3818 C C . GLY B 1 150 ? 14.961 -22.812 9.023 1 95 150 GLY B C 1
ATOM 3819 O O . GLY B 1 150 ? 14.242 -22.359 8.133 1 95 150 GLY B O 1
ATOM 3820 N N . ASP B 1 151 ? 16.281 -22.812 8.953 1 96.12 151 ASP B N 1
ATOM 3821 C CA . ASP B 1 151 ? 17.078 -22.141 7.922 1 96.12 151 ASP B CA 1
ATOM 3822 C C . ASP B 1 151 ? 17.125 -22.969 6.645 1 96.12 151 ASP B C 1
ATOM 3824 O O . ASP B 1 151 ? 17.531 -22.484 5.59 1 96.12 151 ASP B O 1
ATOM 3828 N N . ASN B 1 152 ? 16.703 -24.172 6.762 1 96.75 152 ASN B N 1
ATOM 3829 C CA . ASN B 1 152 ? 16.859 -25.062 5.625 1 96.75 152 ASN B CA 1
ATOM 3830 C C . ASN B 1 152 ? 15.594 -25.094 4.766 1 96.75 152 ASN B C 1
ATOM 3832 O O . ASN B 1 152 ? 15.555 -25.75 3.729 1 96.75 152 ASN B O 1
ATOM 3836 N N . LEU B 1 153 ? 14.586 -24.344 5.227 1 97.19 153 LEU B N 1
ATOM 3837 C CA . LEU B 1 153 ? 13.406 -24.141 4.395 1 97.19 153 LEU B CA 1
ATOM 3838 C C . LEU B 1 153 ? 13.766 -23.375 3.125 1 97.19 153 LEU B C 1
ATOM 3840 O O . LEU B 1 153 ? 14.555 -22.422 3.164 1 97.19 153 LEU B O 1
ATOM 3844 N N . TYR B 1 154 ? 13.125 -23.719 1.99 1 97.44 154 TYR B N 1
ATOM 3845 C CA . TYR B 1 154 ? 13.469 -23.062 0.732 1 97.44 154 TYR B CA 1
ATOM 3846 C C . TYR B 1 154 ? 13.242 -21.562 0.825 1 97.44 154 TYR B C 1
ATOM 3848 O O . TYR B 1 154 ? 14.047 -20.766 0.326 1 97.44 154 TYR B O 1
ATOM 3856 N N . VAL B 1 155 ? 12.117 -21.125 1.483 1 97.88 155 VAL B N 1
ATOM 3857 C CA . VAL B 1 155 ? 11.82 -19.703 1.635 1 97.88 155 VAL B CA 1
ATOM 3858 C C . VAL B 1 155 ? 12.961 -19 2.367 1 97.88 155 VAL B C 1
ATOM 3860 O O . VAL B 1 155 ? 13.367 -17.906 1.989 1 97.88 155 VAL B O 1
ATOM 3863 N N . SER B 1 156 ? 13.484 -19.625 3.402 1 98.06 156 SER B N 1
ATOM 3864 C CA . SER B 1 156 ? 14.617 -19.078 4.152 1 98.06 156 SER B CA 1
ATOM 3865 C C . SER B 1 156 ? 15.867 -19 3.289 1 98.06 156 SER B C 1
ATOM 3867 O O . SER B 1 156 ? 16.562 -17.969 3.287 1 98.06 156 SER B O 1
ATOM 3869 N N . GLN B 1 157 ? 16.078 -20.031 2.49 1 98.19 157 GLN B N 1
ATOM 3870 C CA . GLN B 1 157 ? 17.266 -20.062 1.649 1 98.19 157 GLN B CA 1
ATOM 3871 C C . GLN B 1 157 ? 17.188 -19 0.556 1 98.19 157 GLN B C 1
ATOM 3873 O O . GLN B 1 157 ? 18.219 -18.469 0.131 1 98.19 157 GLN B O 1
ATOM 3878 N N . PHE B 1 158 ? 16 -18.641 0.146 1 98.62 158 PHE B N 1
ATOM 3879 C CA . PHE B 1 158 ? 15.828 -17.719 -0.965 1 98.62 158 PHE B CA 1
ATOM 3880 C C . PHE B 1 158 ? 16 -16.281 -0.501 1 98.62 158 PHE B C 1
ATOM 3882 O O . PHE B 1 158 ? 16.078 -15.359 -1.322 1 98.62 158 PHE B O 1
ATOM 3889 N N . GLN B 1 159 ? 16.141 -16 0.824 1 98.38 159 GLN B N 1
ATOM 3890 C CA . GLN B 1 159 ? 16.141 -14.641 1.356 1 98.38 159 GLN B CA 1
ATOM 3891 C C . GLN B 1 159 ? 17.453 -13.938 1.081 1 98.38 159 GLN B C 1
ATOM 3893 O O . GLN B 1 159 ? 17.484 -12.734 0.802 1 98.38 159 GLN B O 1
ATOM 3898 N N . GLU B 1 160 ? 18.547 -14.648 1.109 1 96.88 160 GLU B N 1
ATOM 3899 C CA . GLU B 1 160 ? 19.875 -14.047 0.934 1 96.88 160 GLU B CA 1
ATOM 3900 C C . GLU B 1 160 ? 20.203 -13.859 -0.544 1 96.88 160 GLU B C 1
ATOM 3902 O O . GLU B 1 160 ? 20.344 -14.828 -1.282 1 96.88 160 GLU B O 1
ATOM 3907 N N . PRO B 1 161 ? 20.344 -12.594 -0.942 1 97.06 161 PRO B N 1
ATOM 3908 C CA . PRO B 1 161 ? 20.672 -12.391 -2.357 1 97.06 161 PRO B CA 1
ATOM 3909 C C . PRO B 1 161 ? 21.922 -13.156 -2.797 1 97.06 161 PRO B C 1
ATOM 3911 O O . PRO B 1 161 ? 22.938 -13.125 -2.109 1 97.06 161 PRO B O 1
ATOM 3914 N N . GLY B 1 162 ? 21.766 -13.859 -3.904 1 97.81 162 GLY B N 1
ATOM 3915 C CA . GLY B 1 162 ? 22.906 -14.555 -4.48 1 97.81 162 GLY B CA 1
ATOM 3916 C C . GLY B 1 162 ? 23.016 -16 -4.031 1 97.81 162 GLY B C 1
ATOM 3917 O O . GLY B 1 162 ? 23.641 -16.828 -4.703 1 97.81 162 GLY B O 1
ATOM 3918 N N . ARG B 1 163 ? 22.422 -16.375 -2.91 1 98.06 163 ARG B N 1
ATOM 3919 C CA . ARG B 1 163 ? 22.578 -17.734 -2.373 1 98.06 163 ARG B CA 1
ATOM 3920 C C . ARG B 1 163 ? 21.891 -18.75 -3.27 1 98.06 163 ARG B C 1
ATOM 3922 O O . ARG B 1 163 ? 22.531 -19.672 -3.775 1 98.06 163 ARG B O 1
ATOM 3929 N N . ALA B 1 164 ? 20.625 -18.578 -3.471 1 98.56 164 ALA B N 1
ATOM 3930 C CA . ALA B 1 164 ? 19.891 -19.531 -4.301 1 98.56 164 ALA B CA 1
ATOM 3931 C C . ALA B 1 164 ? 20.406 -19.5 -5.742 1 98.56 164 ALA B C 1
ATOM 3933 O O . ALA B 1 164 ? 20.5 -20.547 -6.383 1 98.56 164 ALA B O 1
ATOM 3934 N N . GLU B 1 165 ? 20.703 -18.328 -6.23 1 98.62 165 GLU B N 1
ATOM 3935 C CA . GLU B 1 165 ? 21.234 -18.203 -7.582 1 98.62 165 GLU B CA 1
ATOM 3936 C C . GLU B 1 165 ? 22.5 -19.047 -7.75 1 98.62 165 GLU B C 1
ATOM 3938 O O . GLU B 1 165 ? 22.656 -19.75 -8.75 1 98.62 165 GLU B O 1
ATOM 3943 N N . ARG B 1 166 ? 23.391 -18.922 -6.793 1 98.5 166 ARG B N 1
ATOM 3944 C CA . ARG B 1 166 ? 24.625 -19.688 -6.852 1 98.5 166 ARG B CA 1
ATOM 3945 C C . ARG B 1 166 ? 24.359 -21.188 -6.816 1 98.5 166 ARG B C 1
ATOM 3947 O O . ARG B 1 166 ? 25 -21.953 -7.53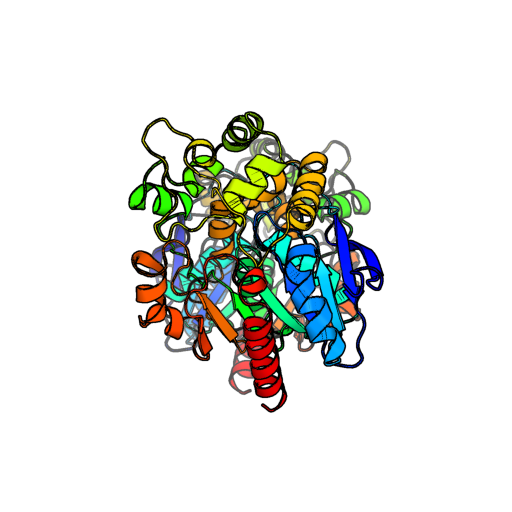9 1 98.5 166 ARG B O 1
ATOM 3954 N N . ALA B 1 167 ? 23.469 -21.578 -6.008 1 98.75 167 ALA B N 1
ATOM 3955 C CA . ALA B 1 167 ? 23.125 -22.984 -5.922 1 98.75 167 ALA B CA 1
ATOM 3956 C C . ALA B 1 167 ? 22.531 -23.484 -7.234 1 98.75 167 ALA B C 1
ATOM 3958 O O . ALA B 1 167 ? 22.891 -24.562 -7.719 1 98.75 167 ALA B O 1
ATOM 3959 N N . PHE B 1 168 ? 21.578 -22.719 -7.816 1 98.81 168 PHE B N 1
ATOM 3960 C CA . PHE B 1 168 ? 20.938 -23.078 -9.078 1 98.81 168 PHE B CA 1
ATOM 3961 C C . PHE B 1 168 ? 21.969 -23.188 -10.195 1 98.81 168 PHE B C 1
ATOM 3963 O O . PHE B 1 168 ? 21.844 -24.031 -11.094 1 98.81 168 PHE B O 1
ATOM 3970 N N . ALA B 1 169 ? 22.984 -22.391 -10.141 1 98.38 169 ALA B N 1
ATOM 3971 C CA . ALA B 1 169 ? 23.984 -22.281 -11.203 1 98.38 169 ALA B CA 1
ATOM 3972 C C . ALA B 1 169 ? 24.828 -23.562 -11.289 1 98.38 169 ALA B C 1
ATOM 3974 O O . ALA B 1 169 ? 25.562 -23.766 -12.266 1 98.38 169 ALA B O 1
ATOM 3975 N N . LYS B 1 170 ? 24.75 -24.391 -10.273 1 98.31 170 LYS B N 1
ATOM 3976 C CA . LYS B 1 170 ? 25.438 -25.688 -10.328 1 98.31 170 LYS B CA 1
ATOM 3977 C C . LYS B 1 170 ? 24.812 -26.594 -11.391 1 98.31 170 LYS B C 1
ATOM 3979 O O . LYS B 1 170 ? 25.406 -27.594 -11.789 1 98.31 170 LYS B O 1
ATOM 3984 N N . TYR B 1 171 ? 23.656 -26.266 -11.844 1 98.62 171 TYR B N 1
ATOM 3985 C CA . TYR B 1 171 ? 22.906 -27.047 -12.812 1 98.62 171 TYR B CA 1
ATOM 3986 C C . TYR B 1 171 ? 22.562 -26.219 -14.047 1 98.62 171 TYR B C 1
ATOM 3988 O O . TYR B 1 171 ? 22.625 -24.984 -14 1 98.62 171 TYR B O 1
ATOM 3996 N N . ASP B 1 172 ? 22.266 -26.922 -15.18 1 98.25 172 ASP B N 1
ATOM 3997 C CA . ASP B 1 172 ? 21.641 -26.172 -16.266 1 98.25 172 ASP B CA 1
ATOM 3998 C C . ASP B 1 172 ? 20.188 -25.828 -15.945 1 98.25 172 ASP B C 1
ATOM 4000 O O . ASP B 1 172 ? 19.594 -26.422 -15.047 1 98.25 172 ASP B O 1
ATOM 4004 N N . CYS B 1 173 ? 19.625 -24.875 -16.625 1 98.56 173 CYS B N 1
ATOM 4005 C CA . CYS B 1 173 ? 18.281 -24.375 -16.328 1 98.56 173 CYS B CA 1
ATOM 4006 C C . CYS B 1 173 ? 17.234 -25.469 -16.453 1 98.56 173 CYS B C 1
ATOM 4008 O O . CYS B 1 173 ? 16.266 -25.5 -15.703 1 98.56 173 CYS B O 1
ATOM 4010 N N . LEU B 1 174 ? 17.359 -26.312 -17.469 1 98.62 174 LEU B N 1
ATOM 4011 C CA . LEU B 1 174 ? 16.422 -27.406 -17.641 1 98.62 174 LEU B CA 1
ATOM 4012 C C . LEU B 1 174 ? 16.359 -28.297 -16.391 1 98.62 174 LEU B C 1
ATOM 4014 O O . LEU B 1 174 ? 15.273 -28.672 -15.945 1 98.62 174 LEU B O 1
ATOM 4018 N N . THR B 1 175 ? 17.531 -28.625 -15.82 1 98.62 175 THR B N 1
ATOM 4019 C CA . THR B 1 175 ? 17.594 -29.438 -14.609 1 98.62 175 THR B CA 1
ATOM 4020 C C . THR B 1 175 ? 16.906 -28.719 -13.445 1 98.62 175 THR B C 1
ATOM 4022 O O . THR B 1 175 ? 16.141 -29.344 -12.703 1 98.62 175 THR B O 1
ATOM 4025 N N . VAL B 1 176 ? 17.188 -27.422 -13.273 1 98.81 176 VAL B N 1
ATOM 4026 C CA . VAL B 1 176 ? 16.562 -26.656 -12.203 1 98.81 176 VAL B CA 1
ATOM 4027 C C . VAL B 1 176 ? 15.039 -26.672 -12.375 1 98.81 176 VAL B C 1
ATOM 4029 O O . VAL B 1 176 ? 14.305 -26.922 -11.422 1 98.81 176 VAL B O 1
ATOM 4032 N N . ILE B 1 177 ? 14.555 -26.453 -13.609 1 98.69 177 ILE B N 1
ATOM 4033 C CA . ILE B 1 177 ? 13.125 -26.438 -13.906 1 98.69 177 ILE B CA 1
ATOM 4034 C C . ILE B 1 177 ? 12.516 -27.797 -13.594 1 98.69 177 ILE B C 1
ATOM 4036 O O . ILE B 1 177 ? 11.477 -27.875 -12.945 1 98.69 177 ILE B O 1
ATOM 4040 N N . LYS B 1 178 ? 13.164 -28.859 -14 1 98.5 178 LYS B N 1
ATOM 4041 C CA . LYS B 1 178 ? 12.664 -30.219 -13.734 1 98.5 178 LYS B CA 1
ATOM 4042 C C . LYS B 1 178 ? 12.562 -30.469 -12.234 1 98.5 178 LYS B C 1
ATOM 4044 O O . LYS B 1 178 ? 11.555 -31 -11.758 1 98.5 178 LYS B O 1
ATOM 4049 N N . LYS B 1 179 ? 13.578 -30.078 -11.5 1 98.06 179 LYS B N 1
ATOM 4050 C CA . LYS B 1 179 ? 13.617 -30.344 -10.062 1 98.06 179 LYS B CA 1
ATOM 4051 C C . LYS B 1 179 ? 12.469 -29.625 -9.352 1 98.06 179 LYS B C 1
ATOM 4053 O O . LYS B 1 179 ? 11.914 -30.141 -8.383 1 98.06 179 LYS B O 1
ATOM 4058 N N . PHE B 1 180 ? 12.062 -28.453 -9.836 1 97.94 180 PHE B N 1
ATOM 4059 C CA . PHE B 1 180 ? 10.969 -27.719 -9.211 1 97.94 180 PHE B CA 1
ATOM 4060 C C . PHE B 1 180 ? 9.625 -28.203 -9.734 1 97.94 180 PHE B C 1
ATOM 4062 O O . PHE B 1 180 ? 8.727 -28.547 -8.953 1 97.94 180 PHE B O 1
ATOM 4069 N N . LEU B 1 181 ? 9.398 -28.25 -11.023 1 97.5 181 LEU B N 1
ATOM 4070 C CA . LEU B 1 181 ? 8.086 -28.469 -11.617 1 97.5 181 LEU B CA 1
ATOM 4071 C C . LEU B 1 181 ? 7.645 -29.922 -11.453 1 97.5 181 LEU B C 1
ATOM 4073 O O . LEU B 1 181 ? 6.457 -30.234 -11.547 1 97.5 181 LEU B O 1
ATOM 4077 N N . LEU B 1 182 ? 8.633 -30.859 -11.188 1 96.94 182 LEU B N 1
ATOM 4078 C CA . LEU B 1 182 ? 8.289 -32.281 -11.102 1 96.94 182 LEU B CA 1
ATOM 4079 C C . LEU B 1 182 ? 8.305 -32.75 -9.648 1 96.94 182 LEU B C 1
ATOM 4081 O O . LEU B 1 182 ? 8.359 -33.938 -9.383 1 96.94 182 LEU B O 1
ATOM 4085 N N . ILE B 1 183 ? 8.297 -31.734 -8.742 1 93.94 183 ILE B N 1
ATOM 4086 C CA . ILE B 1 183 ? 8.266 -32.094 -7.328 1 93.94 183 ILE B CA 1
ATOM 4087 C C . ILE B 1 183 ? 7.031 -32.938 -7.027 1 93.94 183 ILE B C 1
ATOM 4089 O O . ILE B 1 183 ? 5.918 -32.594 -7.422 1 93.94 183 ILE B O 1
ATOM 4093 N N . ASP B 1 184 ? 7.168 -34.031 -6.371 1 87.88 184 ASP B N 1
ATOM 4094 C CA . ASP B 1 184 ? 6.051 -34.906 -6.012 1 87.88 184 ASP B CA 1
ATOM 4095 C C . ASP B 1 184 ? 5.996 -35.125 -4.504 1 87.88 184 ASP B C 1
ATOM 4097 O O . ASP B 1 184 ? 5.133 -35.844 -4.008 1 87.88 184 ASP B O 1
ATOM 4101 N N . LYS B 1 185 ? 6.93 -34.469 -3.791 1 88.44 185 LYS B N 1
ATOM 4102 C CA . LYS B 1 185 ? 6.891 -34.531 -2.332 1 88.44 185 LYS B CA 1
ATOM 4103 C C . LYS B 1 185 ? 5.699 -33.75 -1.782 1 88.44 185 LYS B C 1
ATOM 4105 O O . LYS B 1 185 ? 5.305 -32.75 -2.346 1 88.44 185 LYS B O 1
ATOM 4110 N N . THR B 1 186 ? 5.168 -34.25 -0.708 1 93.5 186 THR B N 1
ATOM 4111 C CA . THR B 1 186 ? 3.988 -33.625 -0.126 1 93.5 186 THR B CA 1
ATOM 4112 C C . THR B 1 186 ? 4.344 -32.906 1.174 1 93.5 186 THR B C 1
ATOM 4114 O O . THR B 1 186 ? 3.531 -32.156 1.719 1 93.5 186 THR B O 1
ATOM 4117 N N . ASP B 1 187 ? 5.559 -33.125 1.615 1 92.06 187 ASP B N 1
ATOM 4118 C CA . ASP B 1 187 ? 6.004 -32.406 2.818 1 92.06 187 ASP B CA 1
ATOM 4119 C C . ASP B 1 187 ? 6.547 -31.031 2.482 1 92.06 187 ASP B C 1
ATOM 4121 O O . ASP B 1 187 ? 6.82 -30.734 1.318 1 92.06 187 ASP B O 1
ATOM 4125 N N . VAL B 1 188 ? 6.707 -30.25 3.5 1 92.5 188 VAL B N 1
ATOM 4126 C CA . VAL B 1 188 ? 7.293 -28.938 3.326 1 92.5 188 VAL B CA 1
ATOM 4127 C C . VAL B 1 188 ? 8.703 -29.062 2.754 1 92.5 188 VAL B C 1
ATOM 4129 O O . VAL B 1 188 ? 9.453 -29.969 3.125 1 92.5 188 VAL B O 1
ATOM 4132 N N . MET B 1 189 ? 9.109 -28.141 1.927 1 94.12 189 MET B N 1
ATOM 4133 C CA . MET B 1 189 ? 10.398 -28.188 1.247 1 94.12 189 MET B CA 1
ATOM 4134 C C . MET B 1 189 ? 11.516 -27.688 2.164 1 94.12 189 MET B C 1
ATOM 4136 O O . MET B 1 189 ? 11.859 -26.516 2.145 1 94.12 189 MET B O 1
ATOM 4140 N N . ILE B 1 190 ? 12.047 -28.578 2.896 1 96.44 190 ILE B N 1
ATOM 4141 C CA . ILE B 1 190 ? 13.156 -28.328 3.809 1 96.44 190 ILE B CA 1
ATOM 4142 C C . ILE B 1 190 ? 14.344 -29.234 3.438 1 96.44 190 ILE B C 1
ATOM 4144 O O . ILE B 1 190 ? 14.219 -30.453 3.41 1 96.44 190 ILE B O 1
ATOM 4148 N N . ALA B 1 191 ? 15.438 -28.625 3.133 1 97.56 191 ALA B N 1
ATOM 4149 C CA . ALA B 1 191 ? 16.641 -29.391 2.787 1 97.56 191 ALA B CA 1
ATOM 4150 C C . ALA B 1 191 ? 17.344 -29.906 4.039 1 97.56 191 ALA B C 1
ATOM 4152 O O . ALA B 1 191 ? 17.172 -29.344 5.129 1 97.56 191 ALA B O 1
ATOM 4153 N N . PRO B 1 192 ? 18.078 -30.984 3.91 1 97 192 PRO B N 1
ATOM 4154 C CA . PRO B 1 192 ? 18.938 -31.391 5.023 1 97 192 PRO B CA 1
ATOM 4155 C C . PRO B 1 192 ? 19.953 -30.312 5.406 1 97 192 PRO B C 1
ATOM 4157 O O . PRO B 1 192 ? 20.297 -29.469 4.582 1 97 192 PRO B O 1
ATOM 4160 N N . PRO B 1 193 ? 20.438 -30.359 6.719 1 96.25 193 PRO B N 1
ATOM 4161 C CA . PRO B 1 193 ? 21.438 -29.391 7.141 1 96.25 193 PRO B CA 1
ATOM 4162 C C . PRO B 1 193 ? 22.641 -29.344 6.215 1 96.25 193 PRO B C 1
ATOM 4164 O O . PRO B 1 193 ? 23.188 -30.391 5.855 1 96.25 193 PRO B O 1
ATOM 4167 N N . GLY B 1 194 ? 22.984 -28.156 5.863 1 95.44 194 GLY B N 1
ATOM 4168 C CA . GLY B 1 194 ? 24.172 -27.953 5.043 1 95.44 194 GLY B CA 1
ATOM 4169 C C . GLY B 1 194 ? 23.906 -28.141 3.561 1 95.44 194 GLY B C 1
ATOM 4170 O O . GLY B 1 194 ? 24.828 -28 2.744 1 95.44 194 GLY B O 1
ATOM 4171 N N . MET B 1 195 ? 22.672 -28.438 3.211 1 98 195 MET B N 1
ATOM 4172 C CA . MET B 1 195 ? 22.328 -28.672 1.815 1 98 195 MET B CA 1
ATOM 4173 C C . MET B 1 195 ? 21.391 -27.594 1.292 1 98 195 MET B C 1
ATOM 4175 O O . MET B 1 195 ? 20.469 -27.156 2 1 98 195 MET B O 1
ATOM 4179 N N . GLU B 1 196 ? 21.625 -27.125 0.047 1 98.38 196 GLU B N 1
ATOM 4180 C CA . GLU B 1 196 ? 20.703 -26.203 -0.609 1 98.38 196 GLU B CA 1
ATOM 4181 C C . GLU B 1 196 ? 19.484 -26.938 -1.147 1 98.38 196 GLU B C 1
ATOM 4183 O O . GLU B 1 196 ? 19.578 -28.094 -1.534 1 98.38 196 GLU B O 1
ATOM 4188 N N . ILE B 1 197 ? 18.375 -26.266 -1.161 1 98.06 197 ILE B N 1
ATOM 4189 C CA . ILE B 1 197 ? 17.109 -26.906 -1.512 1 98.06 197 ILE B CA 1
ATOM 4190 C C . ILE B 1 197 ? 17.203 -27.516 -2.902 1 98.06 197 ILE B C 1
ATOM 4192 O O . ILE B 1 197 ? 16.703 -28.625 -3.135 1 98.06 197 ILE B O 1
ATOM 4196 N N . ILE B 1 198 ? 17.875 -26.844 -3.852 1 98.38 198 ILE B N 1
ATOM 4197 C CA . ILE B 1 198 ? 17.953 -27.328 -5.227 1 98.38 198 ILE B CA 1
ATOM 4198 C C . ILE B 1 198 ? 18.75 -28.641 -5.27 1 98.38 198 ILE B C 1
ATOM 4200 O O . ILE B 1 198 ? 18.516 -29.484 -6.137 1 98.38 198 ILE B O 1
ATOM 4204 N N . ASP B 1 199 ? 19.672 -28.797 -4.359 1 98.31 199 ASP B N 1
ATOM 4205 C CA . ASP B 1 199 ? 20.484 -30.016 -4.297 1 98.31 199 ASP B CA 1
ATOM 4206 C C . ASP B 1 199 ? 19.688 -31.188 -3.723 1 98.31 199 ASP B C 1
ATOM 4208 O O . ASP B 1 199 ? 20 -32.344 -3.984 1 98.31 199 ASP B O 1
ATOM 4212 N N . ASP B 1 200 ? 18.75 -30.859 -2.936 1 97.5 200 ASP B N 1
ATOM 4213 C CA . ASP B 1 200 ? 17.922 -31.859 -2.281 1 97.5 200 ASP B CA 1
ATOM 4214 C C . ASP B 1 200 ? 16.828 -32.375 -3.215 1 97.5 200 ASP B C 1
ATOM 4216 O O . ASP B 1 200 ? 16.422 -33.531 -3.139 1 97.5 200 ASP B O 1
ATOM 4220 N N . LEU B 1 201 ? 16.25 -31.469 -4.07 1 97 201 LEU B N 1
ATOM 4221 C CA . LEU B 1 201 ? 15.164 -31.828 -4.973 1 97 201 LEU B CA 1
ATOM 4222 C C . LEU B 1 201 ? 15.625 -32.844 -6.004 1 97 201 LEU B C 1
ATOM 4224 O O . LEU B 1 201 ? 16.75 -32.781 -6.496 1 97 201 LEU B O 1
ATOM 4228 N N . GLU B 1 202 ? 14.734 -33.75 -6.285 1 95.12 202 GLU B N 1
ATOM 4229 C CA . GLU B 1 202 ? 15.055 -34.844 -7.203 1 95.12 202 GLU B CA 1
ATOM 4230 C C . GLU B 1 202 ? 14.203 -34.75 -8.469 1 95.12 202 GLU B C 1
ATOM 4232 O O . GLU B 1 202 ? 13.148 -34.125 -8.477 1 95.12 202 GLU B O 1
ATOM 4237 N N . ILE B 1 203 ? 14.68 -35.344 -9.484 1 95.75 203 ILE B N 1
ATOM 4238 C CA . ILE B 1 203 ? 13.945 -35.531 -10.734 1 95.75 203 ILE B CA 1
ATOM 4239 C C . ILE B 1 203 ? 13.477 -36.969 -10.852 1 95.75 203 ILE B C 1
ATOM 4241 O O . ILE B 1 203 ? 14.281 -37.906 -10.75 1 95.75 203 ILE B O 1
ATOM 4245 N N . PRO B 1 204 ? 12.242 -37.125 -11.031 1 93.81 204 PRO B N 1
ATOM 4246 C CA . PRO B 1 204 ? 11.773 -38.531 -11.203 1 93.81 204 PRO B CA 1
ATOM 4247 C C . PRO B 1 204 ? 12.398 -39.219 -12.414 1 93.81 204 PRO B C 1
ATOM 4249 O O . PRO B 1 204 ? 12.797 -38.531 -13.375 1 93.81 204 PRO B O 1
ATOM 4252 N N . SER B 1 205 ? 12.445 -40.469 -12.32 1 93.56 205 SER B N 1
ATOM 4253 C CA . SER B 1 205 ? 13.07 -41.281 -13.375 1 93.56 205 SER B CA 1
ATOM 4254 C C . SER B 1 205 ? 12.266 -41.188 -14.672 1 93.56 205 SER B C 1
ATOM 4256 O O . SER B 1 205 ? 12.836 -41.281 -15.758 1 93.56 205 SER B O 1
ATOM 4258 N N . GLN B 1 206 ? 10.953 -41.062 -14.492 1 94.56 206 GLN B N 1
ATOM 4259 C CA . GLN B 1 206 ? 10.07 -40.906 -15.648 1 94.56 206 GLN B CA 1
ATOM 4260 C C . GLN B 1 206 ? 9.242 -39.625 -15.547 1 94.56 206 GLN B C 1
ATOM 4262 O O . GLN B 1 206 ? 8.758 -39.281 -14.461 1 94.56 206 GLN B O 1
ATOM 4267 N N . LEU B 1 207 ? 9.172 -39 -16.703 1 96.31 207 LEU B N 1
ATOM 4268 C CA . LEU B 1 207 ? 8.344 -37.812 -16.75 1 96.31 207 LEU B CA 1
ATOM 4269 C C . LEU B 1 207 ? 6.875 -38.156 -16.562 1 96.31 207 LEU B C 1
ATOM 4271 O O . LEU B 1 207 ? 6.387 -39.125 -17.141 1 96.31 207 LEU B O 1
ATOM 4275 N N . PRO B 1 208 ? 6.25 -37.406 -15.734 1 96 208 PRO B N 1
ATOM 4276 C CA . PRO B 1 208 ? 4.805 -37.625 -15.648 1 96 208 PRO B CA 1
ATOM 4277 C C . PRO B 1 208 ? 4.078 -37.344 -16.953 1 96 208 PRO B C 1
ATOM 4279 O O . PRO B 1 208 ? 4.594 -36.594 -17.797 1 96 208 PRO B O 1
ATOM 4282 N N . PRO B 1 209 ? 2.885 -37.875 -17.172 1 95.69 209 PRO B N 1
ATOM 4283 C CA . PRO B 1 209 ? 2.199 -37.781 -18.453 1 95.69 209 PRO B CA 1
ATOM 4284 C C . PRO B 1 209 ? 1.652 -36.375 -18.734 1 95.69 209 PRO B C 1
ATOM 4286 O O . PRO B 1 209 ? 1.259 -36.062 -19.859 1 95.69 209 PRO B O 1
ATOM 4289 N N . TRP B 1 210 ? 1.603 -35.562 -17.734 1 96.06 210 TRP B N 1
ATOM 4290 C CA . TRP B 1 210 ? 0.938 -34.25 -17.906 1 96.06 210 TRP B CA 1
ATOM 4291 C C . TRP B 1 210 ? 1.909 -33.219 -18.453 1 96.06 210 TRP B C 1
ATOM 4293 O O . TRP B 1 210 ? 1.514 -32.094 -18.734 1 96.06 210 TRP B O 1
ATOM 4303 N N . ILE B 1 211 ? 3.186 -33.562 -18.594 1 97.12 211 ILE B N 1
ATOM 4304 C CA . ILE B 1 211 ? 4.141 -32.594 -19.125 1 97.12 211 ILE B CA 1
ATOM 4305 C C . ILE B 1 211 ? 5.121 -33.281 -20.062 1 97.12 211 ILE B C 1
ATOM 4307 O O . ILE B 1 211 ? 5.43 -34.469 -19.875 1 97.12 211 ILE B O 1
ATOM 4311 N N . THR B 1 212 ? 5.613 -32.562 -21.078 1 97.56 212 THR B N 1
ATOM 4312 C CA . THR B 1 212 ? 6.582 -33.094 -22.016 1 97.56 212 THR B CA 1
ATOM 4313 C C . THR B 1 212 ? 7.949 -32.438 -21.828 1 97.56 212 THR B C 1
ATOM 4315 O O . THR B 1 212 ? 8.055 -31.375 -21.234 1 97.56 212 THR B O 1
ATOM 4318 N N . GLU B 1 213 ? 8.93 -33.125 -22.375 1 97.62 213 GLU B N 1
ATOM 4319 C CA . GLU B 1 213 ? 10.281 -32.562 -22.359 1 97.62 213 GLU B CA 1
ATOM 4320 C C . GLU B 1 213 ? 10.328 -31.219 -23.094 1 97.62 213 GLU B C 1
ATOM 4322 O O . GLU B 1 213 ? 11.039 -30.297 -22.688 1 97.62 213 GLU B O 1
ATOM 4327 N N . GLU B 1 214 ? 9.578 -31.125 -24.109 1 97.75 214 GLU B N 1
ATOM 4328 C CA . GLU B 1 214 ? 9.531 -29.906 -24.906 1 97.75 214 GLU B CA 1
ATOM 4329 C C . GLU B 1 214 ? 8.961 -28.75 -24.094 1 97.75 214 GLU B C 1
ATOM 4331 O O . GLU B 1 214 ? 9.492 -27.625 -24.141 1 97.75 214 GLU B O 1
ATOM 4336 N N . GLU B 1 215 ? 7.934 -29.016 -23.391 1 97.69 215 GLU B N 1
ATOM 4337 C CA . GLU B 1 215 ? 7.336 -27.984 -22.547 1 97.69 215 GLU B CA 1
ATOM 4338 C C . GLU B 1 215 ? 8.297 -27.547 -21.453 1 97.69 215 GLU B C 1
ATOM 4340 O O . GLU B 1 215 ? 8.422 -26.344 -21.172 1 97.69 215 GLU B O 1
ATOM 4345 N N . LEU B 1 216 ? 8.984 -28.5 -20.844 1 98.5 216 LEU B N 1
ATOM 4346 C CA . LEU B 1 216 ? 9.984 -28.172 -19.844 1 98.5 216 LEU B CA 1
ATOM 4347 C C . LEU B 1 216 ? 11.086 -27.297 -20.422 1 98.5 216 LEU B C 1
ATOM 4349 O O . LEU B 1 216 ? 11.555 -26.359 -19.766 1 98.5 216 LEU B O 1
ATOM 4353 N N . GLN B 1 217 ? 11.453 -27.625 -21.656 1 98.5 217 GLN B N 1
ATOM 4354 C CA . GLN B 1 217 ? 12.508 -26.859 -22.312 1 98.5 217 GLN B CA 1
ATOM 4355 C C . GLN B 1 217 ? 12.078 -25.422 -22.562 1 98.5 217 GLN B C 1
ATOM 4357 O O . GLN B 1 217 ? 12.891 -24.5 -22.516 1 98.5 217 GLN B O 1
ATOM 4362 N N . ILE B 1 218 ? 10.781 -25.203 -22.812 1 98.06 218 ILE B N 1
ATOM 4363 C CA . ILE B 1 218 ? 10.258 -23.859 -23.016 1 98.06 218 ILE B CA 1
ATOM 4364 C C . ILE B 1 218 ? 10.516 -23 -21.781 1 98.06 218 ILE B C 1
ATOM 4366 O O . ILE B 1 218 ? 10.992 -21.875 -21.891 1 98.06 218 ILE B O 1
ATOM 4370 N N . TYR B 1 219 ? 10.219 -23.516 -20.641 1 98.38 219 TYR B N 1
ATOM 4371 C CA . TYR B 1 219 ? 10.484 -22.797 -19.391 1 98.38 219 TYR B CA 1
ATOM 4372 C C . TYR B 1 219 ? 11.984 -22.578 -19.188 1 98.38 219 TYR B C 1
ATOM 4374 O O . TYR B 1 219 ? 12.414 -21.484 -18.844 1 98.38 219 TYR B O 1
ATOM 4382 N N . ALA B 1 220 ? 12.727 -23.672 -19.406 1 98.75 220 ALA B N 1
ATOM 4383 C CA . ALA B 1 220 ? 14.172 -23.609 -19.219 1 98.75 220 ALA B CA 1
ATOM 4384 C C . ALA B 1 220 ? 14.797 -22.531 -20.078 1 98.75 220 ALA B C 1
ATOM 4386 O O . ALA B 1 220 ? 15.672 -21.781 -19.625 1 98.75 220 ALA B O 1
ATOM 4387 N N . ASP B 1 221 ? 14.367 -22.438 -21.312 1 98.56 221 ASP B N 1
ATOM 4388 C CA . ASP B 1 221 ? 14.914 -21.453 -22.25 1 98.56 221 ASP B CA 1
ATOM 4389 C C . ASP B 1 221 ? 14.648 -20.031 -21.75 1 98.56 221 ASP B C 1
ATOM 4391 O O . ASP B 1 221 ? 15.508 -19.156 -21.875 1 98.56 221 ASP B O 1
ATOM 4395 N N . LYS B 1 222 ? 13.477 -19.781 -21.203 1 98.38 222 LYS B N 1
ATOM 4396 C CA . LYS B 1 222 ? 13.148 -18.453 -20.703 1 98.38 222 LYS B CA 1
ATOM 4397 C C . LYS B 1 222 ? 14 -18.094 -19.5 1 98.38 222 LYS B C 1
ATOM 4399 O O . LYS B 1 222 ? 14.5 -16.969 -19.406 1 98.38 222 LYS B O 1
ATOM 4404 N N . PHE B 1 223 ? 14.227 -19.016 -18.609 1 98.5 223 PHE B N 1
ATOM 4405 C CA . PHE B 1 223 ? 15.016 -18.734 -17.422 1 98.5 223 PHE B CA 1
ATOM 4406 C C . PHE B 1 223 ? 16.5 -18.656 -17.75 1 98.5 223 PHE B C 1
ATOM 4408 O O . PHE B 1 223 ? 17.281 -18.047 -17.031 1 98.5 223 PHE B O 1
ATOM 4415 N N . GLN B 1 224 ? 16.844 -19.406 -18.828 1 98.19 224 GLN B N 1
ATOM 4416 C CA . GLN B 1 224 ? 18.219 -19.234 -19.312 1 98.19 224 GLN B CA 1
ATOM 4417 C C . GLN B 1 224 ? 18.469 -17.781 -19.719 1 98.19 224 GLN B C 1
ATOM 4419 O O . GLN B 1 224 ? 19.578 -17.281 -19.516 1 98.19 224 GLN B O 1
ATOM 4424 N N . GLU B 1 225 ? 17.484 -17.172 -20.203 1 97.19 225 GLU B N 1
ATOM 4425 C CA . GLU B 1 225 ? 17.578 -15.781 -20.641 1 97.19 225 GLU B CA 1
ATOM 4426 C C . GLU B 1 225 ? 17.422 -14.82 -19.469 1 97.19 225 GLU B C 1
ATOM 4428 O O . GLU B 1 225 ? 18.25 -13.922 -19.281 1 97.19 225 GLU B O 1
ATOM 4433 N N . SER B 1 226 ? 16.469 -14.945 -18.609 1 95.25 226 SER B N 1
ATOM 4434 C CA . SER B 1 226 ? 16.062 -13.969 -17.609 1 95.25 226 SER B CA 1
ATOM 4435 C C . SER B 1 226 ? 16.797 -14.211 -16.281 1 95.25 226 SER B C 1
ATOM 4437 O O . SER B 1 226 ? 16.891 -13.305 -15.445 1 95.25 226 SER B O 1
ATOM 4439 N N . GLY B 1 227 ? 17.328 -15.461 -16.094 1 96.81 227 GLY B N 1
ATOM 4440 C CA . GLY B 1 227 ? 17.766 -15.852 -14.766 1 96.81 227 GLY B CA 1
ATOM 4441 C C . GLY B 1 227 ? 16.609 -16.078 -13.812 1 96.81 227 GLY B C 1
ATOM 4442 O O . GLY B 1 227 ? 15.445 -15.891 -14.18 1 96.81 227 GLY B O 1
ATOM 4443 N N . PHE B 1 228 ? 16.953 -16.438 -12.578 1 98.56 228 PHE B N 1
ATOM 4444 C CA . PHE B 1 228 ? 15.93 -16.797 -11.602 1 98.56 228 PHE B CA 1
ATOM 4445 C C . PHE B 1 228 ? 15.742 -15.68 -10.586 1 98.56 228 PHE B C 1
ATOM 4447 O O . PHE B 1 228 ? 14.812 -15.711 -9.781 1 98.56 228 PHE B O 1
ATOM 4454 N N . THR B 1 229 ? 16.562 -14.625 -10.617 1 98.69 229 THR B N 1
ATOM 4455 C CA . THR B 1 229 ? 16.594 -13.586 -9.594 1 98.69 229 THR B CA 1
ATOM 4456 C C . THR B 1 229 ? 15.242 -12.891 -9.484 1 98.69 229 THR B C 1
ATOM 4458 O O . THR B 1 229 ? 14.781 -12.609 -8.383 1 98.69 229 THR B O 1
ATOM 4461 N N . GLY B 1 230 ? 14.57 -12.586 -10.586 1 98.69 230 GLY B N 1
ATOM 4462 C CA . GLY B 1 230 ? 13.25 -11.969 -10.562 1 98.69 230 GLY B CA 1
ATOM 4463 C C . GLY B 1 230 ? 12.25 -12.75 -9.742 1 98.69 230 GLY B C 1
ATOM 4464 O O . GLY B 1 230 ? 11.586 -12.195 -8.859 1 98.69 230 GLY B O 1
ATOM 4465 N N . GLY B 1 231 ? 12.195 -14.07 -10.039 1 98.81 231 GLY B N 1
ATOM 4466 C CA . GLY B 1 231 ? 11.297 -14.922 -9.273 1 98.81 231 GLY B CA 1
ATOM 4467 C C . GLY B 1 231 ? 11.664 -15.008 -7.805 1 98.81 231 GLY B C 1
ATOM 4468 O O . GLY B 1 231 ? 10.781 -14.984 -6.941 1 98.81 231 GLY B O 1
ATOM 4469 N N . LEU B 1 232 ? 12.984 -15.016 -7.48 1 98.88 232 LEU B N 1
ATOM 4470 C CA . LEU B 1 232 ? 13.461 -15.117 -6.109 1 98.88 232 LEU B CA 1
ATOM 4471 C C . LEU B 1 232 ? 13.188 -13.828 -5.34 1 98.88 232 LEU B C 1
ATOM 4473 O O . LEU B 1 232 ? 12.992 -13.859 -4.121 1 98.88 232 LEU B O 1
ATOM 4477 N N . ASN B 1 233 ? 13.078 -12.727 -6.02 1 98.88 233 ASN B N 1
ATOM 4478 C CA . ASN B 1 233 ? 12.852 -11.438 -5.371 1 98.88 233 ASN B CA 1
ATOM 4479 C C . ASN B 1 233 ? 11.438 -11.336 -4.801 1 98.88 233 ASN B C 1
ATOM 4481 O O . ASN B 1 233 ? 11.188 -10.547 -3.891 1 98.88 233 ASN B O 1
ATOM 4485 N N . TYR B 1 234 ? 10.492 -12.156 -5.305 1 98.88 234 TYR B N 1
ATOM 4486 C CA . TYR B 1 234 ? 9.18 -12.227 -4.676 1 98.88 234 TYR B CA 1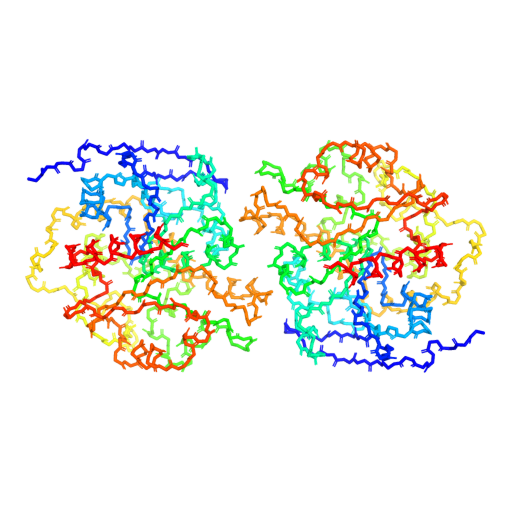
ATOM 4487 C C . TYR B 1 234 ? 9.289 -12.703 -3.232 1 98.88 234 TYR B C 1
ATOM 4489 O O . TYR B 1 234 ? 8.609 -12.18 -2.348 1 98.88 234 TYR B O 1
ATOM 4497 N N . TYR B 1 235 ? 10.141 -13.68 -3.023 1 98.81 235 TYR B N 1
ATOM 4498 C CA . TYR B 1 235 ? 10.383 -14.188 -1.676 1 98.81 235 TYR B CA 1
ATOM 4499 C C . TYR B 1 235 ? 11.109 -13.156 -0.825 1 98.81 235 TYR B C 1
ATOM 4501 O O . TYR B 1 235 ? 10.812 -13 0.362 1 98.81 235 TYR B O 1
ATOM 4509 N N . ARG B 1 236 ? 12 -12.477 -1.434 1 98.88 236 ARG B N 1
ATOM 4510 C CA . ARG B 1 236 ? 12.828 -11.508 -0.717 1 98.88 236 ARG B CA 1
ATOM 4511 C C . ARG B 1 236 ? 12.031 -10.266 -0.355 1 98.88 236 ARG B C 1
ATOM 4513 O O . ARG B 1 236 ? 12.438 -9.492 0.515 1 98.88 236 ARG B O 1
ATOM 4520 N N . ALA B 1 237 ? 10.875 -10.078 -1.019 1 98.75 237 ALA B N 1
ATOM 4521 C CA . ALA B 1 237 ? 10.055 -8.891 -0.777 1 98.75 237 ALA B CA 1
ATOM 4522 C C . ALA B 1 237 ? 8.969 -9.18 0.252 1 98.75 237 ALA B C 1
ATOM 4524 O O . ALA B 1 237 ? 8.203 -8.289 0.621 1 98.75 237 ALA B O 1
ATOM 4525 N N . MET B 1 238 ? 8.883 -10.375 0.813 1 98.62 238 MET B N 1
ATOM 4526 C CA . MET B 1 238 ? 7.793 -10.805 1.687 1 98.62 238 MET B CA 1
ATOM 4527 C C . MET B 1 238 ? 7.68 -9.891 2.902 1 98.62 238 MET B C 1
ATOM 4529 O O . MET B 1 238 ? 6.582 -9.445 3.252 1 98.62 238 MET B O 1
ATOM 4533 N N . ASP B 1 239 ? 8.812 -9.578 3.523 1 98.62 239 ASP B N 1
ATOM 4534 C CA . ASP B 1 239 ? 8.773 -8.781 4.742 1 98.62 239 ASP B CA 1
ATOM 4535 C C . ASP B 1 239 ? 8.359 -7.34 4.445 1 98.62 239 ASP B C 1
ATOM 4537 O O . ASP B 1 239 ? 7.637 -6.719 5.227 1 98.62 239 ASP B O 1
ATOM 4541 N N . LEU B 1 240 ? 8.867 -6.797 3.363 1 98.69 240 LEU B N 1
ATOM 4542 C CA . LEU B 1 240 ? 8.477 -5.438 2.998 1 98.69 240 LEU B CA 1
ATOM 4543 C C . LEU B 1 240 ? 6.992 -5.379 2.646 1 98.69 240 LEU B C 1
ATOM 4545 O O . LEU B 1 240 ? 6.293 -4.438 3.035 1 98.69 240 LEU B O 1
ATOM 4549 N N . THR B 1 241 ? 6.492 -6.363 1.867 1 98.69 241 THR B N 1
ATOM 4550 C CA . THR B 1 241 ? 5.059 -6.453 1.615 1 98.69 241 THR B CA 1
ATOM 4551 C C . THR B 1 241 ? 4.277 -6.473 2.928 1 98.69 241 THR B C 1
ATOM 4553 O O . THR B 1 241 ? 3.309 -5.73 3.092 1 98.69 241 THR B O 1
ATOM 4556 N N . TRP B 1 242 ? 4.75 -7.297 3.83 1 98.5 242 TRP B N 1
ATOM 4557 C CA . TRP B 1 242 ? 4.125 -7.434 5.145 1 98.5 242 TRP B CA 1
ATOM 4558 C C . TRP B 1 242 ? 4.082 -6.09 5.867 1 98.5 242 TRP B C 1
ATOM 4560 O O . TRP B 1 242 ? 3.041 -5.699 6.398 1 98.5 242 TRP B O 1
ATOM 4570 N N . GLU B 1 243 ? 5.164 -5.391 5.883 1 98.44 243 GLU B N 1
ATOM 4571 C CA . GLU B 1 243 ? 5.246 -4.086 6.535 1 98.44 243 GLU B CA 1
ATOM 4572 C C . GLU B 1 243 ? 4.23 -3.107 5.953 1 98.44 243 GLU B C 1
ATOM 4574 O O . GLU B 1 243 ? 3.482 -2.467 6.691 1 98.44 243 GLU B O 1
ATOM 4579 N N . LEU B 1 244 ? 4.129 -3.068 4.668 1 98.62 244 LEU B N 1
ATOM 4580 C CA . LEU B 1 244 ? 3.322 -2.084 3.955 1 98.62 244 LEU B CA 1
ATOM 4581 C C . LEU B 1 244 ? 1.847 -2.469 3.982 1 98.62 244 LEU B C 1
ATOM 4583 O O . LEU B 1 244 ? 0.978 -1.634 3.723 1 98.62 244 LEU B O 1
ATOM 4587 N N . LEU B 1 245 ? 1.533 -3.68 4.312 1 98.38 245 LEU B N 1
ATOM 4588 C CA . LEU B 1 245 ? 0.169 -4.195 4.328 1 98.38 245 LEU B CA 1
ATOM 4589 C C . LEU B 1 245 ? -0.528 -3.852 5.637 1 98.38 245 LEU B C 1
ATOM 4591 O O . LEU B 1 245 ? -1.725 -4.105 5.797 1 98.38 245 LEU B O 1
ATOM 4595 N N . ALA B 1 246 ? 0.126 -3.188 6.523 1 98.5 246 ALA B N 1
ATOM 4596 C CA . ALA B 1 246 ? -0.351 -2.953 7.883 1 98.5 246 ALA B CA 1
ATOM 4597 C C . ALA B 1 246 ? -1.675 -2.195 7.875 1 98.5 246 ALA B C 1
ATOM 4599 O O . ALA B 1 246 ? -2.549 -2.451 8.711 1 98.5 246 ALA B O 1
ATOM 4600 N N . PRO B 1 247 ? -1.951 -1.283 6.953 1 98.31 247 PRO B N 1
ATOM 4601 C CA . PRO B 1 247 ? -3.244 -0.594 6.938 1 98.31 247 PRO B CA 1
ATOM 4602 C C . PRO B 1 247 ? -4.422 -1.554 6.785 1 98.31 247 PRO B C 1
ATOM 4604 O O . PRO B 1 247 ? -5.555 -1.202 7.121 1 98.31 247 PRO B O 1
ATOM 4607 N N . TRP B 1 248 ? -4.223 -2.703 6.305 1 97.69 248 TRP B N 1
ATOM 4608 C CA . TRP B 1 248 ? -5.32 -3.621 6.02 1 97.69 248 TRP B CA 1
ATOM 4609 C C . TRP B 1 248 ? -5.43 -4.691 7.098 1 97.69 248 TRP B C 1
ATOM 4611 O O . TRP B 1 248 ? -6.047 -5.738 6.887 1 97.69 248 TRP B O 1
ATOM 4621 N N . GLN B 1 249 ? -4.758 -4.414 8.203 1 92.88 249 GLN B N 1
ATOM 4622 C CA . GLN B 1 249 ? -4.938 -5.316 9.344 1 92.88 249 GLN B CA 1
ATOM 4623 C C . GLN B 1 249 ? -6.418 -5.516 9.648 1 92.88 249 GLN B C 1
ATOM 4625 O O . GLN B 1 249 ? -7.164 -4.547 9.805 1 92.88 249 GLN B O 1
ATOM 4630 N N . GLY B 1 250 ? -6.812 -6.812 9.672 1 89.12 250 GLY B N 1
ATOM 4631 C CA . GLY B 1 250 ? -8.18 -7.145 10.031 1 89.12 250 GLY B CA 1
ATOM 4632 C C . GLY B 1 250 ? -9.141 -7.062 8.852 1 89.12 250 GLY B C 1
ATOM 4633 O O . GLY B 1 250 ? -10.336 -7.344 9 1 89.12 250 GLY B O 1
ATOM 4634 N N . SER B 1 251 ? -8.648 -6.676 7.699 1 94.62 251 SER B N 1
ATOM 4635 C CA . SER B 1 251 ? -9.516 -6.574 6.527 1 94.62 251 SER B CA 1
ATOM 4636 C C . SER B 1 251 ? -9.914 -7.953 6.016 1 94.62 251 SER B C 1
ATOM 4638 O O . SER B 1 251 ? -9.195 -8.938 6.23 1 94.62 251 SER B O 1
ATOM 4640 N N . LYS B 1 252 ? -11.047 -8.008 5.355 1 95.69 252 LYS B N 1
ATOM 4641 C CA . LYS B 1 252 ? -11.562 -9.227 4.742 1 95.69 252 LYS B CA 1
ATOM 4642 C C . LYS B 1 252 ? -11.539 -9.125 3.221 1 95.69 252 LYS B C 1
ATOM 4644 O O . LYS B 1 252 ? -11.531 -8.023 2.666 1 95.69 252 LYS B O 1
ATOM 4649 N N . ILE B 1 253 ? -11.43 -10.258 2.551 1 97.38 253 ILE B N 1
ATOM 4650 C CA . ILE B 1 253 ? -11.688 -10.336 1.117 1 97.38 253 ILE B CA 1
ATOM 4651 C C . ILE B 1 253 ? -13.195 -10.352 0.865 1 97.38 253 ILE B C 1
ATOM 4653 O O . ILE B 1 253 ? -13.898 -11.258 1.308 1 97.38 253 ILE B O 1
ATOM 4657 N N . THR B 1 254 ? -13.625 -9.336 0.083 1 95.19 254 THR B N 1
ATOM 4658 C CA . THR B 1 254 ? -15.07 -9.195 -0.008 1 95.19 254 THR B CA 1
ATOM 4659 C C . THR B 1 254 ? -15.57 -9.586 -1.396 1 95.19 254 THR B C 1
ATOM 4661 O O . THR B 1 254 ? -16.781 -9.656 -1.633 1 95.19 254 THR B O 1
ATOM 4664 N N . VAL B 1 255 ? -14.703 -9.859 -2.312 1 96.94 255 VAL B N 1
ATOM 4665 C CA . VAL B 1 255 ? -15.133 -10.281 -3.643 1 96.94 255 VAL B CA 1
ATOM 4666 C C . VAL B 1 255 ? -15.438 -11.773 -3.637 1 96.94 255 VAL B C 1
ATOM 4668 O O . VAL B 1 255 ? -14.836 -12.539 -2.877 1 96.94 255 VAL B O 1
ATOM 4671 N N . PRO B 1 256 ? -16.406 -12.234 -4.516 1 98 256 PRO B N 1
ATOM 4672 C CA . PRO B 1 256 ? -16.594 -13.68 -4.637 1 98 256 PRO B CA 1
ATOM 4673 C C . PRO B 1 256 ? -15.281 -14.414 -4.93 1 98 256 PRO B C 1
ATOM 4675 O O . PRO B 1 256 ? -14.508 -13.984 -5.797 1 98 256 PRO B O 1
ATOM 4678 N N . SER B 1 257 ? -15.016 -15.461 -4.137 1 98.5 257 SER B N 1
ATOM 4679 C CA . SER B 1 257 ? -13.711 -16.109 -4.242 1 98.5 257 SER B CA 1
ATOM 4680 C C . SER B 1 257 ? -13.844 -17.625 -4.191 1 98.5 257 SER B C 1
ATOM 4682 O O . SER B 1 257 ? -14.656 -18.156 -3.432 1 98.5 257 SER B O 1
ATOM 4684 N N . LYS B 1 258 ? -13.117 -18.297 -5.023 1 98.62 258 LYS B N 1
ATOM 4685 C CA . LYS B 1 258 ? -12.922 -19.75 -4.988 1 98.62 258 LYS B CA 1
ATOM 4686 C C . LYS B 1 258 ? -11.461 -20.109 -4.773 1 98.62 258 LYS B C 1
ATOM 4688 O O . LYS B 1 258 ? -10.57 -19.469 -5.336 1 98.62 258 LYS B O 1
ATOM 4693 N N . PHE B 1 259 ? -11.258 -21.062 -3.895 1 98.62 259 PHE B N 1
ATOM 4694 C CA . PHE B 1 259 ? -9.922 -21.578 -3.639 1 98.62 259 PHE B CA 1
ATOM 4695 C C . PHE B 1 259 ? -9.82 -23.047 -4.055 1 98.62 259 PHE B C 1
ATOM 4697 O O . PHE B 1 259 ? -10.664 -23.859 -3.674 1 98.62 259 PHE B O 1
ATOM 4704 N N . ILE B 1 260 ? -8.828 -23.359 -4.938 1 98.75 260 ILE B N 1
ATOM 4705 C CA . ILE B 1 260 ? -8.602 -24.719 -5.422 1 98.75 260 ILE B CA 1
ATOM 4706 C C . ILE B 1 260 ? -7.215 -25.188 -4.988 1 98.75 260 ILE B C 1
ATOM 4708 O O . ILE B 1 260 ? -6.223 -24.484 -5.184 1 98.75 260 ILE B O 1
ATOM 4712 N N . ILE B 1 261 ? -7.109 -26.422 -4.398 1 98.56 261 ILE B N 1
ATOM 4713 C CA . ILE B 1 261 ? -5.824 -26.969 -3.99 1 98.56 261 ILE B CA 1
ATOM 4714 C C . ILE B 1 261 ? -5.844 -28.484 -4.137 1 98.56 261 ILE B C 1
ATOM 4716 O O . ILE B 1 261 ? -6.895 -29.125 -4.004 1 98.56 261 ILE B O 1
ATOM 4720 N N . GLY B 1 262 ? -4.734 -29.031 -4.523 1 97.81 262 GLY B N 1
ATOM 4721 C CA . GLY B 1 262 ? -4.621 -30.469 -4.562 1 97.81 262 GLY B CA 1
ATOM 4722 C C . GLY B 1 262 ? -4.359 -31.094 -3.199 1 97.81 262 GLY B C 1
ATOM 4723 O O . GLY B 1 262 ? -3.643 -30.516 -2.379 1 97.81 262 GLY B O 1
ATOM 4724 N N . ASP B 1 263 ? -4.828 -32.312 -2.949 1 97.44 263 ASP B N 1
ATOM 4725 C CA . ASP B 1 263 ? -4.633 -32.969 -1.659 1 97.44 263 ASP B CA 1
ATOM 4726 C C . ASP B 1 263 ? -3.219 -33.531 -1.541 1 97.44 263 ASP B C 1
ATOM 4728 O O . ASP B 1 263 ? -2.84 -34.062 -0.492 1 97.44 263 ASP B O 1
ATOM 4732 N N . LYS B 1 264 ? -2.436 -33.438 -2.604 1 97.12 264 LYS B N 1
ATOM 4733 C CA . LYS B 1 264 ? -1.033 -33.844 -2.566 1 97.12 264 LYS B CA 1
ATOM 4734 C C . LYS B 1 264 ? -0.111 -32.625 -2.693 1 97.12 264 LYS B C 1
ATOM 4736 O O . LYS B 1 264 ? 1.084 -32.781 -2.959 1 97.12 264 LYS B O 1
ATOM 4741 N N . ASP B 1 265 ? -0.654 -31.422 -2.566 1 97.19 265 ASP B N 1
ATOM 4742 C CA . ASP B 1 265 ? 0.148 -30.203 -2.602 1 97.19 265 ASP B CA 1
ATOM 4743 C C . ASP B 1 265 ? 1.178 -30.203 -1.474 1 97.19 265 ASP B C 1
ATOM 4745 O O . ASP B 1 265 ? 0.95 -30.781 -0.412 1 97.19 265 ASP B O 1
ATOM 4749 N N . ILE B 1 266 ? 2.209 -29.562 -1.708 1 94.44 266 ILE B N 1
ATOM 4750 C CA . ILE B 1 266 ? 3.285 -29.438 -0.733 1 94.44 266 ILE B CA 1
ATOM 4751 C C . ILE B 1 266 ? 2.742 -28.844 0.561 1 94.44 266 ILE B C 1
ATOM 4753 O O . ILE B 1 266 ? 2.162 -27.75 0.552 1 94.44 266 ILE B O 1
ATOM 4757 N N . GLY B 1 267 ? 2.869 -29.516 1.691 1 92 267 GLY B N 1
ATOM 4758 C CA . GLY B 1 267 ? 2.455 -29 2.992 1 92 267 GLY B CA 1
ATOM 4759 C C . GLY B 1 267 ? 0.955 -29.078 3.207 1 92 267 GLY B C 1
ATOM 4760 O O . GLY B 1 267 ? 0.434 -28.484 4.16 1 92 267 GLY B O 1
ATOM 4761 N N . TYR B 1 268 ? 0.228 -29.719 2.314 1 95.12 268 TYR B N 1
ATOM 4762 C CA . TYR B 1 268 ? -1.229 -29.719 2.393 1 95.12 268 TYR B CA 1
ATOM 4763 C C . TYR B 1 268 ? -1.701 -30.281 3.73 1 95.12 268 TYR B C 1
ATOM 4765 O O . TYR B 1 268 ? -2.455 -29.625 4.453 1 95.12 268 TYR B O 1
ATOM 4773 N N . LYS B 1 269 ? -1.249 -31.453 4.168 1 93.12 269 LYS B N 1
ATOM 4774 C CA . LYS B 1 269 ? -1.733 -32.125 5.367 1 93.12 269 LYS B CA 1
ATOM 4775 C C . LYS B 1 269 ? -1.352 -31.359 6.625 1 93.12 269 LYS B C 1
ATOM 4777 O O . LYS B 1 269 ? -2.143 -31.266 7.566 1 93.12 269 LYS B O 1
ATOM 4782 N N . THR B 1 270 ? -0.211 -30.766 6.582 1 88.31 270 THR B N 1
ATOM 4783 C CA . THR B 1 270 ? 0.329 -30.172 7.797 1 88.31 270 THR B CA 1
ATOM 4784 C C . THR B 1 270 ? -0.129 -28.734 7.941 1 88.31 270 THR B C 1
ATOM 4786 O O . THR B 1 270 ? -0.335 -28.234 9.055 1 88.31 270 THR B O 1
ATOM 4789 N N . PHE B 1 271 ? -0.324 -28.062 6.809 1 87.44 271 PHE B N 1
ATOM 4790 C CA . PHE B 1 271 ? -0.553 -26.625 6.91 1 87.44 271 PHE B CA 1
ATOM 4791 C C . PHE B 1 271 ? -1.885 -26.25 6.277 1 87.44 271 PHE B C 1
ATOM 4793 O O . PHE B 1 271 ? -2.777 -25.734 6.953 1 87.44 271 PHE B O 1
ATOM 4800 N N . SER B 1 272 ? -2.092 -26.547 5.012 1 91.88 272 SER B N 1
ATOM 4801 C CA . SER B 1 272 ? -3.234 -26.031 4.258 1 91.88 272 SER B CA 1
ATOM 4802 C C . SER B 1 272 ? -4.539 -26.641 4.754 1 91.88 272 SER B C 1
ATOM 4804 O O . SER B 1 272 ? -5.535 -25.938 4.93 1 91.88 272 SER B O 1
ATOM 4806 N N . LYS B 1 273 ? -4.52 -27.922 5.004 1 94 273 LYS B N 1
ATOM 4807 C CA . LYS B 1 273 ? -5.75 -28.609 5.387 1 94 273 LYS B CA 1
ATOM 4808 C C . LYS B 1 273 ? -6.301 -28.062 6.699 1 94 273 LYS B C 1
ATOM 4810 O O . LYS B 1 273 ? -7.453 -27.641 6.766 1 94 273 LYS B O 1
ATOM 4815 N N . PRO B 1 274 ? -5.48 -28.016 7.707 1 93 274 PRO B N 1
ATOM 4816 C CA . PRO B 1 274 ? -6.02 -27.438 8.938 1 93 274 PRO B CA 1
ATOM 4817 C C . PRO B 1 274 ? -6.473 -25.984 8.75 1 93 274 PRO B C 1
ATOM 4819 O O . PRO B 1 274 ? -7.434 -25.562 9.391 1 93 274 PRO B O 1
ATOM 4822 N N . TYR B 1 275 ? -5.844 -25.25 7.957 1 92.06 275 TYR B N 1
ATOM 4823 C CA . TYR B 1 275 ? -6.199 -23.859 7.715 1 92.06 275 TYR B CA 1
ATOM 4824 C C . TYR B 1 275 ? -7.543 -23.75 7.008 1 92.06 275 TYR B C 1
ATOM 4826 O O . TYR B 1 275 ? -8.398 -22.953 7.402 1 92.06 275 TYR B O 1
ATOM 4834 N N . ILE B 1 276 ? -7.73 -24.531 6.02 1 92.38 276 ILE B N 1
ATOM 4835 C CA . ILE B 1 276 ? -8.953 -24.547 5.219 1 92.38 276 ILE B CA 1
ATOM 4836 C C . ILE B 1 276 ? -10.117 -25.031 6.07 1 92.38 276 ILE B C 1
ATOM 4838 O O . ILE B 1 276 ? -11.234 -24.516 5.969 1 92.38 276 ILE B O 1
ATOM 4842 N N . GLU B 1 277 ? -9.836 -26.016 6.855 1 91.25 277 GLU B N 1
ATOM 4843 C CA . GLU B 1 277 ? -10.883 -26.625 7.66 1 91.25 277 GLU B CA 1
ATOM 4844 C C . GLU B 1 277 ? -11.18 -25.797 8.906 1 91.25 277 GLU B C 1
ATOM 4846 O O . GLU B 1 277 ? -12.234 -25.953 9.531 1 91.25 277 GLU B O 1
ATOM 4851 N N . GLY B 1 278 ? -10.258 -25.016 9.188 1 87.06 278 GLY B N 1
ATOM 4852 C CA . GLY B 1 278 ? -10.453 -24.156 10.359 1 87.06 278 GLY B CA 1
ATOM 4853 C C . GLY B 1 278 ? -11.32 -22.953 10.078 1 87.06 278 GLY B C 1
ATOM 4854 O O . GLY B 1 278 ? -11.805 -22.781 8.953 1 87.06 278 GLY B O 1
ATOM 4855 N N . ASN B 1 279 ? -11.547 -22.078 11.078 1 87.38 279 ASN B N 1
ATOM 4856 C CA . ASN B 1 279 ? -12.469 -20.953 11 1 87.38 279 ASN B CA 1
ATOM 4857 C C . ASN B 1 279 ? -11.766 -19.688 10.523 1 87.38 279 ASN B C 1
ATOM 4859 O O . ASN B 1 279 ? -12.422 -18.734 10.078 1 87.38 279 ASN B O 1
ATOM 4863 N N . VAL B 1 280 ? -10.469 -19.719 10.492 1 89.38 280 VAL B N 1
ATOM 4864 C CA . VAL B 1 280 ? -9.727 -18.484 10.219 1 89.38 280 VAL B CA 1
ATOM 4865 C C . VAL B 1 280 ? -9.938 -18.062 8.773 1 89.38 280 VAL B C 1
ATOM 4867 O O . VAL B 1 280 ? -10.32 -16.922 8.5 1 89.38 280 VAL B O 1
ATOM 4870 N N . MET B 1 281 ? -9.742 -18.969 7.844 1 91.19 281 MET B N 1
ATOM 4871 C CA . MET B 1 281 ? -9.883 -18.625 6.43 1 91.19 281 MET B CA 1
ATOM 4872 C C . MET B 1 281 ? -11.297 -18.141 6.121 1 91.19 281 MET B C 1
ATOM 4874 O O . MET B 1 281 ? -11.469 -17.141 5.43 1 91.19 281 MET B O 1
ATOM 4878 N N . LYS B 1 282 ? -12.273 -18.766 6.695 1 91.5 282 LYS B N 1
ATOM 4879 C CA . LYS B 1 282 ? -13.672 -18.406 6.445 1 91.5 282 LYS B CA 1
ATOM 4880 C C . LYS B 1 282 ? -14 -17.031 7.016 1 91.5 282 LYS B C 1
ATOM 4882 O O . LYS B 1 282 ? -14.836 -16.312 6.469 1 91.5 282 LYS B O 1
ATOM 4887 N N . THR B 1 283 ? -13.359 -16.734 8.07 1 93.81 283 THR B N 1
ATOM 4888 C CA . THR B 1 283 ? -13.562 -15.422 8.664 1 93.81 283 THR B CA 1
ATOM 4889 C C . THR B 1 283 ? -12.984 -14.328 7.773 1 93.81 283 THR B C 1
ATOM 4891 O O . THR B 1 283 ? -13.578 -13.258 7.625 1 93.81 283 THR B O 1
ATOM 4894 N N . LEU B 1 284 ? -11.891 -14.586 7.141 1 95.38 284 LEU B N 1
ATOM 4895 C CA . LEU B 1 284 ? -11.18 -13.609 6.32 1 95.38 284 LEU B CA 1
ATOM 4896 C C . LEU B 1 284 ? -11.789 -13.523 4.926 1 95.38 284 LEU B C 1
ATOM 4898 O O . LEU B 1 284 ? -11.719 -12.477 4.277 1 95.38 284 LEU B O 1
ATOM 4902 N N . VAL B 1 285 ? -12.289 -14.656 4.461 1 96.69 285 VAL B N 1
ATOM 4903 C CA . VAL B 1 285 ? -12.93 -14.75 3.15 1 96.69 285 VAL B CA 1
ATOM 4904 C C . VAL B 1 285 ? -14.312 -15.383 3.295 1 96.69 285 VAL B C 1
ATOM 4906 O O . VAL B 1 285 ? -14.508 -16.547 2.941 1 96.69 285 VAL B O 1
ATOM 4909 N N . PRO B 1 286 ? -15.336 -14.656 3.738 1 92.94 286 PRO B N 1
ATOM 4910 C CA . PRO B 1 286 ? -16.609 -15.219 4.203 1 92.94 286 PRO B CA 1
ATOM 4911 C C . PRO B 1 286 ? -17.328 -16.016 3.119 1 92.94 286 PRO B C 1
ATOM 4913 O O . PRO B 1 286 ? -17.969 -17.031 3.416 1 92.94 286 PRO B O 1
ATOM 4916 N N . ASP B 1 287 ? -17.25 -15.75 1.846 1 88.56 287 ASP B N 1
ATOM 4917 C CA . ASP B 1 287 ? -18.016 -16.438 0.808 1 88.56 287 ASP B CA 1
ATOM 4918 C C . ASP B 1 287 ? -17.109 -17.328 -0.04 1 88.56 287 ASP B C 1
ATOM 4920 O O . ASP B 1 287 ? -17.391 -17.562 -1.216 1 88.56 287 ASP B O 1
ATOM 4924 N N . ILE B 1 288 ? -16.109 -17.891 0.667 1 96.44 288 ILE B N 1
ATOM 4925 C CA . ILE B 1 288 ? -15.125 -18.656 -0.097 1 96.44 288 ILE B CA 1
ATOM 4926 C C . ILE B 1 288 ? -15.688 -20.016 -0.458 1 96.44 288 ILE B C 1
ATOM 4928 O O . ILE B 1 288 ? -16.328 -20.672 0.368 1 96.44 288 ILE B O 1
ATOM 4932 N N . GLU B 1 289 ? -15.57 -20.438 -1.674 1 96.88 289 GLU B N 1
ATOM 4933 C CA . GLU B 1 289 ? -15.734 -21.812 -2.127 1 96.88 289 GLU B CA 1
ATOM 4934 C C . GLU B 1 289 ? -14.391 -22.531 -2.207 1 96.88 289 GLU B C 1
ATOM 4936 O O . GLU B 1 289 ? -13.445 -22.031 -2.809 1 96.88 289 GLU B O 1
ATOM 4941 N N . VAL B 1 290 ? -14.305 -23.75 -1.558 1 97.56 290 VAL B N 1
ATOM 4942 C CA . VAL B 1 290 ? -13.047 -24.484 -1.559 1 97.56 290 VAL B CA 1
ATOM 4943 C C . VAL B 1 290 ? -13.227 -25.812 -2.305 1 97.56 290 VAL B C 1
ATOM 4945 O O . VAL B 1 290 ? -14.211 -26.516 -2.105 1 97.56 290 VAL B O 1
ATOM 4948 N N . VAL B 1 291 ? -12.328 -26.094 -3.164 1 98.31 291 VAL B N 1
ATOM 4949 C CA . VAL B 1 291 ? -12.281 -27.359 -3.889 1 98.31 291 VAL B CA 1
ATOM 4950 C C . VAL B 1 291 ? -10.945 -28.047 -3.648 1 98.31 291 VAL B C 1
ATOM 4952 O O . VAL B 1 291 ? -9.883 -27.438 -3.82 1 98.31 291 VAL B O 1
ATOM 4955 N N . ILE B 1 292 ? -10.992 -29.297 -3.219 1 98 292 ILE B N 1
ATOM 4956 C CA . ILE B 1 292 ? -9.805 -30.125 -3.078 1 98 292 ILE B CA 1
ATOM 4957 C C . ILE B 1 292 ? -9.711 -31.094 -4.254 1 98 292 ILE B C 1
ATOM 4959 O O . ILE B 1 292 ? -10.586 -31.953 -4.441 1 98 292 ILE B O 1
ATOM 4963 N N . VAL B 1 293 ? -8.719 -30.953 -5.078 1 98.12 293 VAL B N 1
ATOM 4964 C CA . VAL B 1 293 ? -8.508 -31.812 -6.242 1 98.12 293 VAL B CA 1
ATOM 4965 C C . VAL B 1 293 ? -7.801 -33.094 -5.82 1 98.12 293 VAL B C 1
ATOM 4967 O O . VAL B 1 293 ? -6.691 -33.062 -5.277 1 98.12 293 VAL B O 1
ATOM 4970 N N . ASP B 1 294 ? -8.391 -34.25 -6.109 1 97.75 294 ASP B N 1
ATOM 4971 C CA . ASP B 1 294 ? -7.848 -35.562 -5.738 1 97.75 294 ASP B CA 1
ATOM 4972 C C . ASP B 1 294 ? -6.57 -35.875 -6.516 1 97.75 294 ASP B C 1
ATOM 4974 O O . ASP B 1 294 ? -6.559 -35.812 -7.746 1 97.75 294 ASP B O 1
ATOM 4978 N N . GLY B 1 295 ? -5.523 -36.062 -5.773 1 97 295 GLY B N 1
ATOM 4979 C CA . GLY B 1 295 ? -4.262 -36.469 -6.379 1 97 295 GLY B CA 1
ATOM 4980 C C . GLY B 1 295 ? -3.5 -35.312 -6.984 1 97 295 GLY B C 1
ATOM 4981 O O . GLY B 1 295 ? -2.469 -35.5 -7.629 1 97 295 GLY B O 1
ATOM 4982 N N . GLY B 1 296 ? -4.074 -34.094 -6.824 1 97.38 296 GLY B N 1
ATOM 4983 C CA . GLY B 1 296 ? -3.41 -32.906 -7.371 1 97.38 296 GLY B CA 1
ATOM 4984 C C . GLY B 1 296 ? -2.244 -32.438 -6.527 1 97.38 296 GLY B C 1
ATOM 4985 O O . GLY B 1 296 ? -2.354 -32.344 -5.301 1 97.38 296 GLY B O 1
ATOM 4986 N N . HIS B 1 297 ? -1.125 -32.219 -7.129 1 97.06 297 HIS B N 1
ATOM 4987 C CA . HIS B 1 297 ? 0.028 -31.641 -6.461 1 97.06 297 HIS B CA 1
ATOM 4988 C C . HIS B 1 297 ? 0.04 -30.125 -6.637 1 97.06 297 HIS B C 1
ATOM 4990 O O . HIS B 1 297 ? -1.018 -29.5 -6.723 1 97.06 297 HIS B O 1
ATOM 4996 N N . HIS B 1 298 ? 1.182 -29.406 -6.562 1 96.94 298 HIS B N 1
ATOM 4997 C CA . HIS B 1 298 ? 1.265 -27.953 -6.527 1 96.94 298 HIS B CA 1
ATOM 4998 C C . HIS B 1 298 ? 0.974 -27.359 -7.898 1 96.94 298 HIS B C 1
ATOM 5000 O O . HIS B 1 298 ? 0.481 -26.234 -7.992 1 96.94 298 HIS B O 1
ATOM 5006 N N . PHE B 1 299 ? 1.218 -28.062 -8.961 1 97.62 299 PHE B N 1
ATOM 5007 C CA . PHE B 1 299 ? 1.068 -27.531 -10.312 1 97.62 299 PHE B CA 1
ATOM 5008 C C . PHE B 1 299 ? -0.167 -28.109 -10.992 1 97.62 299 PHE B C 1
ATOM 5010 O O . PHE B 1 299 ? -0.09 -28.594 -12.117 1 97.62 299 PHE B O 1
ATOM 5017 N N . ILE B 1 300 ? -1.247 -27.891 -10.344 1 97.19 300 ILE B N 1
ATOM 5018 C CA . ILE B 1 300 ? -2.498 -28.594 -10.594 1 97.19 300 ILE B CA 1
ATOM 5019 C C . ILE B 1 300 ? -3.072 -28.172 -11.945 1 97.19 300 ILE B C 1
ATOM 5021 O O . ILE B 1 300 ? -3.764 -28.953 -12.602 1 97.19 300 ILE B O 1
ATOM 5025 N N . GLN B 1 301 ? -2.822 -26.953 -12.453 1 97.31 301 GLN B N 1
ATOM 5026 C CA . GLN B 1 301 ? -3.365 -26.531 -13.734 1 97.31 301 GLN B CA 1
ATOM 5027 C C . GLN B 1 301 ? -2.727 -27.297 -14.883 1 97.31 301 GLN B C 1
ATOM 5029 O O . GLN B 1 301 ? -3.287 -27.375 -15.984 1 97.31 301 GLN B O 1
ATOM 5034 N N . HIS B 1 302 ? -1.507 -27.906 -14.656 1 96.81 302 HIS B N 1
ATOM 5035 C CA . HIS B 1 302 ? -0.885 -28.812 -15.617 1 96.81 302 HIS B CA 1
ATOM 5036 C C . HIS B 1 302 ? -1.341 -30.25 -15.391 1 96.81 302 HIS B C 1
ATOM 5038 O O . HIS B 1 302 ? -1.621 -30.984 -16.344 1 96.81 302 HIS B O 1
ATOM 5044 N N . GLU B 1 303 ? -1.46 -30.594 -14.156 1 97.19 303 GLU B N 1
ATOM 5045 C CA . GLU B 1 303 ? -1.749 -31.969 -13.789 1 97.19 303 GLU B CA 1
ATOM 5046 C C . GLU B 1 303 ? -3.186 -32.344 -14.141 1 97.19 303 GLU B C 1
ATOM 5048 O O . GLU B 1 303 ? -3.453 -33.469 -14.578 1 97.19 303 GLU B O 1
ATOM 5053 N N . LYS B 1 304 ? -4.051 -31.406 -13.852 1 97.5 304 LYS B N 1
ATOM 5054 C CA . LYS B 1 304 ? -5.488 -31.641 -13.992 1 97.5 304 LYS B CA 1
ATOM 5055 C C . LYS B 1 304 ? -6.148 -30.516 -14.781 1 97.5 304 LYS B C 1
ATOM 5057 O O . LYS B 1 304 ? -7.066 -29.859 -14.281 1 97.5 304 LYS B O 1
ATOM 5062 N N . PRO B 1 305 ? -5.672 -30.344 -16.031 1 97.94 305 PRO B N 1
ATOM 5063 C CA . PRO B 1 305 ? -6.105 -29.156 -16.766 1 97.94 305 PRO B CA 1
ATOM 5064 C C . PRO B 1 305 ? -7.617 -29.109 -16.969 1 97.94 305 PRO B C 1
ATOM 5066 O O . PRO B 1 305 ? -8.234 -28.047 -16.828 1 97.94 305 PRO B O 1
ATOM 5069 N N . GLN B 1 306 ? -8.266 -30.234 -17.297 1 97.31 306 GLN B N 1
ATOM 5070 C CA . GLN B 1 306 ? -9.703 -30.234 -17.531 1 97.31 306 GLN B CA 1
ATOM 5071 C C . GLN B 1 306 ? -10.477 -29.922 -16.266 1 97.31 306 GLN B C 1
ATOM 5073 O O . GLN B 1 306 ? -11.414 -29.109 -16.281 1 97.31 306 GLN B O 1
ATOM 5078 N N . GLU B 1 307 ? -10.086 -30.547 -15.203 1 98.25 307 GLU B N 1
ATOM 5079 C CA . GLU B 1 307 ? -10.766 -30.312 -13.93 1 98.25 307 GLU B CA 1
ATOM 5080 C C . GLU B 1 307 ? -10.641 -28.859 -13.492 1 98.25 307 GLU B C 1
ATOM 5082 O O . GLU B 1 307 ? -11.617 -28.25 -13.039 1 98.25 307 GLU B O 1
ATOM 5087 N N . VAL B 1 308 ? -9.484 -28.297 -13.594 1 98.62 308 VAL B N 1
ATOM 5088 C CA . VAL B 1 308 ? -9.242 -26.906 -13.219 1 98.62 308 VAL B CA 1
ATOM 5089 C C . VAL B 1 308 ? -10.094 -25.984 -14.086 1 98.62 308 VAL B C 1
ATOM 5091 O O . VAL B 1 308 ? -10.75 -25.078 -13.578 1 98.62 308 VAL B O 1
ATOM 5094 N N . CYS B 1 309 ? -10.141 -26.234 -15.406 1 98.56 309 CYS B N 1
ATOM 5095 C CA . CYS B 1 309 ? -10.953 -25.422 -16.312 1 98.56 309 CYS B CA 1
ATOM 5096 C C . CYS B 1 309 ? -12.43 -25.5 -15.938 1 98.56 309 CYS B C 1
ATOM 5098 O O . CYS B 1 309 ? -13.125 -24.484 -15.906 1 98.56 309 CYS B O 1
ATOM 5100 N N . ASP B 1 310 ? -12.852 -26.719 -15.641 1 98.38 310 ASP B N 1
ATOM 5101 C CA . ASP B 1 310 ? -14.25 -26.906 -15.266 1 98.38 310 ASP B CA 1
ATOM 5102 C C . ASP B 1 310 ? -14.594 -26.109 -14.016 1 98.38 310 ASP B C 1
ATOM 5104 O O . ASP B 1 310 ? -15.656 -25.484 -13.938 1 98.38 310 ASP B O 1
ATOM 5108 N N . GLU B 1 311 ? -13.727 -26.109 -13.031 1 98.56 311 GLU B N 1
ATOM 5109 C CA . GLU B 1 311 ? -13.953 -25.375 -11.789 1 98.56 311 GLU B CA 1
ATOM 5110 C C . GLU B 1 311 ? -13.977 -23.875 -12.031 1 98.56 311 GLU B C 1
ATOM 5112 O O . GLU B 1 311 ? -14.797 -23.156 -11.445 1 98.56 311 GLU B O 1
ATOM 5117 N N . ILE B 1 312 ? -13.078 -23.359 -12.867 1 98.56 312 ILE B N 1
ATOM 5118 C CA . ILE B 1 312 ? -13.031 -21.938 -13.188 1 98.56 312 ILE B CA 1
ATOM 5119 C C . ILE B 1 312 ? -14.336 -21.531 -13.875 1 98.56 312 ILE B C 1
ATOM 5121 O O . ILE B 1 312 ? -14.961 -20.547 -13.477 1 98.56 312 ILE B O 1
ATOM 5125 N N . ILE B 1 313 ? -14.797 -22.312 -14.883 1 98.19 313 ILE B N 1
ATOM 5126 C CA . ILE B 1 313 ? -15.984 -22 -15.664 1 98.19 313 ILE B CA 1
ATOM 5127 C C . ILE B 1 313 ? -17.219 -22.031 -14.773 1 98.19 313 ILE B C 1
ATOM 5129 O O . ILE B 1 313 ? -18.047 -21.109 -14.805 1 98.19 313 ILE B O 1
ATOM 5133 N N . SER B 1 314 ? -17.281 -23.094 -13.953 1 97.75 314 SER B N 1
ATOM 5134 C CA . SER B 1 314 ? -18.422 -23.219 -13.055 1 97.75 314 SER B CA 1
ATOM 5135 C C . SER B 1 314 ? -18.516 -22.031 -12.109 1 97.75 314 SER B C 1
ATOM 5137 O O . SER B 1 314 ? -19.594 -21.516 -11.859 1 97.75 314 SER B O 1
ATOM 5139 N N . PHE B 1 315 ? -17.484 -21.594 -11.547 1 98.31 315 PHE B N 1
ATOM 5140 C CA . PHE B 1 315 ? -17.438 -20.469 -10.617 1 98.31 315 PHE B CA 1
ATOM 5141 C C . PHE B 1 315 ? -17.875 -19.188 -11.297 1 98.31 315 PHE B C 1
ATOM 5143 O O . PHE B 1 315 ? -18.688 -18.438 -10.758 1 98.31 315 PHE B O 1
ATOM 5150 N N . ILE B 1 316 ? -17.297 -18.906 -12.492 1 97.31 316 ILE B N 1
ATOM 5151 C CA . ILE B 1 316 ? -17.594 -17.672 -13.219 1 97.31 316 ILE B CA 1
ATOM 5152 C C . ILE B 1 316 ? -19.094 -17.625 -13.547 1 97.31 316 ILE B C 1
ATOM 5154 O O . ILE B 1 316 ? -19.719 -16.578 -13.398 1 97.31 316 ILE B O 1
ATOM 5158 N N . GLN B 1 317 ? -19.609 -18.766 -13.984 1 96.75 317 GLN B N 1
ATOM 5159 C CA . GLN B 1 317 ? -21.031 -18.828 -14.312 1 96.75 317 GLN B CA 1
ATOM 5160 C C . GLN B 1 317 ? -21.891 -18.562 -13.086 1 96.75 317 GLN B C 1
ATOM 5162 O O . GLN B 1 317 ? -22.922 -17.875 -13.172 1 96.75 317 GLN B O 1
ATOM 5167 N N . LYS B 1 318 ? -21.453 -19.047 -12.023 1 96.25 318 LYS B N 1
ATOM 5168 C CA . LYS B 1 318 ? -22.188 -18.828 -10.773 1 96.25 318 LYS B CA 1
ATOM 5169 C C . LYS B 1 318 ? -22.172 -17.359 -10.383 1 96.25 318 LYS B C 1
ATOM 5171 O O . LYS B 1 318 ? -23.188 -16.797 -9.992 1 96.25 318 LYS B O 1
ATOM 5176 N N . VAL B 1 319 ? -20.969 -16.688 -10.445 1 95.56 319 VAL B N 1
ATOM 5177 C CA . VAL B 1 319 ? -20.812 -15.297 -10.039 1 95.56 319 VAL B CA 1
ATOM 5178 C C . VAL B 1 319 ? -21.578 -14.383 -11 1 95.56 319 VAL B C 1
ATOM 5180 O O . VAL B 1 319 ? -22.156 -13.383 -10.586 1 95.56 319 VAL B O 1
ATOM 5183 N N . ALA B 1 320 ? -21.547 -14.742 -12.258 1 89.88 320 ALA B N 1
ATOM 5184 C CA . ALA B 1 320 ? -22.219 -13.93 -13.266 1 89.88 320 ALA B CA 1
ATOM 5185 C C . ALA B 1 320 ? -23.734 -13.969 -13.086 1 89.88 320 ALA B C 1
ATOM 5187 O O . ALA B 1 320 ? -24.438 -13.055 -13.516 1 89.88 320 ALA B O 1
ATOM 5188 N N . LYS B 1 321 ? -24.391 -14.953 -12.492 1 85.81 321 LYS B N 1
ATOM 5189 C CA . LYS B 1 321 ? -25.828 -15.078 -12.258 1 85.81 321 LYS B CA 1
ATOM 5190 C C . LYS B 1 321 ? -26.25 -14.242 -11.062 1 85.81 321 LYS B C 1
ATOM 5192 O O . LYS B 1 321 ? -27.422 -13.836 -10.961 1 85.81 321 LYS B O 1
ATOM 5197 N N . ASN B 1 322 ? -25.359 -13.977 -10.18 1 73.94 322 ASN B N 1
ATOM 5198 C CA . ASN B 1 322 ? -25.672 -13.234 -8.969 1 73.94 322 ASN B CA 1
ATOM 5199 C C . ASN B 1 322 ? -25.453 -11.734 -9.164 1 73.94 322 ASN B C 1
ATOM 5201 O O . ASN B 1 322 ? -26.031 -10.922 -8.43 1 73.94 322 ASN B O 1
#

Secondary structure (DSSP, 8-state):
---GGG-EEEEEEETTEEEEEEEE--SS-EEEEE--TT--GGGGHHHHHHHHHTT-EEEEE--TTSTTS---SSGGGGSHHHHHHHHHHHHHHTT-SSEEEEEETHHHHHHHHHHHH-GGGEEEEEEESS------TTS-HHHHHHHHH-TTBHHHHTTSTTHHHHHHTTS-HHHHHHHHHT----S--BPPTT--HHHH----SS--TT--HHHHHHHHHHHHHH-SHHHHHHHHTHHHHHHHTGGGTT----S-EEEEEETTSTTIIIIIHHHHHSHHHHHHSTTEEEEEETT--TTHHHHSHHHHHHHHHHHHHHHHH-/---GGG-EEEEEEETTEEEEEEEE--SS-EEEEE--TT--GGGGHHHHHHHHHTT-EEEEE--TTSTTS---SSGGGGSHHHHHHHHHHHHHHTT-SSEEEEEETHHHHHHHHHHHH-GGGEEEEEEESS------TTS-HHHHHHHHH-TTBHHHHTTSTTHHHHHHTTS-HHHHHHHHHT----S--BPPTT--HHHH----SS--TT--HHHHHHHHHHHHHH-SHHHHHHHHTHHHHHHHTGGGTT----S-EEEEEETTSTTIIIIIHHHHHSHHHHHHSTTEEEEEETT--TTHHHHSHHHHHHHHHHHHHHHHH-

Organism: Helianthus annuus (NCBI:txid4232)

Radius of gyration: 27.1 Å; Cα contacts (8 Å, |Δi|>4): 1252; chains: 2; bounding box: 54×83×65 Å

Solvent-accessible surface area (backbone atoms only — not comparable to full-atom values): 33874 Å² total; per-residue (Å²): 128,88,57,89,72,75,49,47,75,45,77,44,77,28,81,91,39,43,31,24,31,42,31,36,82,36,89,45,63,51,36,41,42,33,47,26,84,91,48,33,37,70,65,40,52,64,48,48,55,56,43,32,74,73,30,22,17,33,37,23,36,17,53,78,19,22,50,80,14,44,53,74,85,54,37,84,67,39,20,61,46,47,54,30,13,36,49,47,37,48,33,56,73,70,71,48,68,57,30,35,39,38,11,30,45,56,13,8,53,42,47,51,48,34,39,58,77,39,43,82,41,38,64,28,39,36,26,25,67,36,79,84,75,80,83,57,95,85,50,52,58,64,57,50,47,33,74,75,60,31,71,34,17,44,73,49,43,40,49,47,85,62,50,48,57,54,60,51,64,77,45,57,46,48,56,52,45,42,27,60,78,53,56,76,62,39,56,66,68,55,22,58,90,96,43,54,45,75,75,62,45,55,64,65,95,61,78,58,93,61,56,53,72,67,59,48,44,54,52,16,54,34,39,64,71,56,42,62,61,30,58,40,19,43,63,46,10,44,46,59,35,53,62,57,46,44,53,51,64,89,58,57,46,80,52,52,34,36,40,39,35,22,70,36,13,59,24,21,79,81,47,48,46,56,42,67,74,36,66,64,43,45,66,36,29,68,72,57,43,79,45,73,39,85,81,20,34,70,61,32,58,50,68,37,36,67,62,48,44,50,52,52,52,53,51,50,56,54,57,72,74,105,130,89,57,88,71,75,51,47,76,44,79,43,78,27,80,92,38,43,30,24,31,41,33,38,84,37,88,45,63,50,35,41,43,33,48,26,82,92,48,34,36,70,64,38,53,60,47,48,53,56,42,30,75,73,30,22,16,35,37,24,36,17,54,78,20,23,49,79,14,44,54,73,87,55,36,84,68,39,20,61,46,47,54,31,13,35,48,46,36,50,32,55,72,69,71,48,68,58,30,35,39,37,12,30,45,57,13,8,52,44,47,51,48,36,38,59,77,39,44,82,41,38,64,31,38,36,27,25,67,36,78,83,74,80,83,57,96,86,49,52,58,65,58,50,48,32,72,76,60,31,71,34,17,45,73,50,43,39,49,47,87,63,49,46,58,56,60,51,64,77,44,57,48,49,57,53,46,42,26,60,78,54,55,76,62,40,57,67,67,56,23,60,90,96,42,54,44,76,75,60,45,54,65,65,96,63,79,58,91,62,57,50,72,67,59,48,43,54,52,14,55,35,39,64,71,58,42,61,62,30,58,40,18,44,63,46,9,45,47,57,34,54,62,57,46,42,52,53,64,89,59,56,47,80,51,50,34,34,39,40,34,23,69,36,13,58,26,20,80,81,47,50,46,56,43,68,73,36,66,62,43,44,67,38,29,69,71,57,42,80,46,75,39,85,80,20,33,71,60,32,57,49,69,38,36,67,61,47,46,51,53,53,53,53,50,51,55,54,58,72,74,106

pLDDT: mean 96.03, std 6.78, range [32.94, 98.94]

Foldseek 3Di:
DPDLVPWDWDFDDFPNWTKIKTWDAFPDFEEEEAEAPPDALVLCVLLRVVVVVVGYTYMYIGFALFFPIDHDQALQCQALVNRLRRVVRVCVVVPQQEHEYEAAHVGLVNQQVNLLVCVRRYLEYEYEADADDAQDPPDFPLRVCCVVQNCQAQLNQLQDPPRVLVVPVVDQLLLLLQLPVVAQAQEGQGDPPPDHSSRRGDHDPDDDPLDDSVRSVVSSVRCVPSPCSRNSSNSNCRRVNSVVCVVCHPAARDHHYEYEYECSEHCCVPPVVCVVPDCPSCSRYVNYHYYYHYPAYRSNCSVPVPVVSVVSVVSVVVSVVD/DPDLVPWDWDFDDFPNWTKIKTWDAFPDFEEEEAEAPPDALVLCVLLRVVVVVVGYTYMYIGFALFFPIDHDQALQCQALVNRLRRVVRVCVVVPQQEHEYEAAHVGLVNQQVNLLVCVRRYLEYEYEADADDAQDPPDFPLRVCCVVQNCQAQLNQLQDPPRVLVVPVVDQLLLLLQLPVVAQAQEGQGDPPPDHSSRRGDHDPDDDPLDDSVRSVVSSVRCVPSPCSRNSSNSNCRRVNSVVCVVCHPAARDHHYEYEYECSEHCCVPPVVCVVPDCPSCSRYVNYHYYYHYPAYRSNCSVPVPVVSVVSVVSVVVSVVD